Protein AF-A0A409WUS2-F1 (afdb_monomer_lite)

pLDDT: mean 73.48, std 23.96, range [21.41, 98.62]

Radius of gyration: 32.47 Å; chains: 1; bounding box: 87×81×92 Å

Foldseek 3Di:
DDDDDDDDDDDDDDDDDDDDDPDDPPDPDFFFKWWWPDPPDQKTFTDTVNHTFWIWHQPDPVSQWIFIAGPVPRHTQWIWGHDPVFFIWIFGCPPPVRDIDRRGPVLLCVQCVVPDDDDDDPVVLVSSLVSLVVVVCVVDVDPPPDPDDQWDWDAPDQQHPMIIITGDPPCVVCVSSVVSSVSVSVSVVVVVCVVVPDPDDSNPPPPDPDDDDDDDDDDDDDDDDDDDDDDDDDPPPPPPPPPPPFDFWWWFFWPDPALEQTFTDTPNHGQWGWYQDDPVSQWIWIAGPVVRHTAKIWGHDPPDFTWMAGVPFPVRDIDGDCPGAQPWDADPVRFIWTWGQGPVAIKIWGQDPQFRIFIDGPVDPPDTQWTFHDDDPVDGGTIIGGPPCPVCVSVVSVVCSVVRVVVVSVVVVVVVVVVSVVVVVVVVVVVVPPDD

Secondary structure (DSSP, 8-state):
---------------------------PPP-EEEEES-TTSSEEEEEETTEEEEEEE--STT--EEEEEETTT--EEEEEE--TTS-EEEEETTTSTTPEEEE-TTHHHHHHTTT----SSSHHHHHHHHHHHHHHHHTTT--S---S-S-EEEESSTT-S-EEEEE-TT-GGGHHHHHHHHHHHHHHHHHHHHHTT----TT---SSS-----PPPPPPP------------------------PPPPEEEEESSSSSSSEEEEETTEEEEEEEE-STT--EEEEEETTT--EEEEEE--SSS--EEEESSSGGG-EEEBTTTBSEEEE-TTS-EEEEEEETTEEEEEEEETTTEEEEEETT-TTS-SEEEEPPBTTB-SEEEE-TT-GGGHHHHHHHHHHHHHHHHHHHHHHHHHHHHHHHHHHHHHHHTSS--

InterPro domains:
  IPR046528 Domain of unknown function DUF6593 [PF20236] (261-408)

Structure (mmCIF, N/CA/C/O backbone):
data_AF-A0A409WUS2-F1
#
_entry.id   AF-A0A409WUS2-F1
#
loop_
_atom_site.group_PDB
_atom_site.id
_atom_site.type_symbol
_atom_site.label_atom_id
_atom_site.label_alt_id
_atom_site.label_comp_id
_atom_site.label_asym_id
_atom_site.label_entity_id
_atom_site.label_seq_id
_atom_site.pdbx_PDB_ins_code
_atom_site.Cartn_x
_atom_site.Cartn_y
_atom_site.Cartn_z
_atom_site.occupancy
_atom_site.B_iso_or_equiv
_atom_site.auth_seq_id
_atom_site.auth_comp_id
_atom_site.auth_asym_id
_atom_site.auth_atom_id
_atom_site.pdbx_PDB_model_num
ATOM 1 N N . MET A 1 1 ? -42.941 -35.652 -65.158 1.00 35.66 1 MET A N 1
ATOM 2 C CA . MET A 1 1 ? -42.530 -36.485 -66.304 1.00 35.66 1 MET A CA 1
ATOM 3 C C . MET A 1 1 ? -41.221 -35.933 -66.848 1.00 35.66 1 MET A C 1
ATOM 5 O O . MET A 1 1 ? -41.190 -34.771 -67.210 1.00 35.66 1 MET A O 1
ATOM 9 N N . TYR A 1 2 ? -40.191 -36.781 -66.813 1.00 35.56 2 TYR A N 1
ATOM 10 C CA . TYR A 1 2 ? -38.998 -36.864 -67.668 1.00 35.56 2 TYR A CA 1
ATOM 11 C C . TYR A 1 2 ? -38.041 -35.668 -67.898 1.00 35.56 2 TYR A C 1
ATOM 13 O O . TYR A 1 2 ? -38.339 -34.719 -68.609 1.00 35.56 2 TYR A O 1
ATOM 21 N N . ASN A 1 3 ? -36.816 -35.921 -67.413 1.00 33.25 3 ASN A N 1
ATOM 22 C CA . ASN A 1 3 ? -35.505 -35.816 -68.070 1.00 33.25 3 ASN A CA 1
ATOM 23 C C . ASN A 1 3 ? -34.773 -34.474 -68.240 1.00 33.25 3 ASN A C 1
ATOM 25 O O . ASN A 1 3 ? -35.082 -33.648 -69.091 1.00 33.25 3 ASN A O 1
ATOM 29 N N . SER A 1 4 ? -33.642 -34.410 -67.525 1.00 37.44 4 SER A N 1
ATOM 30 C CA . SER A 1 4 ? -32.371 -33.809 -67.947 1.00 37.44 4 SER A CA 1
ATOM 31 C C . SER A 1 4 ? -31.912 -34.322 -69.326 1.00 37.44 4 SER A C 1
ATOM 33 O O . SER A 1 4 ? -32.300 -35.419 -69.739 1.00 37.44 4 SER A O 1
ATOM 35 N N . PRO A 1 5 ? -30.986 -33.610 -69.990 1.00 50.53 5 PRO A N 1
ATOM 36 C CA . PRO A 1 5 ? -29.610 -34.102 -69.928 1.00 50.53 5 PRO A CA 1
ATOM 37 C C . PRO A 1 5 ? -28.516 -33.024 -69.838 1.00 50.53 5 PRO A C 1
ATOM 39 O O . PRO A 1 5 ? -28.649 -31.880 -70.257 1.00 50.53 5 PRO A O 1
ATOM 42 N N . SER A 1 6 ? -27.407 -33.501 -69.285 1.00 40.78 6 SER A N 1
ATOM 43 C CA . SER A 1 6 ? -26.050 -32.970 -69.200 1.00 40.78 6 SER A CA 1
ATOM 44 C C . SER A 1 6 ? -25.411 -32.574 -70.534 1.00 40.78 6 SER A C 1
ATOM 46 O O . SER A 1 6 ? -25.528 -33.330 -71.497 1.00 40.78 6 SER A O 1
ATOM 48 N N . GLN A 1 7 ? -24.557 -31.543 -70.520 1.00 36.06 7 GLN A N 1
ATOM 49 C CA . GLN A 1 7 ? -23.301 -31.554 -71.280 1.00 36.06 7 GLN A CA 1
ATOM 50 C C . GLN A 1 7 ? -22.156 -30.902 -70.496 1.00 36.06 7 GLN A C 1
ATOM 52 O O . GLN A 1 7 ? -22.255 -29.795 -69.977 1.00 36.06 7 GLN A O 1
ATOM 57 N N . SER A 1 8 ? -21.079 -31.674 -70.422 1.00 34.59 8 SER A N 1
ATOM 58 C CA . SER A 1 8 ? -19.753 -31.394 -69.896 1.00 34.59 8 SER A CA 1
ATOM 59 C C . SER A 1 8 ? -18.858 -30.778 -70.971 1.00 34.59 8 SER A C 1
ATOM 61 O O . SER A 1 8 ? -18.780 -31.327 -72.070 1.00 34.59 8 SER A O 1
ATOM 63 N N . THR A 1 9 ? -18.076 -29.758 -70.626 1.00 33.31 9 THR A N 1
ATOM 64 C CA . THR A 1 9 ? -16.879 -29.377 -71.389 1.00 33.31 9 THR A CA 1
ATOM 65 C C . THR A 1 9 ? -15.706 -29.137 -70.444 1.00 33.31 9 THR A C 1
ATOM 67 O O . THR A 1 9 ? -15.711 -28.247 -69.600 1.00 33.31 9 THR A O 1
ATOM 70 N N . LEU A 1 10 ? -14.706 -30.006 -70.599 1.00 33.69 10 LEU A N 1
ATOM 71 C CA . LEU A 1 10 ? -13.360 -29.925 -70.047 1.00 33.69 10 LEU A CA 1
ATOM 72 C C . LEU A 1 10 ? -12.590 -28.777 -70.715 1.00 33.69 10 LEU A C 1
ATOM 74 O O . LEU A 1 10 ? -12.530 -28.716 -71.942 1.00 33.69 10 LEU A O 1
ATOM 78 N N . SER A 1 11 ? -11.920 -27.936 -69.927 1.00 31.34 11 SER A N 1
ATOM 79 C CA . SER A 1 11 ? -10.872 -27.035 -70.417 1.00 31.34 11 SER A CA 1
ATOM 80 C C . SER A 1 11 ? -9.611 -27.189 -69.570 1.00 31.34 11 SER A C 1
ATOM 82 O O . SER A 1 11 ? -9.630 -27.018 -68.351 1.00 31.34 11 SER A O 1
ATOM 84 N N . ALA A 1 12 ? -8.533 -27.559 -70.255 1.00 31.34 12 ALA A N 1
ATOM 85 C CA . ALA A 1 12 ? -7.229 -27.932 -69.735 1.00 31.34 12 ALA A CA 1
ATOM 86 C C . ALA A 1 12 ? -6.549 -26.824 -68.910 1.00 31.34 12 ALA A C 1
ATOM 88 O O . ALA A 1 12 ? -6.452 -25.676 -69.343 1.00 31.34 12 ALA A O 1
ATOM 89 N N . HIS A 1 13 ? -6.007 -27.193 -67.747 1.00 30.38 13 HIS A N 1
ATOM 90 C CA . HIS A 1 13 ? -5.046 -26.380 -67.003 1.00 30.38 13 HIS A CA 1
ATOM 91 C C . HIS A 1 13 ? -3.645 -26.562 -67.593 1.00 30.38 13 HIS A C 1
ATOM 93 O O . HIS A 1 13 ? -3.056 -27.640 -67.541 1.00 30.38 13 HIS A O 1
ATOM 99 N N . ARG A 1 14 ? -3.118 -25.476 -68.159 1.00 27.64 14 ARG A N 1
ATOM 100 C CA . ARG A 1 14 ? -1.725 -25.328 -68.574 1.00 27.64 14 ARG A CA 1
ATOM 101 C C . ARG A 1 14 ? -0.929 -24.842 -67.365 1.00 27.64 14 ARG A C 1
ATOM 103 O O . ARG A 1 14 ? -1.102 -23.709 -66.932 1.00 27.64 14 ARG A O 1
ATOM 110 N N . ILE A 1 15 ? -0.073 -25.704 -66.825 1.00 30.67 15 ILE A N 1
ATOM 111 C CA . ILE A 1 15 ? 0.925 -25.342 -65.814 1.00 30.67 15 ILE A CA 1
ATOM 112 C C . ILE A 1 15 ? 2.004 -24.513 -66.520 1.00 30.67 15 ILE A C 1
ATOM 114 O O . ILE A 1 15 ? 2.732 -25.033 -67.366 1.00 30.67 15 ILE A O 1
ATOM 118 N N . GLN A 1 16 ? 2.081 -23.219 -66.207 1.00 29.45 16 GLN A N 1
ATOM 119 C CA . GLN A 1 16 ? 3.252 -22.394 -66.492 1.00 29.45 16 GLN A CA 1
ATOM 120 C C . GLN A 1 16 ? 4.128 -22.355 -65.242 1.00 29.45 16 GLN A C 1
ATOM 122 O O . GLN A 1 16 ? 3.762 -21.786 -64.218 1.00 29.45 16 GLN A O 1
ATOM 127 N N . VAL A 1 17 ? 5.282 -23.004 -65.359 1.00 34.53 17 VAL A N 1
ATOM 128 C CA . VAL A 1 17 ? 6.440 -22.845 -64.484 1.00 34.53 17 VAL A CA 1
ATOM 129 C C . VAL A 1 17 ? 7.019 -21.462 -64.771 1.00 34.53 17 VAL A C 1
ATOM 131 O O . VAL A 1 17 ? 7.426 -21.218 -65.903 1.00 34.53 17 VAL A O 1
ATOM 134 N N . ASN A 1 18 ? 7.042 -20.572 -63.779 1.00 28.88 18 ASN A N 1
ATOM 135 C CA . ASN A 1 18 ? 7.747 -19.296 -63.870 1.00 28.88 18 ASN A CA 1
ATOM 136 C C . ASN A 1 18 ? 8.639 -19.094 -62.639 1.00 28.88 18 ASN A C 1
ATOM 138 O O . ASN A 1 18 ? 8.157 -18.873 -61.535 1.00 28.88 18 ASN A O 1
ATOM 142 N N . ASN A 1 19 ? 9.935 -19.190 -62.931 1.00 30.70 19 ASN A N 1
ATOM 143 C CA . ASN A 1 19 ? 11.054 -18.357 -62.505 1.00 30.70 19 ASN A CA 1
ATOM 144 C C . ASN A 1 19 ? 11.283 -18.079 -61.015 1.00 30.70 19 ASN A C 1
ATOM 146 O O . ASN A 1 19 ? 10.632 -17.254 -60.383 1.00 30.70 19 ASN A O 1
ATOM 150 N N . GLU A 1 20 ? 12.363 -18.706 -60.551 1.00 31.70 20 GLU A N 1
ATOM 151 C CA . GLU A 1 20 ? 13.212 -18.321 -59.432 1.00 31.70 20 GLU A CA 1
ATOM 152 C C . GLU A 1 20 ? 13.577 -16.828 -59.494 1.00 31.70 20 GLU A C 1
ATOM 154 O O . GLU A 1 20 ? 14.249 -16.366 -60.418 1.00 31.70 20 GLU A O 1
ATOM 159 N N . SER A 1 21 ? 13.163 -16.075 -58.479 1.00 31.86 21 SER A N 1
ATOM 160 C CA . SER A 1 21 ? 13.730 -14.773 -58.145 1.00 31.86 21 SER A CA 1
ATOM 161 C C . SER A 1 21 ? 14.735 -14.965 -57.013 1.00 31.86 21 SER A C 1
ATOM 163 O O . SER A 1 21 ? 14.364 -15.160 -55.857 1.00 31.86 21 SER A O 1
ATOM 165 N N . THR A 1 22 ? 16.021 -14.931 -57.352 1.00 31.64 22 THR A N 1
ATOM 166 C CA . THR A 1 22 ? 17.126 -14.764 -56.402 1.00 31.64 22 THR A CA 1
ATOM 167 C C . THR A 1 22 ? 16.988 -13.417 -55.694 1.00 31.64 22 THR A C 1
ATOM 169 O O . THR A 1 22 ? 17.300 -12.376 -56.270 1.00 31.64 22 THR A O 1
ATOM 172 N N . GLU A 1 23 ? 16.526 -13.437 -54.445 1.00 29.84 23 GLU A N 1
ATOM 173 C CA . GLU A 1 23 ? 16.628 -12.302 -53.530 1.00 29.84 23 GLU A CA 1
ATOM 174 C C . GLU A 1 23 ? 18.099 -12.078 -53.160 1.00 29.84 23 GLU A C 1
ATOM 176 O O . GLU A 1 23 ? 18.733 -12.867 -52.456 1.00 29.84 23 GLU A O 1
ATOM 181 N N . THR A 1 24 ? 18.665 -10.978 -53.644 1.00 32.38 24 THR A N 1
ATOM 182 C CA . THR A 1 24 ? 19.906 -10.418 -53.110 1.00 32.38 24 THR A CA 1
ATOM 183 C C . THR A 1 24 ? 19.644 -9.909 -51.694 1.00 32.38 24 THR A C 1
ATOM 185 O O . THR A 1 24 ? 19.044 -8.853 -51.510 1.00 32.38 24 THR A O 1
ATOM 188 N N . LEU A 1 25 ? 20.116 -10.656 -50.693 1.00 26.34 25 LEU A N 1
ATOM 189 C CA . LEU A 1 25 ? 20.255 -10.206 -49.307 1.00 26.34 25 LEU A CA 1
ATOM 190 C C . LEU A 1 25 ? 21.069 -8.902 -49.271 1.00 26.34 25 LEU A C 1
ATOM 192 O O . LEU A 1 25 ? 22.298 -8.917 -49.381 1.00 26.34 25 LEU A O 1
ATOM 196 N N . VAL A 1 26 ? 20.386 -7.767 -49.112 1.00 34.38 26 VAL A N 1
ATOM 197 C CA . VAL A 1 26 ? 21.022 -6.497 -48.754 1.00 34.38 26 VAL A CA 1
ATOM 198 C C . VAL A 1 26 ? 21.533 -6.653 -47.328 1.00 34.38 26 VAL A C 1
ATOM 200 O O . VAL A 1 26 ? 20.766 -6.711 -46.371 1.00 34.38 26 VAL A O 1
ATOM 203 N N . ASN A 1 27 ? 22.847 -6.798 -47.201 1.00 32.22 27 ASN A N 1
ATOM 204 C CA . ASN A 1 27 ? 23.527 -6.920 -45.921 1.00 32.22 27 ASN A CA 1
ATOM 205 C C . ASN A 1 27 ? 23.381 -5.577 -45.174 1.00 32.22 27 ASN A C 1
ATOM 207 O O . ASN A 1 27 ? 23.900 -4.576 -45.680 1.00 32.22 27 ASN A O 1
ATOM 211 N N . PRO A 1 28 ? 22.661 -5.500 -44.037 1.00 43.75 28 PRO A N 1
ATOM 212 C CA . PRO A 1 28 ? 22.480 -4.238 -43.329 1.00 43.75 28 PRO A CA 1
ATOM 213 C C . PRO A 1 28 ? 23.846 -3.684 -42.914 1.00 43.75 28 PRO A C 1
ATOM 215 O O . PRO A 1 28 ? 24.722 -4.437 -42.477 1.00 43.75 28 PRO A O 1
ATOM 218 N N . GLU A 1 29 ? 24.050 -2.371 -43.072 1.00 45.75 29 GLU A N 1
ATOM 219 C CA . GLU A 1 29 ? 25.311 -1.746 -42.675 1.00 45.75 29 GLU A CA 1
ATOM 220 C C . GLU A 1 29 ? 25.619 -2.080 -41.205 1.00 45.75 29 GLU A C 1
ATOM 222 O O . GLU A 1 29 ? 24.786 -1.843 -40.325 1.00 45.75 29 GLU A O 1
ATOM 227 N N . PRO A 1 30 ? 26.804 -2.637 -40.901 1.00 60.22 30 PRO A N 1
ATOM 228 C CA . PRO A 1 30 ? 27.099 -3.080 -39.552 1.00 60.22 30 PRO A CA 1
ATOM 229 C C . PRO A 1 30 ? 27.184 -1.878 -38.609 1.00 60.22 30 PRO A C 1
ATOM 231 O O . PRO A 1 30 ? 27.895 -0.905 -38.887 1.00 60.22 30 PRO A O 1
ATOM 234 N N . HIS A 1 31 ? 26.507 -1.986 -37.461 1.00 66.06 31 HIS A N 1
ATOM 235 C CA . HIS A 1 31 ? 26.617 -1.040 -36.352 1.00 66.06 31 HIS A CA 1
ATOM 236 C C . HIS A 1 31 ? 28.073 -0.680 -36.065 1.00 66.06 31 HIS A C 1
ATOM 238 O O . HIS A 1 31 ? 28.988 -1.514 -36.114 1.00 66.06 31 HIS A O 1
ATOM 244 N N . VAL A 1 32 ? 28.298 0.582 -35.710 1.00 68.88 32 VAL A N 1
ATOM 245 C CA . VAL A 1 32 ? 29.634 1.022 -35.347 1.00 68.88 32 VAL A CA 1
ATOM 246 C C . VAL A 1 32 ? 29.951 0.515 -33.946 1.00 68.88 32 VAL A C 1
ATOM 248 O O . VAL A 1 32 ? 29.397 0.982 -32.954 1.00 68.88 32 VAL A O 1
ATOM 251 N N . ARG A 1 33 ? 30.866 -0.455 -33.878 1.00 73.69 33 ARG A N 1
ATOM 252 C CA . ARG A 1 33 ? 31.351 -1.032 -32.622 1.00 73.69 33 ARG A CA 1
ATOM 253 C C . ARG A 1 33 ? 32.492 -0.196 -32.053 1.00 73.69 33 ARG A C 1
ATOM 255 O O . ARG A 1 33 ? 33.564 -0.106 -32.659 1.00 73.69 33 ARG A O 1
ATOM 262 N N . LEU A 1 34 ? 32.264 0.388 -30.881 1.00 70.69 34 LEU A N 1
ATOM 263 C CA . LEU A 1 34 ? 33.265 1.125 -30.115 1.00 70.69 34 LEU A CA 1
ATOM 264 C C . LEU A 1 34 ? 33.924 0.181 -29.114 1.00 70.69 34 LEU A C 1
ATOM 266 O O . LEU A 1 34 ? 33.245 -0.338 -28.236 1.00 70.69 34 LEU A O 1
ATOM 270 N N . VAL A 1 35 ? 35.232 -0.045 -29.230 1.00 72.25 35 VAL A N 1
ATOM 271 C CA . VAL A 1 35 ? 35.963 -0.978 -28.353 1.00 72.25 35 VAL A CA 1
ATOM 272 C C . VAL A 1 35 ? 36.955 -0.221 -27.474 1.00 72.25 35 VAL A C 1
ATOM 274 O O . VAL A 1 35 ? 37.762 0.562 -27.984 1.00 72.25 35 VAL A O 1
ATOM 277 N N . MET A 1 36 ? 36.913 -0.470 -26.160 1.00 68.19 36 MET A N 1
ATOM 278 C CA . MET A 1 36 ? 37.926 0.004 -25.212 1.00 68.19 36 MET A CA 1
ATOM 279 C C . MET A 1 36 ? 39.137 -0.925 -25.181 1.00 68.19 36 MET A C 1
ATOM 281 O O . MET A 1 36 ? 39.001 -2.141 -25.080 1.00 68.19 36 MET A O 1
ATOM 285 N N . THR A 1 37 ? 40.336 -0.349 -25.204 1.00 59.47 37 THR A N 1
ATOM 286 C CA . THR A 1 37 ? 41.575 -1.126 -25.329 1.00 59.47 37 THR A CA 1
ATOM 287 C C . THR A 1 37 ? 42.151 -1.664 -24.015 1.00 59.47 37 THR A C 1
ATOM 289 O O . THR A 1 37 ? 43.002 -2.543 -24.102 1.00 59.47 37 THR A O 1
ATOM 292 N N . LYS A 1 38 ? 41.718 -1.182 -22.832 1.00 61.03 38 LYS A N 1
ATOM 293 C CA . LYS A 1 38 ? 42.024 -1.726 -21.479 1.00 61.03 38 LYS A CA 1
ATOM 294 C C . LYS A 1 38 ? 41.356 -0.876 -20.379 1.00 61.03 38 LYS A C 1
ATOM 296 O O . LYS A 1 38 ? 41.580 0.322 -20.394 1.00 61.03 38 LYS A O 1
ATOM 301 N N . PRO A 1 39 ? 40.610 -1.419 -19.399 1.00 54.88 39 PRO A N 1
ATOM 302 C CA . PRO A 1 39 ? 39.916 -0.603 -18.387 1.00 54.88 39 PRO A CA 1
ATOM 303 C C . PRO A 1 39 ? 40.815 0.045 -17.315 1.00 54.88 39 PRO A C 1
ATOM 305 O O . PRO A 1 39 ? 40.350 0.943 -16.610 1.00 54.88 39 PRO A O 1
ATOM 308 N N . SER A 1 40 ? 42.073 -0.383 -17.169 1.00 51.56 40 SER A N 1
ATOM 309 C CA . SER A 1 40 ? 42.907 -0.106 -15.988 1.00 51.56 40 SER A CA 1
ATOM 310 C C . SER A 1 40 ? 43.816 1.129 -16.077 1.00 51.56 40 SER A C 1
ATOM 312 O O . SER A 1 40 ? 44.704 1.289 -15.242 1.00 51.56 40 SER A O 1
ATOM 314 N N . ALA A 1 41 ? 43.641 2.005 -17.069 1.00 53.53 41 ALA A N 1
ATOM 315 C CA . ALA A 1 41 ? 44.529 3.147 -17.270 1.00 53.53 41 ALA A CA 1
ATOM 316 C C . ALA A 1 41 ? 43.853 4.497 -16.988 1.00 53.53 41 ALA A C 1
ATOM 318 O O . ALA A 1 41 ? 42.677 4.716 -17.279 1.00 53.53 41 ALA A O 1
ATOM 319 N N . ILE A 1 42 ? 44.679 5.433 -16.509 1.00 63.88 42 ILE A N 1
ATOM 320 C CA . ILE A 1 42 ? 44.461 6.892 -16.441 1.00 63.88 42 ILE A CA 1
ATOM 321 C C . ILE A 1 42 ? 43.996 7.455 -17.801 1.00 63.88 42 ILE A C 1
ATOM 323 O O . ILE A 1 42 ? 43.431 8.546 -17.879 1.00 63.88 42 ILE A O 1
ATOM 327 N N . SER A 1 43 ? 44.199 6.707 -18.892 1.00 75.06 43 SER A N 1
ATOM 328 C CA . SER A 1 43 ? 43.666 7.028 -20.205 1.00 75.06 43 SER A CA 1
ATOM 329 C C . SER A 1 43 ? 43.260 5.791 -21.004 1.00 75.06 43 SER A C 1
ATOM 331 O O . SER A 1 43 ? 44.016 4.830 -21.094 1.00 75.06 43 SER A O 1
ATOM 333 N N . ASN A 1 44 ? 42.094 5.864 -21.644 1.00 83.12 44 ASN A N 1
ATOM 334 C CA . ASN A 1 44 ? 41.543 4.844 -22.527 1.00 83.12 44 ASN A CA 1
ATOM 335 C C . ASN A 1 44 ? 41.407 5.390 -23.945 1.00 83.12 44 ASN A C 1
ATOM 337 O O . ASN A 1 44 ? 41.059 6.554 -24.134 1.00 83.12 44 ASN A O 1
ATOM 341 N N . VAL A 1 45 ? 41.636 4.544 -24.947 1.00 84.19 45 VAL A N 1
ATOM 342 C CA . VAL A 1 45 ? 41.437 4.902 -26.356 1.00 84.19 45 VAL A CA 1
ATOM 343 C C . VAL A 1 45 ? 40.274 4.090 -26.907 1.00 84.19 45 VAL A C 1
ATOM 345 O O . VAL A 1 45 ? 40.256 2.866 -26.791 1.00 84.19 45 VAL A O 1
ATOM 348 N N . LEU A 1 46 ? 39.306 4.784 -27.497 1.00 83.06 46 LEU A N 1
ATOM 349 C CA . LEU A 1 46 ? 38.163 4.196 -28.180 1.00 83.06 46 LEU A CA 1
ATOM 350 C C . LEU A 1 46 ? 38.484 4.043 -29.662 1.00 83.06 46 LEU A C 1
ATOM 352 O O . LEU A 1 46 ? 38.808 5.013 -30.367 1.00 83.06 46 LEU A O 1
ATOM 356 N N . LEU A 1 47 ? 38.390 2.796 -30.115 1.00 82.81 47 LEU A N 1
ATOM 357 C CA . LEU A 1 47 ? 38.586 2.421 -31.505 1.00 82.81 47 LEU A CA 1
ATOM 358 C C . LEU A 1 47 ? 37.246 2.384 -32.234 1.00 82.81 47 LEU A C 1
ATOM 360 O O . LEU A 1 47 ? 36.274 1.833 -31.728 1.00 82.81 47 LEU A O 1
ATOM 364 N N . ILE A 1 48 ? 37.233 2.919 -33.452 1.00 81.44 48 ILE A N 1
ATOM 365 C CA . ILE A 1 48 ? 36.094 2.894 -34.370 1.00 81.44 48 ILE A CA 1
ATOM 366 C C . ILE A 1 48 ? 36.563 2.278 -35.668 1.00 81.44 48 ILE A C 1
ATOM 368 O O . ILE A 1 48 ? 37.475 2.817 -36.305 1.00 81.44 48 ILE A O 1
ATOM 372 N N . LYS A 1 49 ? 35.972 1.139 -36.044 1.00 82.81 49 LYS A N 1
ATOM 373 C CA . LYS A 1 49 ? 36.434 0.339 -37.192 1.00 82.81 49 LYS A CA 1
ATOM 374 C C . LYS A 1 49 ? 37.960 0.104 -37.116 1.00 82.81 49 LYS A C 1
ATOM 376 O O . LYS A 1 49 ? 38.695 0.348 -38.069 1.00 82.81 49 LYS A O 1
ATOM 381 N N . GLY A 1 50 ? 38.451 -0.250 -35.920 1.00 82.75 50 GLY A N 1
ATOM 382 C CA . GLY A 1 50 ? 39.870 -0.519 -35.636 1.00 82.75 50 GLY A CA 1
ATOM 383 C C . GLY A 1 50 ? 40.793 0.706 -35.564 1.00 82.75 50 GLY A C 1
ATOM 384 O O . GLY A 1 50 ? 41.987 0.550 -35.330 1.00 82.75 50 GLY A O 1
ATOM 385 N N . ARG A 1 51 ? 40.282 1.931 -35.745 1.00 83.62 51 ARG A N 1
ATOM 386 C CA . ARG A 1 51 ? 41.097 3.157 -35.741 1.00 83.62 51 ARG A CA 1
ATOM 387 C C . ARG A 1 51 ? 40.847 3.985 -34.479 1.00 83.62 51 ARG A C 1
ATOM 389 O O . ARG A 1 51 ? 39.685 4.195 -34.138 1.00 83.62 51 ARG A O 1
ATOM 396 N N . PRO A 1 52 ? 41.888 4.529 -33.823 1.00 86.94 52 PRO A N 1
ATOM 397 C CA . PRO A 1 52 ? 41.705 5.407 -32.674 1.00 86.94 52 PRO A CA 1
ATOM 398 C C . PRO A 1 52 ? 40.988 6.686 -33.106 1.00 86.94 52 PRO A C 1
ATOM 400 O O . PRO A 1 52 ? 41.421 7.375 -34.040 1.00 86.94 52 PRO A O 1
ATOM 403 N N . ARG A 1 53 ? 39.863 6.974 -32.447 1.00 86.81 53 ARG A N 1
ATOM 404 C CA . ARG A 1 53 ? 39.064 8.184 -32.693 1.00 86.81 53 ARG A CA 1
ATOM 405 C C . ARG A 1 53 ? 38.929 9.050 -31.463 1.00 86.81 53 ARG A C 1
ATOM 407 O O . ARG A 1 53 ? 39.061 10.261 -31.590 1.00 86.81 53 ARG A O 1
ATOM 414 N N . TYR A 1 54 ? 38.747 8.445 -30.296 1.00 88.81 54 TYR A N 1
ATOM 415 C CA . TYR A 1 54 ? 38.587 9.188 -29.055 1.00 88.81 54 TYR A CA 1
ATOM 416 C C . TYR A 1 54 ? 39.545 8.686 -27.987 1.00 88.81 54 TYR A C 1
ATOM 418 O O . TYR A 1 54 ? 39.858 7.498 -27.925 1.00 88.81 54 TYR A O 1
ATOM 426 N N . LYS A 1 55 ? 40.024 9.603 -27.158 1.00 90.06 55 LYS A N 1
ATOM 427 C CA . LYS A 1 55 ? 40.847 9.334 -25.991 1.00 90.06 55 LYS A CA 1
ATOM 428 C C . LYS A 1 55 ? 40.106 9.878 -24.779 1.00 90.06 55 LYS A C 1
ATOM 430 O O . LYS A 1 55 ? 39.819 11.066 -24.709 1.00 90.06 55 LYS A O 1
ATOM 435 N N . ILE A 1 56 ? 39.777 9.002 -23.843 1.00 87.94 56 ILE A N 1
ATOM 436 C CA . ILE A 1 56 ? 39.285 9.376 -22.521 1.00 87.94 56 ILE A CA 1
ATOM 43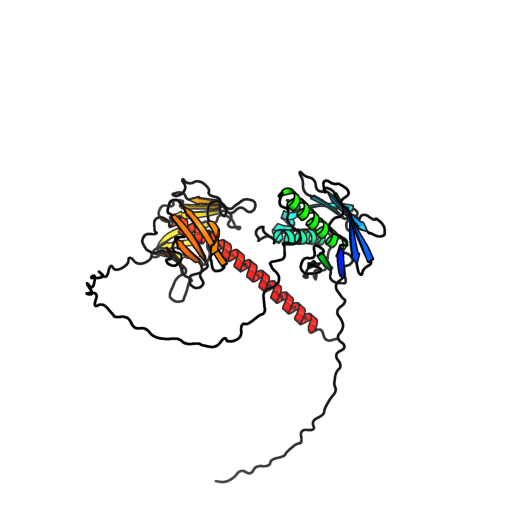7 C C . ILE A 1 56 ? 40.512 9.446 -21.618 1.00 87.94 56 ILE A C 1
ATOM 439 O O . ILE A 1 56 ? 41.325 8.524 -21.611 1.00 87.94 56 ILE A O 1
ATOM 443 N N . SER A 1 57 ? 40.686 10.525 -20.874 1.00 89.00 57 SER A N 1
ATOM 444 C CA . SER A 1 57 ? 41.751 10.647 -19.880 1.00 89.00 57 SER A CA 1
ATOM 445 C C . SER A 1 57 ? 41.222 11.275 -18.609 1.00 89.00 57 SER A C 1
ATOM 447 O O . SER A 1 57 ? 40.470 12.245 -18.676 1.00 89.00 57 SER A O 1
ATOM 449 N N . THR A 1 58 ? 41.657 10.751 -17.472 1.00 85.19 58 THR A N 1
ATOM 450 C CA . THR A 1 58 ? 41.308 11.244 -16.142 1.00 85.19 58 THR A CA 1
ATOM 451 C C . THR A 1 58 ? 42.593 11.762 -15.496 1.00 85.19 58 THR A C 1
ATOM 453 O O . THR A 1 58 ? 43.285 10.996 -14.832 1.00 85.19 58 THR A O 1
ATOM 456 N N . PRO A 1 59 ? 43.008 13.011 -15.788 1.00 79.38 59 PRO A N 1
ATOM 457 C CA . PRO A 1 59 ? 44.349 13.495 -15.462 1.00 79.38 59 PRO A CA 1
ATOM 458 C C . PRO A 1 59 ? 44.631 13.602 -13.959 1.00 79.38 59 PRO A C 1
ATOM 460 O O . PRO A 1 59 ? 45.797 13.664 -13.580 1.00 79.38 59 PRO A O 1
ATOM 463 N N . ASP A 1 60 ? 43.607 13.629 -13.102 1.00 81.56 60 ASP A N 1
ATOM 464 C CA . ASP A 1 60 ? 43.783 13.674 -11.656 1.00 81.56 60 ASP A CA 1
ATOM 465 C C . ASP A 1 60 ? 43.553 12.304 -11.001 1.00 81.56 60 ASP A C 1
ATOM 467 O O . ASP A 1 60 ? 42.578 11.607 -11.271 1.00 81.56 60 ASP A O 1
ATOM 471 N N . LEU A 1 61 ? 44.431 11.929 -10.065 1.00 74.19 61 LEU A N 1
ATOM 472 C CA . LEU A 1 61 ? 44.308 10.677 -9.297 1.00 74.19 61 LEU A CA 1
ATOM 473 C C . LEU A 1 61 ? 43.019 10.619 -8.466 1.00 74.19 61 LEU A C 1
ATOM 475 O O . LEU A 1 61 ? 42.529 9.542 -8.139 1.00 74.19 61 LEU A O 1
ATOM 479 N N . ALA A 1 62 ? 42.464 11.784 -8.129 1.00 77.94 62 ALA A N 1
ATOM 480 C CA . ALA A 1 62 ? 41.202 11.902 -7.414 1.00 77.94 62 ALA A CA 1
ATOM 481 C C . ALA A 1 62 ? 39.970 11.670 -8.311 1.00 77.94 62 ALA A C 1
ATOM 483 O O . ALA A 1 62 ? 38.865 11.531 -7.785 1.00 77.94 62 ALA A O 1
ATOM 484 N N . GLY A 1 63 ? 40.142 11.614 -9.637 1.00 78.31 63 GLY A N 1
ATOM 485 C CA . GLY A 1 63 ? 39.073 11.357 -10.593 1.00 78.31 63 GLY A CA 1
ATOM 486 C C . GLY A 1 63 ? 37.998 12.440 -10.638 1.00 78.31 63 GLY A C 1
ATOM 487 O O . GLY A 1 63 ? 36.834 12.119 -10.883 1.00 78.31 63 GLY A O 1
ATOM 488 N N . ASN A 1 64 ? 38.347 13.701 -10.380 1.00 82.56 64 ASN A N 1
ATOM 489 C CA . ASN A 1 64 ? 37.420 14.826 -10.490 1.00 82.56 64 ASN A CA 1
ATOM 490 C C . ASN A 1 64 ? 37.344 15.368 -11.918 1.00 82.56 64 ASN A C 1
ATOM 492 O O . ASN A 1 64 ? 36.374 16.045 -12.249 1.00 82.56 64 ASN A O 1
ATOM 496 N N . HIS A 1 65 ? 38.326 15.071 -12.768 1.00 85.00 65 HIS A N 1
ATOM 497 C CA . HIS A 1 65 ? 38.368 15.565 -14.136 1.00 85.00 65 HIS A CA 1
ATOM 498 C C . HIS A 1 65 ? 38.409 14.405 -15.118 1.00 85.00 65 HIS A C 1
ATOM 500 O O . HIS A 1 65 ? 39.312 13.583 -15.058 1.00 85.00 65 HIS A O 1
ATOM 506 N N . THR A 1 66 ? 37.471 14.366 -16.062 1.00 87.06 66 THR A N 1
ATOM 507 C CA . THR A 1 66 ? 37.561 13.481 -17.229 1.00 87.06 66 THR A CA 1
ATOM 508 C C . THR A 1 66 ? 37.486 14.293 -18.498 1.00 87.06 66 THR A C 1
ATOM 510 O O . THR A 1 66 ? 36.645 15.173 -18.658 1.00 87.06 66 THR A O 1
ATOM 513 N N . ILE A 1 67 ? 38.403 13.998 -19.404 1.00 89.06 67 ILE A N 1
ATOM 514 C CA . ILE A 1 67 ? 38.540 14.663 -20.687 1.00 89.06 67 ILE A CA 1
ATOM 515 C C . ILE A 1 67 ? 38.314 13.612 -21.762 1.00 89.06 67 ILE A C 1
ATOM 517 O O . ILE A 1 67 ? 39.049 12.628 -21.824 1.00 89.06 67 ILE A O 1
ATOM 521 N N . LEU A 1 68 ? 37.312 13.837 -22.606 1.00 89.50 68 LEU A N 1
ATOM 522 C CA . LEU A 1 68 ? 37.174 13.172 -23.892 1.00 89.50 68 LEU A CA 1
ATOM 523 C C . LEU A 1 68 ? 37.825 14.066 -24.943 1.00 89.50 68 LEU A C 1
ATOM 525 O O . LEU A 1 68 ? 37.382 15.195 -25.155 1.00 89.50 68 LEU A O 1
ATOM 529 N N . SER A 1 69 ? 38.860 13.574 -25.608 1.00 91.12 69 SER A N 1
ATOM 530 C CA . SER A 1 69 ? 39.508 14.263 -26.718 1.00 91.12 69 SER A CA 1
ATOM 531 C C . SER A 1 69 ? 39.509 13.418 -27.983 1.00 91.12 69 SER A C 1
ATOM 533 O O . SER A 1 69 ? 39.385 12.193 -27.947 1.00 91.12 69 SER A O 1
ATOM 535 N N . ASN A 1 70 ? 39.643 14.070 -29.130 1.00 91.44 70 ASN A N 1
ATOM 536 C CA . ASN A 1 70 ? 39.918 13.397 -30.385 1.00 91.44 70 ASN A CA 1
ATOM 537 C C . ASN A 1 70 ? 41.312 12.757 -30.302 1.00 91.44 70 ASN A C 1
ATOM 539 O O . ASN A 1 70 ? 42.313 13.439 -30.088 1.00 91.44 70 ASN A O 1
ATOM 543 N N . ALA A 1 71 ? 41.392 11.440 -30.483 1.00 89.06 71 ALA A N 1
ATOM 544 C CA . ALA A 1 71 ? 42.633 10.690 -30.312 1.00 89.06 71 ALA A CA 1
ATOM 545 C C . ALA A 1 71 ? 43.723 11.067 -31.330 1.00 89.06 71 ALA A C 1
ATOM 547 O O . ALA A 1 71 ? 44.893 10.792 -31.082 1.00 89.06 71 ALA A O 1
ATOM 548 N N . ARG A 1 72 ? 43.350 11.657 -32.475 1.00 88.69 72 ARG A N 1
ATOM 549 C CA . ARG A 1 72 ? 44.289 12.049 -33.536 1.00 88.69 72 ARG A CA 1
ATOM 550 C C . ARG A 1 72 ? 44.759 13.487 -33.393 1.00 88.69 72 ARG A C 1
ATOM 552 O O . ARG A 1 72 ? 45.940 13.749 -33.565 1.00 88.69 72 ARG A O 1
ATOM 559 N N . THR A 1 73 ? 43.837 14.408 -33.122 1.00 90.06 73 THR A N 1
ATOM 560 C CA . THR A 1 73 ? 44.142 15.848 -33.087 1.00 90.06 73 THR A CA 1
ATOM 561 C C . THR A 1 73 ? 44.458 16.353 -31.682 1.00 90.06 73 THR A C 1
ATOM 563 O O . THR A 1 73 ? 45.007 17.437 -31.538 1.00 90.06 73 THR A O 1
ATOM 566 N N . GLY A 1 74 ? 44.101 15.597 -30.638 1.00 90.94 74 GLY A N 1
ATOM 567 C CA . GLY A 1 74 ? 44.194 16.040 -29.245 1.00 90.94 74 GLY A CA 1
ATOM 568 C C . GLY A 1 74 ? 43.126 17.061 -28.842 1.00 90.94 74 GLY A C 1
ATOM 569 O O . GLY A 1 74 ? 43.074 17.449 -27.677 1.00 90.94 74 GLY A O 1
ATOM 570 N N . GLU A 1 75 ? 42.258 17.470 -29.772 1.00 90.06 75 GLU A N 1
ATOM 571 C CA . GLU A 1 75 ? 41.172 18.419 -29.532 1.00 90.06 75 GLU A CA 1
ATOM 572 C C . GLU A 1 75 ? 40.253 17.914 -28.416 1.00 90.06 75 GLU A C 1
ATOM 574 O O . GLU A 1 75 ? 39.749 16.792 -28.480 1.00 90.06 75 GLU A O 1
ATOM 579 N N . ILE A 1 76 ? 40.035 18.732 -27.386 1.00 87.62 76 ILE A N 1
ATOM 580 C CA . ILE A 1 76 ? 39.127 18.397 -26.287 1.00 87.62 76 ILE A CA 1
ATOM 581 C C . ILE A 1 76 ? 37.696 18.547 -26.787 1.00 87.62 76 ILE A C 1
ATOM 583 O O . ILE A 1 76 ? 37.295 19.632 -27.187 1.00 87.62 76 ILE A O 1
ATOM 587 N N . LEU A 1 77 ? 36.927 17.466 -26.715 1.00 86.25 77 LEU A N 1
ATOM 588 C CA . LEU A 1 77 ? 35.535 17.419 -27.151 1.00 86.25 77 LEU A CA 1
ATOM 589 C C . LEU A 1 77 ? 34.587 17.571 -25.968 1.00 86.25 77 LEU A C 1
ATOM 591 O O . LEU A 1 77 ? 33.633 18.340 -26.044 1.00 86.25 77 LEU A O 1
ATOM 595 N N . VAL A 1 78 ? 34.882 16.890 -24.857 1.00 86.38 78 VAL A N 1
ATOM 596 C CA . VAL A 1 78 ? 34.079 16.956 -23.630 1.00 86.38 78 VAL A CA 1
ATOM 597 C C . VAL A 1 78 ? 34.990 17.056 -22.416 1.00 86.38 78 VAL A C 1
ATOM 599 O O . VAL A 1 78 ? 35.977 16.326 -22.302 1.00 86.38 78 VAL A O 1
ATOM 602 N N . ARG A 1 79 ? 34.650 17.951 -21.489 1.00 87.38 79 ARG A N 1
ATOM 603 C CA . ARG A 1 79 ? 35.272 18.050 -20.169 1.00 87.38 79 ARG A CA 1
ATOM 604 C C . ARG A 1 79 ? 34.214 17.814 -19.103 1.00 87.38 79 ARG A C 1
ATOM 606 O O . ARG A 1 79 ? 33.224 18.529 -19.044 1.00 87.38 79 ARG A O 1
ATOM 613 N N . ILE A 1 80 ? 34.449 16.829 -18.253 1.00 85.75 80 ILE A N 1
ATOM 614 C CA . ILE A 1 80 ? 33.612 16.490 -17.109 1.00 85.75 80 ILE A CA 1
ATOM 615 C C . ILE A 1 80 ? 34.374 16.929 -15.861 1.00 85.75 80 ILE A C 1
ATOM 617 O O . ILE A 1 80 ? 35.452 16.404 -15.583 1.00 85.75 80 ILE A O 1
ATOM 621 N N . ASN A 1 81 ? 33.824 17.889 -15.124 1.00 85.19 81 ASN A N 1
ATOM 622 C CA . ASN A 1 81 ? 34.343 18.373 -13.851 1.00 85.19 81 ASN A CA 1
ATOM 623 C C . ASN A 1 81 ? 33.384 17.961 -12.732 1.00 85.19 81 ASN A C 1
ATOM 625 O O . ASN A 1 81 ? 32.281 18.497 -12.622 1.00 85.19 81 ASN A O 1
ATOM 629 N N . ARG A 1 82 ? 33.807 17.047 -11.861 1.00 74.31 82 ARG A N 1
ATOM 630 C CA . ARG A 1 82 ? 33.045 16.690 -10.663 1.00 74.31 82 ARG A CA 1
ATOM 631 C C . ARG A 1 82 ? 33.417 17.616 -9.521 1.00 74.31 82 ARG A C 1
ATOM 633 O O . ARG A 1 82 ? 34.583 17.731 -9.147 1.00 74.31 82 ARG A O 1
ATOM 640 N N . ARG A 1 83 ? 32.419 18.263 -8.924 1.00 75.44 83 ARG A N 1
ATOM 641 C CA . ARG A 1 83 ? 32.603 19.077 -7.718 1.00 75.44 83 ARG A CA 1
ATOM 642 C C . ARG A 1 83 ? 32.065 18.291 -6.527 1.00 75.44 83 ARG A C 1
ATOM 644 O O . ARG A 1 83 ? 30.882 17.992 -6.484 1.00 75.44 83 ARG A O 1
ATOM 651 N N . LYS A 1 84 ? 32.899 18.007 -5.516 1.00 55.75 84 LYS A N 1
ATOM 652 C CA . LYS A 1 84 ? 32.511 17.222 -4.316 1.00 55.75 84 LYS A CA 1
ATOM 653 C C . LYS A 1 84 ? 31.259 17.734 -3.579 1.00 55.75 84 LYS A C 1
ATOM 655 O O . LYS A 1 84 ? 30.656 16.969 -2.835 1.00 55.75 84 LYS A O 1
ATOM 660 N N . VAL A 1 85 ? 30.898 19.007 -3.755 1.00 45.06 85 VAL A N 1
ATOM 661 C CA . VAL A 1 85 ? 29.829 19.699 -3.010 1.00 45.06 85 VAL A CA 1
ATOM 662 C C . VAL A 1 85 ? 28.655 20.128 -3.914 1.00 45.06 85 VAL A C 1
ATOM 664 O O . VAL A 1 85 ? 27.590 20.460 -3.408 1.00 45.06 85 VAL A O 1
ATOM 667 N N . PHE A 1 86 ? 28.802 20.086 -5.244 1.00 48.59 86 PHE A N 1
ATOM 668 C CA . PHE A 1 86 ? 27.818 20.623 -6.197 1.00 48.59 86 PHE A CA 1
ATOM 669 C C . PHE A 1 86 ? 27.482 19.620 -7.312 1.00 48.59 86 PHE A C 1
ATOM 671 O O . PHE A 1 86 ? 28.017 18.519 -7.356 1.00 48.59 86 PHE A O 1
ATOM 678 N N . ALA A 1 87 ? 26.571 20.017 -8.203 1.00 68.69 87 ALA A N 1
ATOM 679 C CA . ALA A 1 87 ? 26.322 19.374 -9.492 1.00 68.69 87 ALA A CA 1
ATOM 680 C C . ALA A 1 87 ? 27.625 19.031 -10.241 1.00 68.69 87 ALA A C 1
ATOM 682 O O . ALA A 1 87 ? 28.567 19.828 -10.218 1.00 68.69 87 ALA A O 1
ATOM 683 N N . ASP A 1 88 ? 27.654 17.891 -10.936 1.00 77.44 88 ASP A N 1
ATOM 684 C CA . ASP A 1 88 ? 28.718 17.605 -11.900 1.00 77.44 88 ASP A CA 1
ATOM 685 C C . ASP A 1 88 ? 28.580 18.585 -13.077 1.00 77.44 88 ASP A C 1
ATOM 687 O O . ASP A 1 88 ? 27.474 18.939 -13.475 1.00 77.44 88 ASP A O 1
ATOM 691 N N . GLU A 1 89 ? 29.681 19.069 -13.639 1.00 80.69 89 GLU A N 1
ATOM 692 C CA . GLU A 1 89 ? 29.660 19.973 -14.792 1.00 80.69 89 GLU A CA 1
ATOM 693 C C . GLU A 1 89 ? 30.188 19.225 -16.016 1.00 80.69 89 GLU A C 1
ATOM 695 O O . GLU A 1 89 ? 31.301 18.703 -15.989 1.00 80.69 89 GLU A O 1
ATOM 700 N N . ILE A 1 90 ? 29.396 19.162 -17.085 1.00 79.69 90 ILE A N 1
ATOM 701 C CA . ILE A 1 90 ? 29.787 18.573 -18.366 1.00 79.69 90 ILE A CA 1
ATOM 702 C C . ILE A 1 90 ? 29.819 19.688 -19.409 1.00 79.69 90 ILE A C 1
ATOM 704 O O . ILE A 1 90 ? 28.801 20.285 -19.745 1.00 79.69 90 ILE A O 1
ATOM 708 N N . THR A 1 91 ? 31.002 19.986 -19.926 1.00 80.50 91 THR A N 1
ATOM 709 C CA . THR A 1 91 ? 31.221 20.985 -20.972 1.00 80.50 91 THR A CA 1
ATOM 710 C C . THR A 1 91 ? 31.481 20.271 -22.289 1.00 80.50 91 THR A C 1
ATOM 712 O O . THR A 1 91 ? 32.506 19.598 -22.411 1.00 80.50 91 THR A O 1
ATOM 715 N N . PHE A 1 92 ? 30.605 20.434 -23.285 1.00 79.62 92 PHE A N 1
ATOM 716 C CA . PHE A 1 92 ? 30.885 19.964 -24.646 1.00 79.62 92 PHE A CA 1
ATOM 717 C C . PHE A 1 92 ? 31.464 21.122 -25.458 1.00 79.62 92 PHE A C 1
ATOM 719 O O . PHE A 1 92 ? 30.811 22.135 -25.711 1.00 79.62 92 PHE A O 1
ATOM 726 N N . MET A 1 93 ? 32.721 20.979 -25.858 1.00 77.94 93 MET A N 1
ATOM 727 C CA . MET A 1 93 ? 33.481 22.038 -26.514 1.00 77.94 93 MET A CA 1
ATOM 728 C C . MET A 1 93 ? 33.050 22.231 -27.969 1.00 77.94 93 MET A C 1
ATOM 730 O O . MET A 1 93 ? 32.985 23.366 -28.434 1.00 77.94 93 MET A O 1
ATOM 734 N N . ARG A 1 94 ? 32.711 21.139 -28.667 1.00 71.69 94 ARG A N 1
ATOM 735 C CA . ARG A 1 94 ? 32.461 21.151 -30.114 1.00 71.69 94 ARG A CA 1
ATOM 736 C C . ARG A 1 94 ? 31.007 21.445 -30.491 1.00 71.69 94 ARG A C 1
ATOM 738 O O . ARG A 1 94 ? 30.776 22.275 -31.361 1.00 71.69 94 ARG A O 1
ATOM 745 N N . HIS A 1 95 ? 30.037 20.819 -29.823 1.00 61.50 95 HIS A N 1
ATOM 746 C CA . HIS A 1 95 ? 28.618 20.918 -30.208 1.00 61.50 95 HIS A CA 1
ATOM 747 C C . HIS A 1 95 ? 27.883 22.127 -29.617 1.00 61.50 95 HIS A C 1
ATOM 749 O O . HIS A 1 95 ? 26.890 22.569 -30.185 1.00 61.50 95 HIS A O 1
ATOM 755 N N . TYR A 1 96 ? 28.396 22.722 -28.533 1.00 60.22 96 TYR A N 1
ATOM 756 C CA . TYR A 1 96 ? 27.764 23.881 -27.888 1.00 60.22 96 TYR A CA 1
ATOM 757 C C . TYR A 1 96 ? 28.657 25.125 -27.816 1.00 60.22 96 TYR A C 1
ATOM 759 O O . TYR A 1 96 ? 28.434 25.981 -26.962 1.00 60.22 96 TYR A O 1
ATOM 767 N N . GLY A 1 97 ? 29.693 25.237 -28.655 1.00 71.81 97 GLY A N 1
ATOM 768 C CA . GLY A 1 97 ? 30.605 26.392 -28.637 1.00 71.81 97 GLY A CA 1
ATOM 769 C C . GLY A 1 97 ? 31.288 26.609 -27.279 1.00 71.81 97 GLY A C 1
ATOM 770 O O . GLY A 1 97 ? 31.475 27.745 -26.853 1.00 71.81 97 GLY A O 1
ATOM 771 N N . GLY A 1 98 ? 31.589 25.526 -26.553 1.00 68.75 98 GLY A N 1
ATOM 772 C CA . GLY A 1 98 ? 32.172 25.591 -25.209 1.00 68.75 98 GLY A CA 1
ATOM 773 C C . GLY A 1 98 ? 31.185 25.856 -24.068 1.00 68.75 98 GLY A C 1
ATOM 774 O O . GLY A 1 98 ? 31.627 26.082 -22.938 1.00 68.75 98 GLY A O 1
ATOM 775 N N . LYS A 1 99 ? 29.863 25.823 -24.300 1.00 70.06 99 LYS A N 1
ATOM 776 C CA . LYS A 1 99 ? 28.889 25.944 -23.203 1.00 70.06 99 LYS A CA 1
ATOM 777 C C . LYS A 1 99 ? 29.024 24.777 -22.223 1.00 70.06 99 LYS A C 1
ATOM 779 O O . LYS A 1 99 ? 29.208 23.615 -22.590 1.00 70.06 99 LYS A O 1
ATOM 784 N N . THR A 1 100 ? 28.924 25.118 -20.943 1.00 68.69 100 THR A N 1
ATOM 785 C CA . THR A 1 100 ? 28.995 24.169 -19.831 1.00 68.69 100 THR A CA 1
ATOM 786 C C . THR A 1 100 ? 27.591 23.841 -19.351 1.00 68.69 100 THR A C 1
ATOM 788 O O . THR A 1 100 ? 26.865 24.735 -18.921 1.00 68.69 100 THR A O 1
ATOM 791 N N . MET A 1 101 ? 27.225 22.563 -19.388 1.00 68.06 101 MET A N 1
ATOM 792 C CA . MET A 1 101 ? 25.995 22.054 -18.794 1.00 68.06 101 MET A CA 1
ATOM 793 C C . MET A 1 101 ? 26.263 21.657 -17.343 1.00 68.06 101 MET A C 1
ATOM 795 O O . MET A 1 101 ? 27.180 20.890 -17.048 1.00 68.06 101 MET A O 1
ATOM 799 N N . LYS A 1 102 ? 25.456 22.169 -16.411 1.00 68.50 102 LYS A N 1
ATOM 800 C CA . LYS A 1 102 ? 25.500 21.741 -15.008 1.00 68.50 102 LYS A CA 1
ATOM 801 C C . LYS A 1 102 ? 24.580 20.538 -14.834 1.00 68.50 102 LYS A C 1
ATOM 803 O O . LYS A 1 102 ? 23.368 20.683 -14.715 1.00 68.50 102 LYS A O 1
ATOM 808 N N . VAL A 1 103 ? 25.159 19.348 -14.792 1.00 64.12 103 VAL A N 1
ATOM 809 C CA . VAL A 1 103 ? 24.468 18.089 -14.505 1.00 64.12 103 VAL A CA 1
ATOM 810 C C . VAL A 1 103 ? 24.329 17.948 -12.989 1.00 64.12 103 VAL A C 1
ATOM 812 O O . VAL A 1 103 ? 25.100 17.291 -12.289 1.00 64.12 103 VAL A O 1
ATOM 815 N N . GLY A 1 104 ? 23.346 18.669 -12.456 1.00 56.12 104 GLY A N 1
ATOM 816 C CA . GLY A 1 104 ? 22.989 18.663 -11.042 1.00 56.12 104 GLY A CA 1
ATOM 817 C C . GLY A 1 104 ? 21.681 17.952 -10.762 1.00 56.12 104 GLY A C 1
ATOM 818 O O . GLY A 1 104 ? 20.836 17.819 -11.645 1.00 56.12 104 GLY A O 1
ATOM 819 N N . LYS A 1 105 ? 21.462 17.608 -9.485 1.00 48.72 105 LYS A N 1
ATOM 820 C CA . LYS A 1 105 ? 20.173 17.101 -8.981 1.00 48.72 105 LYS A CA 1
ATOM 821 C C . LYS A 1 105 ? 18.974 17.977 -9.377 1.00 48.72 105 LYS A C 1
ATOM 823 O O . LYS A 1 105 ? 17.861 17.474 -9.376 1.00 48.72 105 LYS A O 1
ATOM 828 N N . GLU A 1 106 ? 19.173 19.263 -9.678 1.00 39.16 106 GLU A N 1
ATOM 829 C CA . GLU A 1 106 ? 18.104 20.190 -10.079 1.00 39.16 106 GLU A CA 1
ATOM 830 C C . GLU A 1 106 ? 17.858 20.255 -11.591 1.00 39.16 106 GLU A C 1
ATOM 832 O O . GLU A 1 106 ? 16.703 20.283 -11.991 1.00 39.16 106 GLU A O 1
ATOM 837 N N . TYR A 1 107 ? 18.889 20.184 -12.438 1.00 38.91 107 TYR A N 1
ATOM 838 C CA . TYR A 1 107 ? 18.701 20.191 -13.900 1.00 38.91 107 TYR A CA 1
ATOM 839 C C . TYR A 1 107 ? 18.081 18.874 -14.389 1.00 38.91 107 TYR A C 1
ATOM 841 O O . TYR A 1 107 ? 17.231 18.847 -15.273 1.00 38.91 107 TYR A O 1
ATOM 849 N N . MET A 1 108 ? 18.424 17.777 -13.707 1.00 41.47 108 MET A N 1
ATOM 850 C CA . MET A 1 108 ? 17.816 16.468 -13.922 1.00 41.47 108 MET A CA 1
ATOM 851 C C . MET A 1 108 ? 16.341 16.443 -13.516 1.00 41.47 108 MET A C 1
ATOM 853 O O . MET A 1 108 ? 15.601 15.674 -14.112 1.00 41.47 108 MET A O 1
ATOM 857 N N . LYS A 1 109 ? 15.877 17.280 -12.566 1.00 41.81 109 LYS A N 1
ATOM 858 C CA . LYS A 1 109 ? 14.457 17.341 -12.144 1.00 41.81 109 LYS A CA 1
ATOM 859 C C . LYS A 1 109 ? 13.535 17.864 -13.240 1.00 41.81 109 LYS A C 1
ATOM 861 O O . LYS A 1 109 ? 12.379 17.466 -13.267 1.00 41.81 109 LYS A O 1
ATOM 866 N N . GLU A 1 110 ? 14.014 18.744 -14.114 1.00 32.09 110 GLU A N 1
ATOM 867 C CA . GLU A 1 110 ? 13.177 19.374 -15.143 1.00 32.09 110 GLU A CA 1
ATOM 868 C C . GLU A 1 110 ? 13.008 18.482 -16.384 1.00 32.09 110 GLU A C 1
ATOM 870 O O . GLU A 1 110 ? 11.979 18.522 -17.056 1.00 32.09 110 GLU A O 1
ATOM 875 N N . THR A 1 111 ? 13.985 17.613 -16.656 1.00 35.47 111 THR A N 1
ATOM 876 C CA . THR A 1 111 ? 13.897 16.573 -17.695 1.00 35.47 111 THR A CA 1
ATOM 877 C C . THR A 1 111 ? 13.252 15.289 -17.163 1.00 35.47 111 THR A C 1
ATOM 879 O O . THR A 1 111 ? 12.440 14.688 -17.862 1.00 35.47 111 THR A O 1
ATOM 882 N N . THR A 1 112 ? 13.507 14.904 -15.903 1.00 37.72 112 THR A N 1
ATOM 883 C CA . THR A 1 112 ? 12.829 13.756 -15.266 1.00 37.72 112 THR A CA 1
ATOM 884 C C . THR A 1 112 ? 11.404 14.058 -14.804 1.00 37.72 112 THR A C 1
ATOM 886 O O . THR A 1 112 ? 10.616 13.129 -14.745 1.00 37.72 112 THR A O 1
ATOM 889 N N . SER A 1 113 ? 10.968 15.301 -14.574 1.00 35.06 113 SER A N 1
ATOM 890 C CA . SER A 1 113 ? 9.538 15.580 -14.306 1.00 35.06 113 SER A CA 1
ATOM 891 C C . SER A 1 113 ? 8.628 15.243 -15.495 1.00 35.06 113 SER A C 1
ATOM 893 O O . SER A 1 113 ? 7.442 14.977 -15.307 1.00 35.06 113 SER A O 1
ATOM 895 N N . THR A 1 114 ? 9.196 15.186 -16.704 1.00 34.28 114 THR A N 1
ATOM 896 C CA . THR A 1 114 ? 8.497 14.758 -17.925 1.00 34.28 114 THR A CA 1
ATOM 897 C C . THR A 1 114 ? 8.580 13.234 -18.137 1.00 34.28 114 THR A C 1
ATOM 899 O O . THR A 1 114 ? 7.828 12.687 -18.938 1.00 34.28 114 THR A O 1
ATOM 902 N N . LEU A 1 115 ? 9.457 12.530 -17.403 1.00 38.75 115 LEU A N 1
ATOM 903 C CA . LEU A 1 115 ? 9.798 11.114 -17.622 1.00 38.75 115 LEU A CA 1
ATOM 904 C C . LEU A 1 115 ? 9.821 10.217 -16.361 1.00 38.75 115 LEU A C 1
ATOM 906 O O . LEU A 1 115 ? 10.055 9.023 -16.492 1.00 38.75 115 LEU A O 1
ATOM 910 N N . ALA A 1 116 ? 9.541 10.704 -15.149 1.00 34.88 116 ALA A N 1
ATOM 911 C CA . ALA A 1 116 ? 9.724 9.920 -13.924 1.00 34.88 116 ALA A CA 1
ATOM 912 C C . ALA A 1 116 ? 8.432 9.303 -13.374 1.00 34.88 116 ALA A C 1
ATOM 914 O O . ALA A 1 116 ? 7.534 9.983 -12.873 1.00 34.88 116 ALA A O 1
ATOM 915 N N . GLY A 1 117 ? 8.433 7.973 -13.361 1.00 30.34 117 GLY A N 1
ATOM 916 C CA . GLY A 1 117 ? 7.806 7.128 -12.354 1.00 30.34 117 GLY A CA 1
ATOM 917 C C . GLY A 1 117 ? 8.576 5.810 -12.336 1.00 30.34 117 GLY A C 1
ATOM 918 O O . GLY A 1 117 ? 8.366 4.998 -13.222 1.00 30.34 117 GLY A O 1
ATOM 919 N N . GLY A 1 118 ? 9.530 5.658 -11.414 1.00 29.56 118 GLY A N 1
ATOM 920 C CA . GLY A 1 118 ? 10.373 4.465 -11.296 1.00 29.56 118 GLY A CA 1
ATOM 921 C C . GLY A 1 118 ? 11.400 4.618 -10.172 1.00 29.56 118 GLY A C 1
ATOM 922 O O . GLY A 1 118 ? 12.088 5.632 -10.082 1.00 29.56 118 GLY A O 1
ATOM 923 N N . GLY A 1 119 ? 11.441 3.651 -9.253 1.00 32.22 119 GLY A N 1
ATOM 924 C CA . GLY A 1 119 ? 12.319 3.645 -8.080 1.00 32.22 119 GLY A CA 1
ATOM 925 C C . GLY A 1 119 ? 13.755 3.212 -8.396 1.00 32.22 119 GLY A C 1
ATOM 926 O O . GLY A 1 119 ? 14.001 2.380 -9.264 1.00 32.22 119 GLY A O 1
ATOM 927 N N . TYR A 1 120 ? 14.705 3.772 -7.645 1.00 35.59 120 TYR A N 1
ATOM 928 C CA . TYR A 1 120 ? 16.137 3.493 -7.728 1.00 35.59 120 TYR A CA 1
ATOM 929 C C . TYR A 1 120 ? 16.456 2.051 -7.322 1.00 35.59 120 TYR A C 1
ATOM 931 O O . TYR A 1 120 ? 16.504 1.750 -6.135 1.00 35.59 120 TYR A O 1
ATOM 939 N N . ASN A 1 121 ? 16.689 1.186 -8.305 1.00 40.38 121 ASN A N 1
ATOM 940 C CA . ASN A 1 121 ? 17.801 0.234 -8.360 1.00 40.38 121 ASN A CA 1
ATOM 941 C C . ASN A 1 121 ? 17.900 -0.230 -9.826 1.00 40.38 121 ASN A C 1
ATOM 943 O O . ASN A 1 121 ? 16.906 -0.619 -10.427 1.00 40.38 121 ASN A O 1
ATOM 947 N N . GLU A 1 122 ? 19.078 -0.063 -10.427 1.00 36.81 122 GLU A N 1
ATOM 948 C CA . GLU A 1 122 ? 19.422 -0.336 -11.839 1.00 36.81 122 GLU A CA 1
ATOM 949 C C . GLU A 1 122 ? 18.740 0.526 -12.931 1.00 36.81 122 GLU A C 1
ATOM 951 O O . GLU A 1 122 ? 19.441 0.954 -13.848 1.00 36.81 122 GLU A O 1
ATOM 956 N N . MET A 1 123 ? 17.458 0.909 -12.820 1.00 38.19 123 MET A N 1
ATOM 957 C CA . MET A 1 123 ? 16.800 1.806 -13.804 1.00 38.19 123 MET A CA 1
ATOM 958 C C . MET A 1 123 ? 17.356 3.239 -13.809 1.00 38.19 123 MET A C 1
ATOM 960 O O . MET A 1 123 ? 17.414 3.876 -14.860 1.00 38.19 123 MET A O 1
ATOM 964 N N . GLY A 1 124 ? 17.860 3.719 -12.667 1.00 45.41 124 GLY A N 1
ATOM 965 C CA . GLY A 1 124 ? 18.319 5.102 -12.522 1.00 45.41 124 GLY A CA 1
ATOM 966 C C . GLY A 1 124 ? 19.403 5.499 -13.528 1.00 45.41 124 GLY A C 1
ATOM 967 O O . GLY A 1 124 ? 19.318 6.564 -14.120 1.00 45.41 124 GLY A O 1
ATOM 968 N N . TYR A 1 125 ? 20.392 4.644 -13.804 1.00 42.34 125 TYR A N 1
ATOM 969 C CA . TYR A 1 125 ? 21.494 5.008 -14.709 1.00 42.34 125 TYR A CA 1
ATOM 970 C C . TYR A 1 125 ? 21.071 5.094 -16.186 1.00 42.34 125 TYR A C 1
ATOM 972 O O . TYR A 1 125 ? 21.663 5.859 -16.952 1.00 42.34 125 TYR A O 1
ATOM 980 N N . ARG A 1 126 ? 20.037 4.340 -16.586 1.00 43.31 126 ARG A N 1
ATOM 981 C CA . ARG A 1 126 ? 19.438 4.420 -17.927 1.00 43.31 126 ARG A CA 1
ATOM 982 C C . ARG A 1 126 ? 18.662 5.730 -18.093 1.00 43.31 126 ARG A C 1
ATOM 984 O O . ARG A 1 126 ? 18.786 6.378 -19.131 1.00 43.31 126 ARG A O 1
ATOM 991 N N . ASP A 1 127 ? 17.969 6.157 -17.040 1.00 51.56 127 ASP A N 1
ATOM 992 C CA . ASP A 1 127 ? 17.231 7.424 -16.994 1.00 51.56 127 ASP A CA 1
ATOM 993 C C . ASP A 1 127 ? 18.165 8.643 -16.947 1.00 51.56 127 ASP A C 1
ATOM 995 O O . ASP A 1 127 ? 17.866 9.674 -17.546 1.00 51.56 127 ASP A O 1
ATOM 999 N N . GLU A 1 128 ? 19.332 8.530 -16.303 1.00 52.38 128 GLU A N 1
ATOM 1000 C CA . GLU A 1 128 ? 20.350 9.590 -16.277 1.00 52.38 128 GLU A CA 1
ATOM 1001 C C . GLU A 1 128 ? 20.973 9.838 -17.663 1.00 52.38 128 GLU A C 1
ATOM 1003 O O . GLU A 1 128 ? 21.163 10.993 -18.051 1.00 52.38 128 GLU A O 1
ATOM 1008 N N . LEU A 1 129 ? 21.249 8.776 -18.435 1.00 52.53 129 LEU A N 1
ATOM 1009 C CA . LEU A 1 129 ? 21.668 8.906 -19.836 1.00 52.53 129 LEU A CA 1
ATOM 1010 C C . LEU A 1 129 ? 20.545 9.502 -20.679 1.00 52.53 129 LEU A C 1
ATOM 1012 O O . LEU A 1 129 ? 20.777 10.471 -21.396 1.00 52.53 129 LEU A O 1
ATOM 1016 N N . GLY A 1 130 ? 19.324 8.975 -20.543 1.00 54.72 130 GLY A N 1
ATOM 1017 C CA . GLY A 1 130 ? 18.143 9.496 -21.229 1.00 54.72 130 GLY A CA 1
ATOM 1018 C C . GLY A 1 130 ? 17.918 10.989 -20.972 1.00 54.72 130 GLY A C 1
ATOM 1019 O O . GLY A 1 130 ? 17.687 11.742 -21.911 1.00 54.72 130 GLY A O 1
ATOM 1020 N N . ALA A 1 131 ? 18.070 11.454 -19.730 1.00 53.47 131 ALA A N 1
ATOM 1021 C CA . ALA A 1 131 ? 17.944 12.865 -19.367 1.00 53.47 131 ALA A CA 1
ATOM 1022 C C . ALA A 1 131 ? 19.061 13.738 -19.967 1.00 53.47 131 ALA A C 1
ATOM 1024 O O . ALA A 1 131 ? 18.780 14.834 -20.455 1.00 53.47 131 ALA A O 1
ATOM 1025 N N . LEU A 1 132 ? 20.308 13.248 -19.996 1.00 54.44 132 LEU A N 1
ATOM 1026 C CA . LEU A 1 132 ? 21.427 13.931 -20.657 1.00 54.44 132 LEU A CA 1
ATOM 1027 C C . LEU A 1 132 ? 21.178 14.092 -22.172 1.00 54.44 132 LEU A C 1
ATOM 1029 O O . LEU A 1 132 ? 21.465 15.141 -22.754 1.00 54.44 132 LEU A O 1
ATOM 1033 N N . PHE A 1 133 ? 20.585 13.075 -22.804 1.00 57.16 133 PHE A N 1
ATOM 1034 C CA . PHE A 1 133 ? 20.192 13.104 -24.217 1.00 57.16 133 PHE A CA 1
ATOM 1035 C C . PHE A 1 133 ? 18.965 13.992 -24.485 1.00 57.16 133 PHE A C 1
ATOM 1037 O O . PHE A 1 133 ? 18.912 14.713 -25.476 1.00 57.16 133 PHE A O 1
ATOM 1044 N N . MET A 1 134 ? 17.982 14.019 -23.587 1.00 50.03 134 MET A N 1
ATOM 1045 C CA . MET A 1 134 ? 16.807 14.884 -23.747 1.00 50.03 134 MET A CA 1
ATOM 1046 C C . MET A 1 134 ? 17.138 16.365 -23.528 1.00 50.03 134 MET A C 1
ATOM 1048 O O . MET A 1 134 ? 16.563 17.228 -24.189 1.00 50.03 134 MET A O 1
ATOM 1052 N N . ALA A 1 135 ? 18.096 16.677 -22.650 1.00 50.16 135 ALA A N 1
ATOM 1053 C CA . ALA A 1 135 ? 18.595 18.040 -22.478 1.00 50.16 135 ALA A CA 1
ATOM 1054 C C . ALA A 1 135 ? 19.322 18.545 -23.736 1.00 50.16 135 ALA A C 1
ATOM 1056 O O . ALA A 1 135 ? 19.167 19.704 -24.104 1.00 50.16 135 ALA A O 1
ATOM 1057 N N . SER A 1 136 ? 20.040 17.666 -24.443 1.00 50.50 136 SER A N 1
ATOM 1058 C CA . SER A 1 136 ? 20.680 18.013 -25.718 1.00 50.50 136 SER A CA 1
ATOM 1059 C C . SER A 1 136 ? 19.684 18.200 -26.875 1.00 50.50 136 SER A C 1
ATOM 1061 O O . SER A 1 136 ? 19.973 18.976 -27.784 1.00 50.50 136 SER A O 1
ATOM 1063 N N . ARG A 1 137 ? 18.497 17.573 -26.802 1.00 51.50 137 ARG A N 1
ATOM 1064 C CA . ARG A 1 137 ? 17.390 17.677 -27.777 1.00 51.50 137 ARG A CA 1
ATOM 1065 C C . ARG A 1 137 ? 16.603 18.992 -27.721 1.00 51.50 137 ARG A C 1
ATOM 1067 O O . ARG A 1 137 ? 16.032 19.377 -28.731 1.00 51.50 137 ARG A O 1
ATOM 1074 N N . ARG A 1 138 ? 16.538 19.682 -26.573 1.00 48.94 138 ARG A N 1
ATOM 1075 C CA . ARG A 1 138 ? 15.813 20.971 -26.458 1.00 48.94 138 ARG A CA 1
ATOM 1076 C C . ARG A 1 138 ? 16.538 22.145 -27.120 1.00 48.94 138 ARG A C 1
ATOM 1078 O O . ARG A 1 138 ? 15.876 23.074 -27.562 1.00 48.94 138 ARG A O 1
ATOM 1085 N N . ASP A 1 139 ? 17.867 22.107 -27.172 1.00 46.22 139 ASP A N 1
ATOM 1086 C CA . ASP A 1 139 ? 18.686 23.247 -27.612 1.00 46.22 139 ASP A CA 1
ATOM 1087 C C . ASP A 1 139 ? 18.996 23.253 -29.123 1.00 46.22 139 ASP A C 1
ATOM 1089 O O . ASP A 1 139 ? 19.541 24.229 -29.635 1.00 46.22 139 ASP A O 1
ATOM 1093 N N . TYR A 1 140 ? 18.656 22.184 -29.842 1.00 39.47 140 TYR A N 1
ATOM 1094 C CA . TYR A 1 140 ? 18.734 22.080 -31.299 1.00 39.47 140 TYR A CA 1
ATOM 1095 C C . TYR A 1 140 ? 17.463 21.380 -31.760 1.00 39.47 140 TYR A C 1
ATOM 1097 O O . TYR A 1 140 ? 17.221 20.271 -31.301 1.00 39.47 140 TYR A O 1
ATOM 1105 N N . GLU A 1 141 ? 16.671 22.010 -32.629 1.00 39.56 141 GLU A N 1
ATOM 1106 C CA . GLU A 1 141 ? 15.448 21.477 -33.254 1.00 39.56 141 GLU A CA 1
ATOM 1107 C C . GLU A 1 141 ? 15.731 20.156 -34.002 1.00 39.56 141 GLU A C 1
ATOM 1109 O O . GLU A 1 141 ? 15.868 20.113 -35.223 1.00 39.56 141 GLU A O 1
ATOM 1114 N N . LEU A 1 142 ? 15.910 19.067 -33.253 1.00 47.00 142 LEU A N 1
ATOM 1115 C CA . LEU A 1 142 ? 16.153 17.742 -33.801 1.00 47.00 142 LEU A CA 1
ATOM 1116 C C . LEU A 1 142 ? 14.888 17.277 -34.537 1.00 47.00 142 LEU A C 1
ATOM 1118 O O . LEU A 1 142 ? 13.787 17.553 -34.055 1.00 47.00 142 LEU A O 1
ATOM 1122 N N . PRO A 1 143 ? 15.023 16.533 -35.651 1.00 40.78 143 PRO A N 1
ATOM 1123 C CA . PRO A 1 143 ? 13.878 15.927 -36.321 1.00 40.78 143 PRO A CA 1
ATOM 1124 C C . PRO A 1 143 ? 13.050 15.097 -35.331 1.00 40.78 143 PRO A C 1
ATOM 1126 O O . PRO A 1 143 ? 13.611 14.370 -34.506 1.00 40.78 143 PRO A O 1
ATOM 1129 N N . ASP A 1 144 ? 11.721 15.183 -35.414 1.00 44.91 144 ASP A N 1
ATOM 1130 C CA . ASP A 1 144 ? 10.809 14.502 -34.482 1.00 44.91 144 ASP A CA 1
ATOM 1131 C C . ASP A 1 144 ? 10.929 12.959 -34.510 1.00 44.91 144 ASP A C 1
ATOM 1133 O O . ASP A 1 144 ? 10.552 12.287 -33.547 1.00 44.91 144 ASP A O 1
ATOM 1137 N N . ASP A 1 145 ? 11.545 12.408 -35.560 1.00 40.06 145 ASP A N 1
ATOM 1138 C CA . ASP A 1 145 ? 11.621 10.983 -35.917 1.00 40.06 145 ASP A CA 1
ATOM 1139 C C . ASP A 1 145 ? 12.837 10.209 -35.343 1.00 40.06 145 ASP A C 1
ATOM 1141 O O . ASP A 1 145 ? 13.465 9.383 -36.000 1.00 40.06 145 ASP A O 1
ATOM 1145 N N . LEU A 1 146 ? 13.226 10.456 -34.091 1.00 43.16 146 LEU A N 1
ATOM 1146 C CA . LEU A 1 146 ? 14.241 9.633 -33.407 1.00 43.16 146 LEU A CA 1
ATOM 1147 C C . LEU A 1 146 ? 13.660 9.033 -32.122 1.00 43.16 146 LEU A C 1
ATOM 1149 O O . LEU A 1 146 ? 13.827 9.572 -31.026 1.00 43.16 146 LEU A O 1
ATOM 1153 N N . SER A 1 147 ? 12.946 7.912 -32.277 1.00 47.81 147 SER A N 1
ATOM 1154 C CA . SER A 1 147 ? 12.338 7.115 -31.194 1.00 47.81 147 SER A CA 1
ATOM 1155 C C . SER A 1 147 ? 13.152 5.865 -30.798 1.00 47.81 147 SER A C 1
ATOM 1157 O O . SER A 1 147 ? 12.800 5.174 -29.841 1.00 47.81 147 SER A O 1
ATOM 1159 N N . ASN A 1 148 ? 14.273 5.593 -31.479 1.00 45.97 148 ASN A N 1
ATOM 1160 C CA . ASN A 1 148 ? 15.161 4.455 -31.208 1.00 45.97 148 ASN A CA 1
ATOM 1161 C C . ASN A 1 148 ? 16.277 4.788 -30.193 1.00 45.97 148 ASN A C 1
ATOM 1163 O O . ASN A 1 148 ? 16.742 5.929 -30.137 1.00 45.97 148 ASN A O 1
ATOM 1167 N N . PRO A 1 149 ? 16.766 3.806 -29.405 1.00 50.84 149 PRO A N 1
ATOM 1168 C CA . PRO A 1 149 ? 17.923 4.005 -28.535 1.00 50.84 149 PRO A CA 1
ATOM 1169 C C . PRO A 1 149 ? 19.169 4.356 -29.364 1.00 50.84 149 PRO A C 1
ATOM 1171 O O . PRO A 1 149 ? 19.592 3.594 -30.229 1.00 50.84 149 PRO A O 1
ATOM 1174 N N . ILE A 1 150 ? 19.773 5.511 -29.072 1.00 59.56 150 ILE A N 1
ATOM 1175 C CA . ILE A 1 150 ? 20.916 6.063 -29.824 1.00 59.56 150 ILE A CA 1
ATOM 1176 C C . ILE A 1 150 ? 22.192 5.221 -29.619 1.00 59.56 150 ILE A C 1
ATOM 1178 O O . ILE A 1 150 ? 23.079 5.230 -30.467 1.00 59.56 150 ILE A O 1
ATOM 1182 N N . ALA A 1 151 ? 22.292 4.466 -28.519 1.00 69.00 151 ALA A N 1
ATOM 1183 C CA . ALA A 1 151 ? 23.353 3.485 -28.301 1.00 69.00 151 ALA A CA 1
ATOM 1184 C C . ALA A 1 151 ? 22.989 2.464 -27.212 1.00 69.00 151 ALA A C 1
ATOM 1186 O O . ALA A 1 151 ? 22.175 2.753 -26.331 1.00 69.00 151 ALA A O 1
ATOM 1187 N N . TRP A 1 152 ? 23.643 1.301 -27.218 1.00 71.19 152 TRP A N 1
ATOM 1188 C CA . TRP A 1 152 ? 23.599 0.330 -26.116 1.00 71.19 152 TRP A CA 1
ATOM 1189 C C . TRP A 1 152 ? 24.958 -0.348 -25.911 1.00 71.19 152 TRP A C 1
ATOM 1191 O O . TRP A 1 152 ? 25.800 -0.366 -26.810 1.00 71.19 152 TRP A O 1
ATOM 1201 N N . ALA A 1 153 ? 25.202 -0.848 -24.697 1.00 70.81 153 ALA A N 1
ATOM 1202 C CA . ALA A 1 153 ? 26.470 -1.465 -24.315 1.00 70.81 153 ALA A CA 1
ATOM 1203 C C . ALA A 1 153 ? 26.336 -2.990 -24.216 1.00 70.81 153 ALA A C 1
ATOM 1205 O O . ALA A 1 153 ? 25.402 -3.485 -23.590 1.00 70.81 153 ALA A O 1
ATOM 1206 N N . GLU A 1 154 ? 27.296 -3.723 -24.776 1.00 72.50 154 GLU A N 1
ATOM 1207 C CA . GLU A 1 154 ? 27.353 -5.188 -24.734 1.00 72.50 154 GLU A CA 1
ATOM 1208 C C . GLU A 1 154 ? 28.757 -5.676 -24.340 1.00 72.50 154 GLU A C 1
ATOM 1210 O O . GLU A 1 154 ? 29.753 -5.074 -24.749 1.00 72.50 154 GLU A O 1
ATOM 1215 N N . PRO A 1 155 ? 28.895 -6.766 -23.569 1.00 64.31 155 PRO A N 1
ATOM 1216 C CA . PRO A 1 155 ? 30.198 -7.375 -23.309 1.00 64.31 155 PRO A CA 1
ATOM 1217 C C . PRO A 1 155 ? 30.789 -7.998 -24.589 1.00 64.31 155 PRO A C 1
ATOM 1219 O O . PRO A 1 155 ? 30.065 -8.567 -25.404 1.00 64.31 155 PRO A O 1
ATOM 1222 N N . LEU A 1 156 ? 32.114 -7.922 -24.780 1.00 53.94 156 LEU A N 1
ATOM 1223 C CA . LEU A 1 156 ? 32.777 -8.561 -25.931 1.00 53.94 156 LEU A CA 1
ATOM 1224 C C . LEU A 1 156 ? 32.729 -10.095 -25.872 1.00 53.94 156 LEU A C 1
ATOM 1226 O O . LEU A 1 156 ? 32.675 -10.741 -26.918 1.00 53.94 156 LEU A O 1
ATOM 1230 N N . SER A 1 157 ? 32.766 -10.665 -24.668 1.00 63.94 157 SER A N 1
ATOM 1231 C CA . SER A 1 157 ? 32.591 -12.093 -24.400 1.00 63.94 157 SER A CA 1
ATOM 1232 C C . SER A 1 157 ? 32.066 -12.308 -22.979 1.00 63.94 157 SER A C 1
ATOM 1234 O O . SER A 1 157 ? 32.165 -11.424 -22.124 1.00 63.94 157 SER A O 1
ATOM 1236 N N . ALA A 1 158 ? 31.535 -13.497 -22.685 1.00 47.72 158 ALA A N 1
ATOM 1237 C CA . ALA A 1 158 ? 31.174 -13.855 -21.316 1.00 47.72 158 ALA A CA 1
ATOM 1238 C C . ALA A 1 158 ? 32.404 -13.703 -20.396 1.00 47.72 158 ALA A C 1
ATOM 1240 O O . ALA A 1 158 ? 33.441 -14.319 -20.627 1.00 47.72 158 ALA A O 1
ATOM 1241 N N . GLY A 1 159 ? 32.300 -12.830 -19.392 1.00 47.12 159 GLY A N 1
ATOM 1242 C CA . GLY A 1 159 ? 33.354 -12.539 -18.416 1.00 47.12 159 GLY A CA 1
ATOM 1243 C C . GLY A 1 159 ? 34.313 -11.408 -18.807 1.00 47.12 159 GLY A C 1
ATOM 1244 O O . GLY A 1 159 ? 35.222 -11.112 -18.038 1.00 47.12 159 GLY A O 1
ATOM 1245 N N . SER A 1 160 ? 34.141 -10.754 -19.965 1.00 53.59 160 SER A N 1
ATOM 1246 C CA . SER A 1 160 ? 35.018 -9.644 -20.358 1.00 53.59 160 SER A CA 1
ATOM 1247 C C . SER A 1 160 ? 34.668 -8.348 -19.622 1.00 53.59 160 SER A C 1
ATOM 1249 O O . SER A 1 160 ? 33.540 -7.872 -19.722 1.00 53.59 160 SER A O 1
ATOM 1251 N N . GLU A 1 161 ? 35.662 -7.697 -19.011 1.00 55.22 161 GLU A N 1
ATOM 1252 C CA . GLU A 1 161 ? 35.545 -6.306 -18.529 1.00 55.22 161 GLU A CA 1
ATOM 1253 C C . GLU A 1 161 ? 35.423 -5.283 -19.674 1.00 55.22 161 GLU A C 1
ATOM 1255 O O . GLU A 1 161 ? 35.137 -4.105 -19.454 1.00 55.22 161 GLU A O 1
ATOM 1260 N N . ILE A 1 162 ? 35.676 -5.717 -20.912 1.00 51.56 162 ILE A N 1
ATOM 1261 C CA . ILE A 1 162 ? 35.623 -4.870 -22.097 1.00 51.56 162 ILE A CA 1
ATOM 1262 C C . ILE A 1 162 ? 34.183 -4.824 -22.611 1.00 51.56 162 ILE A C 1
ATOM 1264 O O . ILE A 1 162 ? 33.646 -5.821 -23.096 1.00 51.56 162 ILE A O 1
ATOM 1268 N N . GLN A 1 163 ? 33.582 -3.639 -22.528 1.00 70.50 163 GLN A N 1
ATOM 1269 C CA . GLN A 1 163 ? 32.278 -3.338 -23.109 1.00 70.50 163 GLN A CA 1
ATOM 1270 C C . GLN A 1 163 ? 32.455 -2.740 -24.509 1.00 70.50 163 GLN A C 1
ATOM 1272 O O . GLN A 1 163 ? 33.344 -1.914 -24.740 1.00 70.50 163 GLN A O 1
ATOM 1277 N N . ALA A 1 164 ? 31.602 -3.159 -25.439 1.00 70.75 164 ALA A N 1
ATOM 1278 C CA . ALA A 1 164 ? 31.394 -2.503 -26.713 1.00 70.75 164 ALA A CA 1
ATOM 1279 C C . ALA A 1 164 ? 30.180 -1.581 -26.619 1.00 70.75 164 ALA A C 1
ATOM 1281 O O . ALA A 1 164 ? 29.117 -2.020 -26.194 1.00 70.75 164 ALA A O 1
ATOM 1282 N N . LEU A 1 165 ? 30.328 -0.325 -27.036 1.00 77.44 165 LEU A N 1
ATOM 1283 C CA . LEU A 1 165 ? 29.191 0.572 -27.246 1.00 77.44 165 LEU A CA 1
ATOM 1284 C C . LEU A 1 165 ? 28.808 0.491 -28.727 1.00 77.44 165 LEU A C 1
ATOM 1286 O O . LEU A 1 165 ? 29.648 0.737 -29.598 1.00 77.44 165 LEU A O 1
ATOM 1290 N N . LEU A 1 166 ? 27.577 0.077 -29.005 1.00 75.56 166 LEU A N 1
ATOM 1291 C CA . LEU A 1 166 ? 27.025 -0.032 -30.350 1.00 75.56 166 LEU A CA 1
ATOM 1292 C C . LEU A 1 166 ? 26.231 1.231 -30.655 1.00 75.56 166 LEU A C 1
ATOM 1294 O O . LEU A 1 166 ? 25.344 1.602 -29.889 1.00 75.56 166 LEU A O 1
ATOM 1298 N N . VAL A 1 167 ? 26.578 1.891 -31.758 1.00 75.31 167 VAL A N 1
ATOM 1299 C CA . VAL A 1 167 ? 25.891 3.094 -32.242 1.00 75.31 167 VAL A CA 1
ATOM 1300 C C . VAL A 1 167 ? 25.336 2.805 -33.642 1.00 75.31 167 VAL A C 1
ATOM 1302 O O . VAL A 1 167 ? 26.080 2.278 -34.483 1.00 75.31 167 VAL A O 1
ATOM 1305 N N . PRO A 1 168 ? 24.053 3.111 -33.919 1.00 73.56 168 PRO A N 1
ATOM 1306 C CA . PRO A 1 168 ? 23.487 3.006 -35.259 1.00 73.56 168 PRO A CA 1
ATOM 1307 C C . PRO A 1 168 ? 24.282 3.824 -36.296 1.00 73.56 168 PRO A C 1
ATOM 1309 O O . PRO A 1 168 ? 24.831 4.878 -35.953 1.00 73.56 168 PRO A O 1
ATOM 1312 N N . PRO A 1 169 ? 24.369 3.352 -37.553 1.00 69.94 169 PRO A N 1
ATOM 1313 C CA . PRO A 1 169 ? 24.949 4.139 -38.642 1.00 69.94 169 PRO A CA 1
ATOM 1314 C C . PRO A 1 169 ? 24.173 5.456 -38.843 1.00 69.94 169 PRO A C 1
ATOM 1316 O O . PRO A 1 169 ? 22.982 5.526 -38.541 1.00 69.94 169 PRO A O 1
ATOM 1319 N N . GLY A 1 170 ? 24.847 6.515 -39.306 1.00 74.31 170 GLY A N 1
ATOM 1320 C CA . GLY A 1 170 ? 24.222 7.825 -39.558 1.00 74.31 170 GLY A CA 1
ATOM 1321 C C . GLY A 1 170 ? 24.123 8.755 -38.340 1.00 74.31 170 GLY A C 1
ATOM 1322 O O . GLY A 1 170 ? 23.638 9.879 -38.456 1.00 74.31 170 GLY A O 1
ATOM 1323 N N . GLN A 1 171 ? 24.582 8.314 -37.163 1.00 78.25 171 GLN A N 1
ATOM 1324 C CA . GLN A 1 171 ? 24.581 9.104 -35.921 1.00 78.25 171 GLN A CA 1
ATOM 1325 C C . GLN A 1 171 ? 25.948 9.740 -35.606 1.00 78.25 171 GLN A C 1
ATOM 1327 O O . GLN A 1 171 ? 26.192 10.176 -34.480 1.00 78.25 171 GLN A O 1
ATOM 1332 N N . GLU A 1 172 ? 26.865 9.799 -36.579 1.00 78.12 172 GLU A N 1
ATOM 1333 C CA . GLU A 1 172 ? 28.225 10.342 -36.427 1.00 78.12 172 GLU A CA 1
ATOM 1334 C C . GLU A 1 172 ? 28.288 11.750 -35.809 1.00 78.12 172 GLU A C 1
ATOM 1336 O O . GLU A 1 172 ? 29.207 11.989 -35.016 1.00 78.12 172 GLU A O 1
ATOM 1341 N N . PRO A 1 173 ? 27.350 12.677 -36.101 1.00 78.19 173 PRO A N 1
ATOM 1342 C CA . PRO A 1 173 ? 27.350 14.001 -35.487 1.00 78.19 173 PRO A CA 1
ATOM 1343 C C . PRO A 1 173 ? 27.117 13.993 -33.973 1.00 78.19 173 PRO A C 1
ATOM 1345 O O . PRO A 1 173 ? 27.373 15.005 -33.343 1.00 78.19 173 PRO A O 1
ATOM 1348 N N . PHE A 1 174 ? 26.644 12.896 -33.376 1.00 77.12 174 PHE A N 1
ATOM 1349 C CA . PHE A 1 174 ? 26.292 12.837 -31.949 1.00 77.12 174 PHE A CA 1
ATOM 1350 C C . PHE A 1 174 ? 27.218 11.936 -31.129 1.00 77.12 174 PHE A C 1
ATOM 1352 O O . PHE A 1 174 ? 27.007 11.728 -29.930 1.00 77.12 174 PHE A O 1
ATOM 1359 N N . TRP A 1 175 ? 28.249 11.370 -31.758 1.00 81.00 175 TRP A N 1
ATOM 1360 C CA . TRP A 1 175 ? 29.118 10.383 -31.120 1.00 81.00 175 TRP A CA 1
ATOM 1361 C C . TRP A 1 175 ? 29.821 10.906 -29.878 1.00 81.00 175 TRP A C 1
ATOM 1363 O O . TRP A 1 175 ? 29.992 10.167 -28.918 1.00 81.00 175 TRP A O 1
ATOM 1373 N N . ASP A 1 176 ? 30.235 12.163 -29.860 1.00 75.94 176 ASP A N 1
ATOM 1374 C CA . ASP A 1 176 ? 30.906 12.751 -28.708 1.00 75.94 176 ASP A CA 1
ATOM 1375 C C . ASP A 1 176 ? 29.961 12.992 -27.521 1.00 75.94 176 ASP A C 1
ATOM 1377 O O . ASP A 1 176 ? 30.394 12.831 -26.379 1.00 75.94 176 ASP A O 1
ATOM 1381 N N . ILE A 1 177 ? 28.674 13.264 -27.765 1.00 77.88 177 ILE A N 1
ATOM 1382 C CA . ILE A 1 177 ? 27.642 13.306 -26.717 1.00 77.88 177 ILE A CA 1
ATOM 1383 C C . ILE A 1 177 ? 27.435 11.910 -26.128 1.00 77.88 177 ILE A C 1
ATOM 1385 O O . ILE A 1 177 ? 27.507 11.725 -24.911 1.00 77.88 177 ILE A O 1
ATOM 1389 N N . VAL A 1 178 ? 27.247 10.915 -26.996 1.00 80.06 178 VAL A N 1
ATOM 1390 C CA . VAL A 1 178 ? 27.012 9.521 -26.599 1.00 80.06 178 VAL A CA 1
ATOM 1391 C C . VAL A 1 178 ? 28.196 8.957 -25.814 1.00 80.06 178 VAL A C 1
ATOM 1393 O O . VAL A 1 178 ? 28.039 8.410 -24.721 1.00 80.06 178 VAL A O 1
ATOM 1396 N N . ILE A 1 179 ? 29.402 9.142 -26.344 1.00 81.69 179 ILE A N 1
ATOM 1397 C CA . ILE A 1 179 ? 30.641 8.685 -25.720 1.00 81.69 179 ILE A CA 1
ATOM 1398 C C . ILE A 1 179 ? 30.922 9.475 -24.436 1.00 81.69 179 ILE A C 1
ATOM 1400 O O . ILE A 1 179 ? 31.385 8.891 -23.456 1.00 81.69 179 ILE A O 1
ATOM 1404 N N . GLY A 1 180 ? 30.620 10.776 -24.408 1.00 79.38 180 GLY A N 1
ATOM 1405 C CA . GLY A 1 180 ? 30.754 11.623 -23.224 1.00 79.38 180 GLY A CA 1
ATOM 1406 C C . GLY A 1 180 ? 29.848 11.175 -22.074 1.00 79.38 180 GLY A C 1
ATOM 1407 O O . GLY A 1 180 ? 30.328 11.003 -20.952 1.00 79.38 180 GLY A O 1
ATOM 1408 N N . GLY A 1 181 ? 28.567 10.911 -22.353 1.00 79.94 181 GLY A N 1
ATOM 1409 C CA . GLY A 1 181 ? 27.611 10.396 -21.367 1.00 79.94 181 GLY A CA 1
ATOM 1410 C C . GLY A 1 181 ? 27.988 9.005 -20.853 1.00 79.94 181 GLY A C 1
ATOM 1411 O O . GLY A 1 181 ? 27.946 8.743 -19.650 1.00 79.94 181 GLY A O 1
ATOM 1412 N N . TRP A 1 182 ? 28.450 8.125 -21.740 1.00 80.12 182 TRP A N 1
ATOM 1413 C CA . TRP A 1 182 ? 28.926 6.803 -21.341 1.00 80.12 182 TRP A CA 1
ATOM 1414 C C . TRP A 1 182 ? 30.199 6.864 -20.480 1.00 80.12 182 TRP A C 1
ATOM 1416 O O . TRP A 1 182 ? 30.281 6.199 -19.444 1.00 80.12 182 TRP A O 1
ATOM 1426 N N . ALA A 1 183 ? 31.170 7.710 -20.844 1.00 77.69 183 ALA A N 1
ATOM 1427 C CA . ALA A 1 183 ? 32.386 7.929 -20.059 1.00 77.69 183 ALA A CA 1
ATOM 1428 C C . ALA A 1 183 ? 32.077 8.471 -18.651 1.00 77.69 183 ALA A C 1
ATOM 1430 O O . ALA A 1 183 ? 32.683 8.028 -17.672 1.00 77.69 183 ALA A O 1
ATOM 1431 N N . TYR A 1 184 ? 31.102 9.381 -18.542 1.00 79.19 184 TYR A N 1
ATOM 1432 C CA . TYR A 1 184 ? 30.596 9.887 -17.266 1.00 79.19 184 TYR A CA 1
ATOM 1433 C C . TYR A 1 184 ? 30.050 8.759 -16.375 1.00 79.19 184 TYR A C 1
ATOM 1435 O O . TYR A 1 184 ? 30.424 8.656 -15.202 1.00 79.19 184 TYR A O 1
ATOM 1443 N N . LEU A 1 185 ? 29.215 7.876 -16.934 1.00 77.19 185 LEU A N 1
ATOM 1444 C CA . LEU A 1 185 ? 28.612 6.760 -16.201 1.00 77.19 185 LEU A CA 1
ATOM 1445 C C . LEU A 1 185 ? 29.667 5.795 -15.654 1.00 77.19 185 LEU A C 1
ATOM 1447 O O . LEU A 1 185 ? 29.660 5.457 -14.472 1.00 77.19 185 LEU A O 1
ATOM 1451 N N . GLN A 1 186 ? 30.608 5.392 -16.512 1.00 78.06 186 GLN A N 1
ATOM 1452 C CA . GLN A 1 186 ? 31.691 4.477 -16.150 1.00 78.06 186 GLN A CA 1
ATOM 1453 C C . GLN A 1 186 ? 32.539 5.039 -15.008 1.00 78.06 186 GLN A C 1
ATOM 1455 O O . GLN A 1 186 ? 32.899 4.329 -14.068 1.00 78.06 186 GLN A O 1
ATOM 1460 N N . GLN A 1 187 ? 32.826 6.339 -15.046 1.00 76.12 187 GLN A N 1
ATOM 1461 C CA . GLN A 1 187 ? 33.553 7.003 -13.973 1.00 76.12 187 GLN A CA 1
ATOM 1462 C C . GLN A 1 187 ? 32.747 7.068 -12.670 1.00 76.12 187 GLN A C 1
ATOM 1464 O O . GLN A 1 187 ? 33.309 6.861 -11.591 1.00 76.12 187 GLN A O 1
ATOM 1469 N N . LYS A 1 188 ? 31.439 7.344 -12.747 1.00 76.19 188 LYS A N 1
ATOM 1470 C CA . LYS A 1 188 ? 30.555 7.369 -11.575 1.00 76.19 188 LYS A CA 1
ATOM 1471 C C . LYS A 1 188 ? 30.515 6.009 -10.881 1.00 76.19 188 LYS A C 1
ATOM 1473 O O . LYS A 1 188 ? 30.744 5.962 -9.673 1.00 76.19 188 LYS A O 1
ATOM 1478 N N . LEU A 1 189 ? 30.350 4.935 -11.651 1.00 73.25 189 LEU A N 1
ATOM 1479 C CA . LEU A 1 189 ? 30.335 3.561 -11.148 1.00 73.25 189 LEU A CA 1
ATOM 1480 C C . LEU A 1 189 ? 31.657 3.176 -10.464 1.00 73.25 189 LEU A C 1
ATOM 1482 O O . LEU A 1 189 ? 31.642 2.640 -9.358 1.00 73.25 189 LEU A O 1
ATOM 1486 N N . ARG A 1 190 ? 32.811 3.518 -11.056 1.00 72.44 190 ARG A N 1
ATOM 1487 C CA . ARG A 1 190 ? 34.133 3.265 -10.443 1.00 72.44 190 ARG A CA 1
ATOM 1488 C C . ARG A 1 190 ? 34.298 3.947 -9.086 1.00 72.44 190 ARG A C 1
ATOM 1490 O O . ARG A 1 190 ? 34.835 3.363 -8.150 1.00 72.44 190 ARG A O 1
ATOM 1497 N N . LEU A 1 191 ? 33.842 5.191 -8.970 1.00 71.19 191 LEU A N 1
ATOM 1498 C CA . LEU A 1 191 ? 33.948 5.949 -7.723 1.00 71.19 191 LEU A CA 1
ATOM 1499 C C . LEU A 1 191 ? 32.999 5.421 -6.641 1.00 71.19 191 LEU A C 1
ATOM 1501 O O . LEU A 1 191 ? 33.352 5.442 -5.463 1.00 71.19 191 LEU A O 1
ATOM 1505 N N . GLU A 1 192 ? 31.811 4.952 -7.018 1.00 72.31 192 GLU A N 1
ATOM 1506 C CA . GLU A 1 192 ? 30.872 4.303 -6.096 1.00 72.31 192 GLU A CA 1
ATOM 1507 C C . GLU A 1 192 ? 31.412 2.957 -5.599 1.00 72.31 192 GLU A C 1
ATOM 1509 O O . GLU A 1 192 ? 31.355 2.695 -4.396 1.00 72.31 192 GLU A O 1
ATOM 1514 N N . ALA A 1 193 ? 32.046 2.170 -6.476 1.00 67.50 193 ALA A N 1
ATOM 1515 C CA . ALA A 1 193 ? 32.753 0.950 -6.092 1.00 67.50 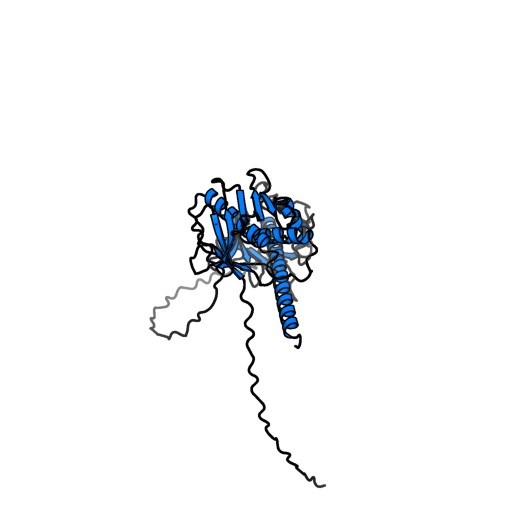193 ALA A CA 1
ATOM 1516 C C . ALA A 1 193 ? 33.870 1.241 -5.071 1.00 67.50 193 ALA A C 1
ATOM 1518 O O . ALA A 1 193 ? 33.875 0.648 -3.990 1.00 67.50 193 ALA A O 1
ATOM 1519 N N . ASN A 1 194 ? 34.725 2.240 -5.334 1.00 67.94 194 ASN A N 1
ATOM 1520 C CA . ASN A 1 194 ? 35.816 2.638 -4.430 1.00 67.94 194 ASN A CA 1
ATOM 1521 C C . ASN A 1 194 ? 35.333 3.127 -3.051 1.00 67.94 194 ASN A C 1
ATOM 1523 O O . ASN A 1 194 ? 36.016 2.917 -2.053 1.00 67.94 194 ASN A O 1
ATOM 1527 N N . LYS A 1 195 ? 34.157 3.769 -2.963 1.00 70.31 195 LYS A N 1
ATOM 1528 C CA . LYS A 1 195 ? 33.571 4.212 -1.681 1.00 70.31 195 LYS A CA 1
ATOM 1529 C C . LYS A 1 195 ? 33.056 3.059 -0.820 1.00 70.31 195 LYS A C 1
ATOM 1531 O O . LYS A 1 195 ? 32.901 3.233 0.385 1.00 70.31 195 LYS A O 1
ATOM 1536 N N . SER A 1 196 ? 32.749 1.912 -1.422 1.00 63.25 196 SER A N 1
ATOM 1537 C CA . SER A 1 196 ? 32.085 0.805 -0.731 1.00 63.25 196 SER A CA 1
ATOM 1538 C C . SER A 1 196 ? 33.033 -0.125 0.038 1.00 63.25 196 SER A C 1
ATOM 1540 O O . SER A 1 196 ? 32.544 -1.008 0.739 1.00 63.25 196 SER A O 1
ATOM 1542 N N . HIS A 1 197 ? 34.362 0.047 -0.083 1.00 49.97 197 HIS A N 1
ATOM 1543 C CA . HIS A 1 197 ? 35.392 -0.880 0.432 1.00 49.97 197 HIS A CA 1
ATOM 1544 C C . HIS A 1 197 ? 35.142 -2.364 0.088 1.00 49.97 197 HIS A C 1
ATOM 1546 O O . HIS A 1 197 ? 35.706 -3.256 0.715 1.00 49.97 197 HIS A O 1
ATOM 1552 N N . ARG A 1 198 ? 34.296 -2.648 -0.907 1.00 45.34 198 ARG A N 1
ATOM 1553 C CA . ARG A 1 198 ? 34.127 -3.983 -1.466 1.00 45.34 198 ARG A CA 1
ATOM 1554 C C . ARG A 1 198 ? 35.026 -4.083 -2.685 1.00 45.34 198 ARG A C 1
ATOM 1556 O O . ARG A 1 198 ? 34.926 -3.247 -3.582 1.00 45.34 198 ARG A O 1
ATOM 1563 N N . ASP A 1 199 ? 35.843 -5.129 -2.735 1.00 43.81 199 ASP A N 1
ATOM 1564 C CA . ASP A 1 199 ? 36.387 -5.625 -3.994 1.00 43.81 199 ASP A CA 1
ATOM 1565 C C . ASP A 1 199 ? 35.199 -6.115 -4.822 1.00 43.81 199 ASP A C 1
ATOM 1567 O O . ASP A 1 199 ? 34.747 -7.250 -4.694 1.00 43.81 199 ASP A O 1
ATOM 1571 N N . VAL A 1 200 ? 34.602 -5.212 -5.597 1.00 41.78 200 VAL A N 1
ATOM 1572 C CA . VAL A 1 200 ? 33.591 -5.564 -6.588 1.00 41.78 200 VAL A CA 1
ATOM 1573 C C . VAL A 1 200 ? 34.359 -5.886 -7.865 1.00 41.78 200 VAL A C 1
ATOM 1575 O O . VAL A 1 200 ? 34.906 -4.964 -8.476 1.00 41.78 200 VAL A O 1
ATOM 1578 N N . PRO A 1 201 ? 34.419 -7.154 -8.311 1.00 39.22 201 PRO A N 1
ATOM 1579 C CA . PRO A 1 201 ? 34.834 -7.428 -9.672 1.00 39.22 201 PRO A CA 1
ATOM 1580 C C . PRO A 1 201 ? 33.837 -6.708 -10.579 1.00 39.22 201 PRO A C 1
ATOM 1582 O O . PRO A 1 201 ? 32.631 -6.947 -10.493 1.00 39.22 201 PRO A O 1
ATOM 1585 N N . VAL A 1 202 ? 34.331 -5.850 -11.471 1.00 46.78 202 VAL A N 1
ATOM 1586 C CA . VAL A 1 202 ? 33.513 -5.127 -12.465 1.00 46.78 202 VAL A CA 1
ATOM 1587 C C . VAL A 1 202 ? 32.708 -6.104 -13.359 1.00 46.78 202 VAL A C 1
ATOM 1589 O O . VAL A 1 202 ? 31.779 -5.701 -14.049 1.00 46.78 202 VAL A O 1
ATOM 1592 N N . GLY A 1 203 ? 33.002 -7.410 -13.293 1.00 41.53 203 GLY A N 1
ATOM 1593 C CA . GLY A 1 203 ? 32.300 -8.500 -13.975 1.00 41.53 203 GLY A CA 1
ATOM 1594 C C . GLY A 1 203 ? 31.031 -9.076 -13.317 1.00 41.53 203 GLY A C 1
ATOM 1595 O O . GLY A 1 203 ? 30.429 -9.960 -13.918 1.00 41.53 203 GLY A O 1
ATOM 1596 N N . LEU A 1 204 ? 30.566 -8.620 -12.145 1.00 33.41 204 LEU A N 1
ATOM 1597 C CA . LEU A 1 204 ? 29.354 -9.170 -11.492 1.00 33.41 204 LEU A CA 1
ATOM 1598 C C . LEU A 1 204 ? 28.043 -8.439 -11.868 1.00 33.41 204 LEU A C 1
ATOM 1600 O O . LEU A 1 204 ? 27.183 -8.199 -11.029 1.00 33.41 204 LEU A O 1
ATOM 1604 N N . MET A 1 205 ? 27.873 -8.124 -13.156 1.00 41.97 205 MET A N 1
ATOM 1605 C CA . MET A 1 205 ? 26.599 -7.687 -13.763 1.00 41.97 205 MET A CA 1
ATOM 1606 C C . MET A 1 205 ? 26.142 -8.680 -14.853 1.00 41.97 205 MET A C 1
ATOM 1608 O O . MET A 1 205 ? 25.792 -8.294 -15.964 1.00 41.97 205 MET A O 1
ATOM 1612 N N . GLN A 1 206 ? 26.203 -9.986 -14.566 1.00 40.47 206 GLN A N 1
ATOM 1613 C CA . GLN A 1 206 ? 25.898 -11.056 -15.537 1.00 40.47 206 GLN A CA 1
ATOM 1614 C C . GLN A 1 206 ? 24.516 -11.715 -15.400 1.00 40.47 206 GLN A C 1
ATOM 1616 O O . GLN A 1 206 ? 24.160 -12.543 -16.235 1.00 40.47 206 GLN A O 1
ATOM 1621 N N . ALA A 1 207 ? 23.698 -11.365 -14.408 1.00 30.42 207 ALA A N 1
ATOM 1622 C CA . ALA A 1 207 ? 22.426 -12.050 -14.174 1.00 30.42 207 ALA A CA 1
ATOM 1623 C C . ALA A 1 207 ? 21.231 -11.209 -14.650 1.00 30.42 207 ALA A C 1
ATOM 1625 O O . ALA A 1 207 ? 20.591 -10.534 -13.854 1.00 30.42 207 ALA A O 1
ATOM 1626 N N . GLY A 1 208 ? 20.919 -11.251 -15.948 1.00 26.72 208 GLY A N 1
ATOM 1627 C CA . GLY A 1 208 ? 19.685 -10.619 -16.434 1.00 26.72 208 GLY A CA 1
ATOM 1628 C C . GLY A 1 208 ? 19.304 -10.813 -17.901 1.00 26.72 208 GLY A C 1
ATOM 1629 O O . GLY A 1 208 ? 18.192 -10.451 -18.261 1.00 26.72 208 GLY A O 1
ATOM 1630 N N . MET A 1 209 ? 20.165 -11.381 -18.756 1.00 25.61 209 MET A N 1
ATOM 1631 C CA . MET A 1 209 ? 19.901 -11.411 -20.209 1.00 25.61 209 MET A CA 1
ATOM 1632 C C . MET A 1 209 ? 19.896 -12.798 -20.869 1.00 25.61 209 MET A C 1
ATOM 1634 O O . MET A 1 209 ? 19.896 -12.883 -22.091 1.00 25.61 209 MET A O 1
ATOM 1638 N N . ALA A 1 210 ? 19.827 -13.897 -20.113 1.00 24.78 210 ALA A N 1
ATOM 1639 C CA . ALA A 1 210 ? 19.681 -15.229 -20.709 1.00 24.78 210 ALA A CA 1
ATOM 1640 C C . ALA A 1 210 ? 18.663 -16.086 -19.945 1.00 24.78 210 ALA A C 1
ATOM 1642 O O . ALA A 1 210 ? 19.000 -16.725 -18.952 1.00 24.78 210 ALA A O 1
ATOM 1643 N N . VAL A 1 211 ? 17.418 -16.120 -20.428 1.00 21.41 211 VAL A N 1
ATOM 1644 C CA . VAL A 1 211 ? 16.422 -17.136 -20.054 1.00 21.41 211 VAL A CA 1
ATOM 1645 C C . VAL A 1 211 ? 15.695 -17.598 -21.316 1.00 21.41 211 VAL A C 1
ATOM 1647 O O . VAL A 1 211 ? 14.743 -16.961 -21.751 1.00 21.41 211 VAL A O 1
ATOM 1650 N N . ASN A 1 212 ? 16.182 -18.682 -21.928 1.00 23.08 212 ASN A N 1
ATOM 1651 C CA . ASN A 1 212 ? 15.422 -19.901 -22.251 1.00 23.08 212 ASN A CA 1
ATOM 1652 C C . ASN A 1 212 ? 16.149 -20.748 -23.302 1.00 23.08 212 ASN A C 1
ATOM 1654 O O . ASN A 1 212 ? 16.503 -20.247 -24.363 1.00 23.08 212 ASN A O 1
ATOM 1658 N N . LEU A 1 213 ? 16.315 -22.040 -22.992 1.00 23.77 213 LEU A N 1
ATOM 1659 C CA . LEU A 1 213 ? 15.911 -23.205 -23.798 1.00 23.77 213 LEU A CA 1
ATOM 1660 C C . LEU A 1 213 ? 16.656 -24.454 -23.295 1.00 23.77 213 LEU A C 1
ATOM 1662 O O . LEU A 1 213 ? 17.813 -24.686 -23.629 1.00 23.77 213 LEU A O 1
ATOM 1666 N N . SER A 1 214 ? 15.979 -25.294 -22.513 1.00 26.39 214 SER A N 1
ATOM 1667 C CA . SER A 1 214 ? 16.127 -26.753 -22.622 1.00 26.39 214 SER A CA 1
ATOM 1668 C C . SER A 1 214 ? 14.931 -27.448 -21.966 1.00 26.39 214 SER A C 1
ATOM 1670 O O . SER A 1 214 ? 14.636 -27.262 -20.789 1.00 26.39 214 SER A O 1
ATOM 1672 N N . ALA A 1 215 ? 14.204 -28.217 -22.774 1.00 27.02 215 ALA A N 1
ATOM 1673 C CA . ALA A 1 215 ? 13.141 -29.115 -22.340 1.00 27.02 215 ALA A CA 1
ATOM 1674 C C . ALA A 1 215 ? 13.747 -30.442 -21.841 1.00 27.02 215 ALA A C 1
ATOM 1676 O O . ALA A 1 215 ? 14.702 -30.921 -22.460 1.00 27.02 215 ALA A O 1
ATOM 1677 N N . PRO A 1 216 ? 13.195 -31.099 -20.804 1.00 31.75 216 PRO A N 1
ATOM 1678 C CA . PRO A 1 216 ? 13.550 -32.474 -20.484 1.00 31.75 216 PRO A CA 1
ATOM 1679 C C . PRO A 1 216 ? 12.589 -33.462 -21.159 1.00 31.75 216 PRO A C 1
ATOM 1681 O O . PRO A 1 216 ? 11.368 -33.360 -21.037 1.00 31.75 216 PRO A O 1
ATOM 1684 N N . GLY A 1 217 ? 13.165 -34.439 -21.864 1.00 28.08 217 GLY A N 1
ATOM 1685 C CA . GLY A 1 217 ? 12.457 -35.591 -22.423 1.00 28.08 217 GLY A CA 1
ATOM 1686 C C . GLY A 1 217 ? 11.998 -36.614 -21.365 1.00 28.08 217 GLY A C 1
ATOM 1687 O O . GLY A 1 217 ? 12.337 -36.498 -20.186 1.00 28.08 217 GLY A O 1
ATOM 1688 N N . PRO A 1 218 ? 11.222 -37.636 -21.776 1.00 35.34 218 PRO A N 1
ATOM 1689 C CA . PRO A 1 218 ? 10.474 -38.496 -20.865 1.00 35.34 218 PRO A CA 1
ATOM 1690 C C . PRO A 1 218 ? 11.332 -39.646 -20.316 1.00 35.34 218 PRO A C 1
ATOM 1692 O O . PRO A 1 218 ? 11.831 -40.493 -21.059 1.00 35.34 218 PRO A O 1
ATOM 1695 N N . GLY A 1 219 ? 11.471 -39.696 -18.989 1.00 32.84 219 GLY A N 1
ATOM 1696 C CA . GLY A 1 219 ? 12.146 -40.765 -18.250 1.00 32.84 219 GLY A CA 1
ATOM 1697 C C . GLY A 1 219 ? 11.166 -41.815 -17.716 1.00 32.84 219 GLY A C 1
ATOM 1698 O O . GLY A 1 219 ? 10.199 -41.493 -17.035 1.00 32.84 219 GLY A O 1
ATOM 1699 N N . ARG A 1 220 ? 11.443 -43.077 -18.051 1.00 31.45 220 ARG A N 1
ATOM 1700 C CA . ARG A 1 220 ? 10.666 -44.303 -17.801 1.00 31.45 220 ARG A CA 1
ATOM 1701 C C . ARG A 1 220 ? 10.415 -44.662 -16.328 1.00 31.45 220 ARG A C 1
ATOM 1703 O O . ARG A 1 220 ? 11.265 -44.487 -15.464 1.00 31.45 220 ARG A O 1
ATOM 1710 N N . MET A 1 221 ? 9.286 -45.352 -16.142 1.00 37.06 221 MET A N 1
ATOM 1711 C CA . MET A 1 221 ? 8.869 -46.130 -14.971 1.00 37.06 221 MET A CA 1
ATOM 1712 C C . MET A 1 221 ? 9.845 -47.244 -14.538 1.00 37.06 221 MET A C 1
ATOM 1714 O O . MET A 1 221 ? 10.316 -48.017 -15.372 1.00 37.06 221 MET A O 1
ATOM 1718 N N . ARG A 1 222 ? 9.971 -47.409 -13.213 1.00 33.69 222 ARG A N 1
ATOM 1719 C CA . ARG A 1 222 ? 10.065 -48.651 -12.401 1.00 33.69 222 ARG A CA 1
ATOM 1720 C C . ARG A 1 222 ? 9.568 -48.237 -10.997 1.00 33.69 222 ARG A C 1
ATOM 1722 O O . ARG A 1 222 ? 10.021 -47.212 -10.517 1.00 33.69 222 ARG A O 1
ATOM 1729 N N . GLY A 1 223 ? 8.605 -48.833 -10.292 1.00 32.75 223 GLY A N 1
ATOM 1730 C CA . GLY A 1 223 ? 8.162 -50.219 -10.181 1.00 32.75 223 GLY A CA 1
ATOM 1731 C C . GLY A 1 223 ? 8.788 -50.850 -8.930 1.00 32.75 223 GLY A C 1
ATOM 1732 O O . GLY A 1 223 ? 9.915 -51.307 -9.052 1.00 32.75 223 GLY A O 1
ATOM 1733 N N . SER A 1 224 ? 8.104 -50.867 -7.766 1.00 32.75 224 SER A N 1
ATOM 1734 C CA . SER A 1 224 ? 8.344 -51.848 -6.676 1.00 32.75 224 SER A CA 1
ATOM 1735 C C . SER A 1 224 ? 7.384 -51.730 -5.464 1.00 32.75 224 SER A C 1
ATOM 1737 O O . SER A 1 224 ? 7.479 -50.799 -4.673 1.00 32.75 224 SER A O 1
ATOM 1739 N N . LEU A 1 225 ? 6.528 -52.753 -5.333 1.00 37.41 225 LEU A N 1
ATOM 1740 C CA . LEU A 1 225 ? 6.130 -53.536 -4.139 1.00 37.41 225 LEU A CA 1
ATOM 1741 C C . LEU A 1 225 ? 5.654 -52.886 -2.814 1.00 37.41 225 LEU A C 1
ATOM 1743 O O . LEU A 1 225 ? 6.436 -52.526 -1.943 1.00 37.41 225 LEU A O 1
ATOM 1747 N N . VAL A 1 226 ? 4.330 -52.951 -2.620 1.00 40.56 226 VAL A N 1
ATOM 1748 C CA . VAL A 1 226 ? 3.571 -53.715 -1.593 1.00 40.56 226 VAL A CA 1
ATOM 1749 C C . VAL A 1 226 ? 4.292 -54.165 -0.301 1.00 40.56 226 VAL A C 1
ATOM 1751 O O . VAL A 1 226 ? 5.099 -55.091 -0.319 1.00 40.56 226 VAL A O 1
ATOM 1754 N N . ARG A 1 227 ? 3.820 -53.635 0.840 1.00 36.91 227 ARG A N 1
ATOM 1755 C CA . ARG A 1 227 ? 3.560 -54.287 2.155 1.00 36.91 227 ARG A CA 1
ATOM 1756 C C . ARG A 1 227 ? 2.850 -53.222 3.014 1.00 36.91 227 ARG A C 1
ATOM 1758 O O . ARG A 1 227 ? 3.391 -52.142 3.172 1.00 36.91 227 ARG A O 1
ATOM 1765 N N . GLY A 1 228 ? 1.634 -53.366 3.535 1.00 43.94 228 GLY A N 1
ATOM 1766 C CA . GLY A 1 228 ? 0.964 -54.558 4.039 1.00 43.94 228 GLY A CA 1
ATOM 1767 C C . GLY A 1 228 ? 1.107 -54.639 5.561 1.00 43.94 228 GLY A C 1
ATOM 1768 O O . GLY A 1 228 ? 1.705 -55.598 6.032 1.00 43.94 228 GLY A O 1
ATOM 1769 N N . LEU A 1 229 ? 0.608 -53.650 6.320 1.00 37.88 229 LEU A N 1
ATOM 1770 C CA . LEU A 1 229 ? 0.520 -53.716 7.786 1.00 37.88 229 LEU A CA 1
ATOM 1771 C C . LEU A 1 229 ? -0.765 -53.052 8.323 1.00 37.88 229 LEU A C 1
ATOM 1773 O O . LEU A 1 229 ? -0.882 -51.837 8.380 1.00 37.88 229 LEU A O 1
ATOM 1777 N N . ARG A 1 230 ? -1.705 -53.935 8.685 1.00 37.56 230 ARG A N 1
ATOM 1778 C CA . ARG A 1 230 ? -2.600 -53.941 9.859 1.00 37.56 230 ARG A CA 1
ATOM 1779 C C . ARG A 1 230 ? -3.200 -52.602 10.310 1.00 37.56 230 ARG A C 1
ATOM 1781 O O . ARG A 1 230 ? -2.588 -51.854 11.063 1.00 37.56 230 ARG A O 1
ATOM 1788 N N . TYR A 1 231 ? -4.469 -52.422 9.949 1.00 36.59 231 TYR A N 1
ATOM 1789 C CA . TYR A 1 231 ? -5.426 -51.604 10.690 1.00 36.59 231 TYR A CA 1
ATOM 1790 C C . TYR A 1 231 ? -5.594 -52.182 12.102 1.00 36.59 231 TYR A C 1
ATOM 1792 O O . TYR A 1 231 ? -6.054 -53.311 12.262 1.00 36.59 231 TYR A O 1
ATOM 1800 N N . SER A 1 232 ? -5.175 -51.426 13.112 1.00 48.22 232 SER A N 1
ATOM 1801 C CA . SER A 1 232 ? -5.639 -51.587 14.485 1.00 48.22 232 SER A CA 1
ATOM 1802 C C . SER A 1 232 ? -6.924 -50.782 14.641 1.00 48.22 232 SER A C 1
ATOM 1804 O O . SER A 1 232 ? -6.908 -49.570 14.412 1.00 48.22 232 SER A O 1
ATOM 1806 N N . ASP A 1 233 ? -8.004 -51.462 15.016 1.00 44.28 233 ASP A N 1
ATOM 1807 C CA . ASP A 1 233 ? -9.272 -50.875 15.437 1.00 44.28 233 ASP A CA 1
ATOM 1808 C C . ASP A 1 233 ? -9.027 -49.911 16.605 1.00 44.28 233 ASP A C 1
ATOM 1810 O O . ASP A 1 233 ? -8.859 -50.317 17.754 1.00 44.28 233 ASP A O 1
ATOM 1814 N N . TYR A 1 234 ? -8.947 -48.618 16.294 1.00 52.34 234 TYR A N 1
ATOM 1815 C CA . TYR A 1 234 ? -9.108 -47.562 17.279 1.00 52.34 234 TYR A CA 1
ATOM 1816 C C . TYR A 1 234 ? -10.595 -47.250 17.358 1.00 52.34 234 TYR A C 1
ATOM 1818 O O . TYR A 1 234 ? -11.180 -46.744 16.398 1.00 52.34 234 TYR A O 1
ATOM 1826 N N . ASP A 1 235 ? -11.175 -47.569 18.513 1.00 49.72 235 ASP A N 1
ATOM 1827 C CA . ASP A 1 235 ? -12.489 -47.119 18.945 1.00 49.72 235 ASP A CA 1
ATOM 1828 C C . ASP A 1 235 ? -12.671 -45.640 18.600 1.00 49.72 235 ASP A C 1
ATOM 1830 O O . ASP A 1 235 ? -12.023 -44.743 19.147 1.00 49.72 235 ASP A O 1
ATOM 1834 N N . SER A 1 236 ? -13.558 -45.405 17.638 1.00 52.81 236 SER A N 1
ATOM 1835 C CA . SER A 1 236 ? -13.980 -44.087 17.208 1.00 52.81 236 SER A CA 1
ATOM 1836 C C . SER A 1 236 ? -14.864 -43.502 18.305 1.00 52.81 236 SER A C 1
ATOM 1838 O O . SER A 1 236 ? -16.091 -43.581 18.259 1.00 52.81 236 SER A O 1
ATOM 1840 N N . THR A 1 237 ? -14.244 -42.892 19.317 1.00 57.50 237 THR A N 1
ATOM 1841 C CA . THR A 1 237 ? -14.910 -41.863 20.115 1.00 57.50 237 THR A CA 1
ATOM 1842 C C . THR A 1 237 ? -15.141 -40.682 19.182 1.00 57.50 237 THR A C 1
ATOM 1844 O O . THR A 1 237 ? -14.329 -39.759 19.104 1.00 57.50 237 THR A O 1
ATOM 1847 N N . ALA A 1 238 ? -16.211 -40.772 18.394 1.00 57.78 238 ALA A N 1
ATOM 1848 C CA . ALA A 1 238 ? -16.705 -39.714 17.542 1.00 57.78 238 ALA A CA 1
ATOM 1849 C C . ALA A 1 238 ? -17.008 -38.510 18.437 1.00 57.78 238 ALA A C 1
ATOM 1851 O O . ALA A 1 238 ? -18.081 -38.406 19.032 1.00 57.78 238 ALA A O 1
ATOM 1852 N N . SER A 1 239 ? -16.017 -37.627 18.581 1.00 58.44 239 SER A N 1
ATOM 1853 C CA . SER A 1 239 ? -16.199 -36.304 19.153 1.00 58.44 239 SER A CA 1
ATOM 1854 C C . SER A 1 239 ? -17.375 -35.682 18.429 1.00 58.44 239 SER A C 1
ATOM 1856 O O . SER A 1 239 ? -17.326 -35.484 17.214 1.00 58.44 239 SER A O 1
ATOM 1858 N N . ALA A 1 240 ? -18.442 -35.422 19.177 1.00 65.44 240 ALA A N 1
ATOM 1859 C CA . ALA A 1 240 ? -19.555 -34.618 18.728 1.00 65.44 240 ALA A CA 1
ATOM 1860 C C . ALA A 1 240 ? -18.986 -33.253 18.320 1.00 65.44 240 ALA A C 1
ATOM 1862 O O . ALA A 1 240 ? -18.769 -32.381 19.160 1.00 65.44 240 ALA A O 1
ATOM 1863 N N . VAL A 1 241 ? -18.677 -33.106 17.029 1.00 63.22 241 VAL A N 1
ATOM 1864 C CA . VAL A 1 241 ? -18.366 -31.830 16.395 1.00 63.22 241 VAL A CA 1
ATOM 1865 C C . VAL A 1 241 ? -19.647 -31.029 16.515 1.00 63.22 241 VAL A C 1
ATOM 1867 O O . VAL A 1 241 ? -20.583 -31.185 15.731 1.00 63.22 241 VAL A O 1
ATOM 1870 N N . THR A 1 242 ? -19.739 -30.237 17.577 1.00 67.62 242 THR A N 1
ATOM 1871 C CA . THR A 1 242 ? -20.798 -29.255 17.709 1.00 67.62 242 THR A CA 1
ATOM 1872 C C . THR A 1 242 ? -20.675 -28.348 16.498 1.00 67.62 242 THR A C 1
ATOM 1874 O O . THR A 1 242 ? -19.610 -27.803 16.210 1.00 67.62 242 THR A O 1
ATOM 1877 N N . LEU A 1 243 ? -21.756 -28.274 15.725 1.00 75.50 243 LEU A N 1
ATOM 1878 C CA . LEU A 1 243 ? -21.859 -27.471 14.517 1.00 75.50 243 LEU A CA 1
ATOM 1879 C C . LEU A 1 243 ? -21.858 -25.993 14.939 1.00 75.50 243 LEU A C 1
ATOM 1881 O O . LEU A 1 243 ? -22.899 -25.342 15.003 1.00 75.50 243 LEU A O 1
ATOM 1885 N N . VAL A 1 244 ? -20.697 -25.479 15.349 1.00 77.88 244 VAL A N 1
ATOM 1886 C CA . VAL A 1 244 ? -20.533 -24.075 15.707 1.00 77.88 244 VAL A CA 1
ATOM 1887 C C . VAL A 1 244 ? -20.637 -23.314 14.400 1.00 77.88 244 VAL A C 1
ATOM 1889 O O . VAL A 1 244 ? -19.732 -23.358 13.569 1.00 77.88 244 VAL A O 1
ATOM 1892 N N . ASN A 1 245 ? -21.784 -22.675 14.193 1.00 78.06 245 ASN A N 1
ATOM 1893 C CA . ASN A 1 245 ? -22.025 -21.846 13.027 1.00 78.06 245 ASN A CA 1
ATOM 1894 C C . ASN A 1 245 ? -20.967 -20.735 13.034 1.00 78.06 245 ASN A C 1
ATOM 1896 O O . ASN A 1 245 ? -20.981 -19.866 13.912 1.00 78.06 245 ASN A O 1
ATOM 1900 N N . SER A 1 246 ? -19.983 -20.826 12.139 1.00 84.69 246 SER A N 1
ATOM 1901 C CA . SER A 1 246 ? -18.878 -19.880 12.113 1.00 84.69 246 SER A CA 1
ATOM 1902 C C . SER A 1 246 ? -19.439 -18.492 11.826 1.00 84.69 246 SER A C 1
ATOM 1904 O O . SER A 1 246 ? -20.292 -18.300 10.957 1.00 84.69 246 SER A O 1
ATOM 1906 N N . ARG A 1 247 ? -19.004 -17.502 12.612 1.00 91.94 247 ARG A N 1
ATOM 1907 C CA . ARG A 1 247 ? -19.425 -16.117 12.403 1.00 91.94 247 ARG A CA 1
ATOM 1908 C C . ARG A 1 247 ? -19.071 -15.723 10.960 1.00 91.94 247 ARG A C 1
ATOM 1910 O O . ARG A 1 247 ? -17.937 -15.979 10.547 1.00 91.94 247 ARG A O 1
ATOM 1917 N N . PRO A 1 248 ? -19.999 -15.120 10.194 1.00 94.44 248 PRO A N 1
ATOM 1918 C CA . PRO A 1 248 ? -19.727 -14.762 8.809 1.00 94.44 248 PRO A CA 1
ATOM 1919 C C . PRO A 1 248 ? -18.544 -13.797 8.724 1.00 94.44 248 PRO A C 1
ATOM 1921 O O . PRO A 1 248 ? -18.313 -12.990 9.632 1.00 94.44 248 PRO A O 1
ATOM 1924 N N . HIS A 1 249 ? -17.798 -13.883 7.624 1.00 96.88 249 HIS A N 1
ATOM 1925 C CA . HIS A 1 249 ? -16.712 -12.953 7.341 1.00 96.88 249 HIS A CA 1
ATOM 1926 C C . HIS A 1 249 ? -17.236 -11.518 7.249 1.00 96.88 249 HIS A C 1
ATOM 1928 O O . HIS A 1 249 ? -18.353 -11.269 6.794 1.00 96.88 249 HIS A O 1
ATOM 1934 N N . SER A 1 250 ? -16.406 -10.567 7.667 1.00 97.88 250 SER A N 1
ATOM 1935 C CA . SER A 1 250 ? -16.681 -9.154 7.439 1.00 97.88 250 SER A CA 1
ATOM 1936 C C . SER A 1 250 ? -16.280 -8.785 6.017 1.00 97.88 250 SER A C 1
ATOM 1938 O O . SER A 1 250 ? -15.146 -9.029 5.607 1.00 97.88 250 SER A O 1
ATOM 1940 N N . GLU A 1 251 ? -17.204 -8.176 5.281 1.00 97.88 251 GLU A N 1
ATOM 1941 C CA . GLU A 1 251 ? -16.973 -7.682 3.925 1.00 97.88 251 GLU A CA 1
ATOM 1942 C C . GLU A 1 251 ? -16.904 -6.151 3.935 1.00 97.88 251 GLU A C 1
ATOM 1944 O O . GLU A 1 251 ? -17.891 -5.467 4.222 1.00 97.88 251 GLU A O 1
ATOM 1949 N N . LEU A 1 252 ? -15.722 -5.610 3.635 1.00 98.25 252 LEU A N 1
ATOM 1950 C CA . LEU A 1 252 ? -15.499 -4.182 3.423 1.00 98.25 252 LEU A CA 1
ATOM 1951 C C . LEU A 1 252 ? -15.602 -3.867 1.934 1.00 98.25 252 LEU A C 1
ATOM 1953 O O . LEU A 1 252 ? -14.606 -3.902 1.211 1.00 98.25 252 LEU A O 1
ATOM 1957 N N . VAL A 1 253 ? -16.815 -3.557 1.482 1.00 98.44 253 VAL A N 1
ATOM 1958 C CA . VAL A 1 253 ? -17.104 -3.236 0.081 1.00 98.44 253 VAL A CA 1
ATOM 1959 C C . VAL A 1 253 ? -16.434 -1.923 -0.305 1.00 98.44 253 VAL A C 1
ATOM 1961 O O . VAL A 1 253 ? -16.629 -0.885 0.328 1.00 98.44 253 VAL A O 1
ATOM 1964 N N . ILE A 1 254 ? -15.657 -1.969 -1.376 1.00 98.31 254 ILE A N 1
ATOM 1965 C CA . ILE A 1 254 ? -14.885 -0.858 -1.907 1.00 98.31 254 ILE A CA 1
ATOM 1966 C C . ILE A 1 254 ? -15.761 -0.119 -2.934 1.00 98.31 254 ILE A C 1
ATOM 1968 O O . ILE A 1 254 ? -16.071 -0.656 -3.994 1.00 98.31 254 ILE A O 1
ATOM 1972 N N . THR A 1 255 ? -16.151 1.132 -2.656 1.00 98.00 255 THR A N 1
ATOM 1973 C CA . THR A 1 255 ? -17.117 1.858 -3.520 1.00 98.00 255 THR A CA 1
ATOM 1974 C C . THR A 1 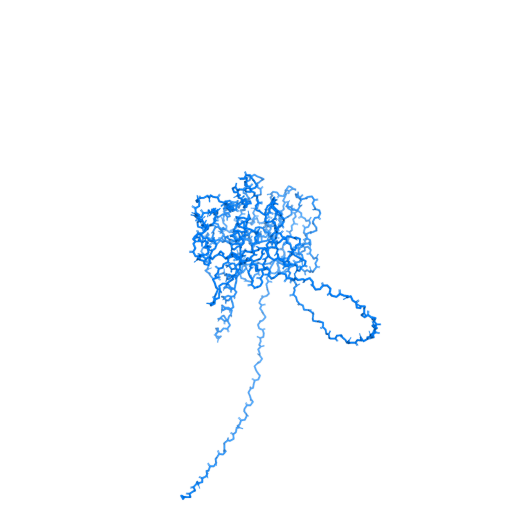255 ? -16.580 2.265 -4.894 1.00 98.00 255 THR A C 1
ATOM 1976 O O . THR A 1 255 ? -17.357 2.511 -5.813 1.00 98.00 255 THR A O 1
ATOM 1979 N N . LYS A 1 256 ? -15.257 2.360 -5.047 1.00 96.38 256 LYS A N 1
ATOM 1980 C CA . LYS A 1 256 ? -14.582 2.693 -6.312 1.00 96.38 256 LYS A CA 1
ATOM 1981 C C . LYS A 1 256 ? -13.454 1.700 -6.591 1.00 96.38 256 LYS A C 1
ATOM 1983 O O . LYS A 1 256 ? -12.773 1.318 -5.647 1.00 96.38 256 LYS A O 1
ATOM 1988 N N . PRO A 1 257 ? -13.144 1.352 -7.849 1.00 93.44 257 PRO A N 1
ATOM 1989 C CA . PRO A 1 257 ? -12.023 0.466 -8.187 1.00 93.44 257 PRO A CA 1
ATOM 1990 C C . PRO A 1 257 ? -10.647 1.165 -8.057 1.00 93.44 257 PRO A C 1
ATOM 1992 O O . PRO A 1 257 ? -9.813 1.102 -8.954 1.00 93.44 257 PRO A O 1
ATOM 1995 N N . SER A 1 258 ? -10.409 1.877 -6.953 1.00 93.75 258 SER A N 1
ATOM 1996 C CA . SER A 1 258 ? -9.208 2.672 -6.679 1.00 93.75 258 SER A CA 1
ATOM 1997 C C . SER A 1 258 ? -8.910 2.687 -5.182 1.00 93.75 258 SER A C 1
ATOM 1999 O O . SER A 1 258 ? -9.827 2.768 -4.378 1.00 93.75 258 SER A O 1
ATOM 2001 N N . ALA A 1 259 ? -7.644 2.688 -4.774 1.00 94.75 259 ALA A N 1
ATOM 2002 C CA . ALA A 1 259 ? -7.288 2.898 -3.367 1.00 94.75 259 ALA A CA 1
ATOM 2003 C C . ALA A 1 259 ? -7.407 4.366 -2.912 1.00 94.75 259 ALA A C 1
ATOM 2005 O O . ALA A 1 259 ? -7.317 4.648 -1.721 1.00 94.75 259 ALA A O 1
ATOM 2006 N N . LEU A 1 260 ? -7.587 5.310 -3.840 1.00 95.44 260 LEU A N 1
ATOM 2007 C CA . LEU A 1 260 ? -7.585 6.747 -3.562 1.00 95.44 260 LEU A CA 1
ATOM 2008 C C . LEU A 1 260 ? -9.009 7.294 -3.451 1.00 95.44 260 LEU A C 1
ATOM 2010 O O . LEU A 1 260 ? -9.871 6.937 -4.256 1.00 95.44 260 LEU A O 1
ATOM 2014 N N . ASN A 1 261 ? -9.233 8.229 -2.520 1.00 97.00 261 ASN A N 1
ATOM 2015 C CA . ASN A 1 261 ? -10.501 8.965 -2.379 1.00 97.00 261 ASN A CA 1
ATOM 2016 C C . ASN A 1 261 ? -11.739 8.047 -2.400 1.00 97.00 261 ASN A C 1
ATOM 2018 O O . ASN A 1 261 ? -12.669 8.223 -3.204 1.00 97.00 261 ASN A O 1
ATOM 2022 N N . ASN A 1 262 ? -11.712 7.043 -1.523 1.00 97.94 262 ASN A N 1
ATOM 2023 C CA . ASN A 1 262 ? -12.647 5.929 -1.499 1.00 97.94 262 ASN A CA 1
ATOM 2024 C C . ASN A 1 262 ? -13.342 5.795 -0.140 1.00 97.94 262 ASN A C 1
ATOM 2026 O O . ASN A 1 262 ? -12.837 6.242 0.888 1.00 97.94 262 ASN A O 1
ATOM 2030 N N . VAL A 1 263 ? -14.507 5.162 -0.144 1.00 98.44 263 VAL A N 1
ATOM 2031 C CA . VAL A 1 263 ? -15.263 4.799 1.051 1.00 98.44 263 VAL A CA 1
ATOM 2032 C C . VAL A 1 263 ? -15.374 3.281 1.089 1.00 98.44 263 VAL A C 1
ATOM 2034 O O . VAL A 1 263 ? -15.713 2.656 0.084 1.00 98.44 263 VAL A O 1
ATOM 2037 N N . LEU A 1 264 ? -15.072 2.696 2.245 1.00 98.50 264 LEU A N 1
ATOM 2038 C CA . LEU A 1 264 ? -15.255 1.272 2.504 1.00 98.50 264 LEU A CA 1
ATOM 2039 C C . LEU A 1 264 ? -16.551 1.082 3.289 1.00 98.50 264 LEU A C 1
ATOM 2041 O O . LEU A 1 264 ? -16.718 1.679 4.360 1.00 98.50 264 LEU A O 1
ATOM 2045 N N . LEU A 1 265 ? -17.470 0.278 2.758 1.00 98.56 265 LEU A N 1
ATOM 2046 C CA . LEU A 1 265 ? -18.763 -0.007 3.372 1.00 98.56 265 LEU A CA 1
ATOM 2047 C C . LEU A 1 265 ? -18.708 -1.337 4.119 1.00 98.56 265 LEU A C 1
ATOM 2049 O O . LEU A 1 265 ? -18.297 -2.341 3.554 1.00 98.56 265 LEU A O 1
ATOM 2053 N N . LEU A 1 266 ? -19.189 -1.358 5.357 1.00 98.06 266 LEU A N 1
ATOM 2054 C CA . LEU A 1 266 ? -19.459 -2.584 6.102 1.00 98.06 266 LEU A CA 1
ATOM 2055 C C . LEU A 1 266 ? -20.973 -2.727 6.230 1.00 98.06 266 LEU A C 1
ATOM 2057 O O . LEU A 1 266 ? -21.627 -1.834 6.775 1.00 98.06 266 LEU A O 1
ATOM 2061 N N . ASN A 1 267 ? -21.539 -3.826 5.727 1.00 97.12 267 ASN A N 1
ATOM 2062 C CA . ASN A 1 267 ? -22.990 -4.063 5.720 1.00 97.12 267 ASN A CA 1
ATOM 2063 C C . ASN A 1 267 ? -23.775 -2.888 5.096 1.00 97.12 267 ASN A C 1
ATOM 2065 O O . ASN A 1 267 ? -24.746 -2.389 5.668 1.00 97.12 267 ASN A O 1
ATOM 2069 N N . GLY A 1 268 ? -23.285 -2.375 3.961 1.00 97.75 268 GLY A N 1
ATOM 2070 C CA . GLY A 1 268 ? -23.886 -1.251 3.230 1.00 97.75 268 GLY A CA 1
ATOM 2071 C C . GLY A 1 268 ? -23.714 0.130 3.878 1.00 97.75 268 GLY A C 1
ATOM 2072 O O . GLY A 1 268 ? -24.161 1.123 3.310 1.00 97.75 268 GLY A O 1
ATOM 2073 N N . LYS A 1 269 ? -23.059 0.234 5.042 1.00 98.38 269 LYS A N 1
ATOM 2074 C CA . LYS A 1 269 ? -22.843 1.508 5.746 1.00 98.38 269 LYS A CA 1
ATOM 2075 C C . LYS A 1 269 ? -21.380 1.943 5.666 1.00 98.38 269 LYS A C 1
ATOM 2077 O O . LYS A 1 269 ? -20.505 1.102 5.867 1.00 98.38 269 LYS A O 1
ATOM 2082 N N . PRO A 1 270 ? -21.083 3.238 5.447 1.00 98.44 270 PRO A N 1
ATOM 2083 C CA . PRO A 1 270 ? -19.717 3.747 5.500 1.00 98.44 270 PRO A CA 1
ATOM 2084 C C . PRO A 1 270 ? -19.035 3.383 6.816 1.00 98.44 270 PRO A C 1
ATOM 2086 O O . PRO A 1 270 ? -19.521 3.725 7.894 1.00 98.44 270 PRO A O 1
ATOM 2089 N N . ARG A 1 271 ? -17.901 2.691 6.715 1.00 98.12 271 ARG A N 1
ATOM 2090 C CA . ARG A 1 271 ? -17.098 2.260 7.858 1.00 98.12 271 ARG A CA 1
ATOM 2091 C C . ARG A 1 271 ? -15.741 2.948 7.881 1.00 98.12 271 ARG A C 1
ATOM 2093 O O . ARG A 1 271 ? -15.362 3.453 8.933 1.00 98.12 271 ARG A O 1
ATOM 2100 N N . TYR A 1 272 ? -15.076 3.054 6.731 1.00 98.56 272 TYR A N 1
ATOM 2101 C CA . TYR A 1 272 ? -13.819 3.796 6.594 1.00 98.56 272 TYR A CA 1
ATOM 2102 C C . TYR A 1 272 ? -13.861 4.756 5.421 1.00 98.56 272 TYR A C 1
ATOM 2104 O O . TYR A 1 272 ? -14.486 4.477 4.398 1.00 98.56 272 TYR A O 1
ATOM 2112 N N . ILE A 1 273 ? -13.169 5.879 5.570 1.00 98.56 273 ILE A N 1
ATOM 2113 C CA . ILE A 1 273 ? -12.973 6.868 4.517 1.00 98.56 273 ILE A CA 1
ATOM 2114 C C . ILE A 1 273 ? -11.476 6.978 4.259 1.00 98.56 273 ILE A C 1
ATOM 2116 O O . ILE A 1 273 ? -10.689 7.250 5.164 1.00 98.56 273 ILE A O 1
ATOM 2120 N N . ILE A 1 274 ? -11.093 6.781 3.004 1.00 98.50 274 ILE A N 1
ATOM 2121 C CA . ILE A 1 274 ? -9.732 6.945 2.516 1.00 98.50 274 ILE A CA 1
ATOM 2122 C C . ILE A 1 274 ? -9.704 8.245 1.730 1.00 98.50 274 ILE A C 1
ATOM 2124 O O . ILE A 1 274 ? -10.352 8.367 0.694 1.00 98.50 274 ILE A O 1
ATOM 2128 N N . SER A 1 275 ? -8.969 9.227 2.236 1.00 98.00 275 SER A N 1
ATOM 2129 C CA . SER A 1 275 ? -8.870 10.560 1.643 1.00 98.00 275 SER A CA 1
ATOM 2130 C C . SER A 1 275 ? -7.433 10.856 1.250 1.00 98.00 275 SER A C 1
ATOM 2132 O O . SER A 1 275 ? -6.515 10.736 2.060 1.00 98.00 275 SER A O 1
ATOM 2134 N N . THR A 1 276 ? -7.241 11.254 0.002 1.00 96.38 276 THR A N 1
ATOM 2135 C CA . THR A 1 276 ? -5.940 11.565 -0.578 1.00 96.38 276 THR A CA 1
ATOM 2136 C C . THR A 1 276 ? -5.951 13.026 -0.997 1.00 96.38 276 THR A C 1
ATOM 2138 O O . THR A 1 276 ? -6.767 13.431 -1.822 1.00 96.38 276 THR A O 1
ATOM 2141 N N . THR A 1 277 ? -5.087 13.838 -0.389 1.00 90.75 277 THR A N 1
ATOM 2142 C CA . THR A 1 277 ? -5.168 15.302 -0.530 1.00 90.75 277 THR A CA 1
ATOM 2143 C C . THR A 1 277 ? -4.455 15.854 -1.758 1.00 90.75 277 THR A C 1
ATOM 2145 O O . THR A 1 277 ? -4.671 17.010 -2.100 1.00 90.75 277 THR A O 1
ATOM 2148 N N . ASP A 1 278 ? -3.588 15.074 -2.398 1.00 88.19 278 ASP A N 1
ATOM 2149 C CA . ASP A 1 278 ? -2.734 15.552 -3.481 1.00 88.19 278 ASP A CA 1
ATOM 2150 C C . ASP A 1 278 ? -2.803 14.649 -4.730 1.00 88.19 278 ASP A C 1
ATOM 2152 O O . ASP A 1 278 ? -3.021 13.440 -4.601 1.00 88.19 278 ASP A O 1
ATOM 2156 N N . PRO A 1 279 ? -2.588 15.205 -5.941 1.00 78.50 279 PRO A N 1
ATOM 2157 C CA . PRO A 1 279 ? -2.670 14.448 -7.194 1.00 78.50 279 PRO A CA 1
ATOM 2158 C C . PRO A 1 279 ? -1.656 13.304 -7.308 1.00 78.50 279 PRO A C 1
ATOM 2160 O O . PRO A 1 279 ? -1.906 12.333 -8.018 1.00 78.50 279 PRO A O 1
ATOM 2163 N N . ALA A 1 280 ? -0.518 13.411 -6.617 1.00 83.69 280 ALA A N 1
ATOM 2164 C CA . ALA A 1 280 ? 0.531 12.394 -6.616 1.00 83.69 280 ALA A CA 1
ATOM 2165 C C . ALA A 1 280 ? 0.289 11.284 -5.575 1.00 83.69 280 ALA A C 1
ATOM 2167 O O . ALA A 1 280 ? 1.095 10.362 -5.462 1.00 83.69 280 ALA A O 1
ATOM 2168 N N . ALA A 1 281 ? -0.806 11.366 -4.813 1.00 88.75 281 ALA A N 1
ATOM 2169 C CA . ALA A 1 281 ? -1.105 10.493 -3.685 1.00 88.75 281 ALA A CA 1
ATOM 2170 C C . ALA A 1 281 ? -0.015 10.442 -2.592 1.00 88.75 281 ALA A C 1
ATOM 2172 O O . ALA A 1 281 ? 0.107 9.460 -1.857 1.00 88.75 281 ALA A O 1
ATOM 2173 N N . ALA A 1 282 ? 0.748 11.524 -2.439 1.00 92.56 282 ALA A N 1
ATOM 2174 C CA . ALA A 1 282 ? 1.775 11.730 -1.426 1.00 92.56 282 ALA A CA 1
ATOM 2175 C C . ALA A 1 282 ? 1.236 11.727 0.012 1.00 92.56 282 ALA A C 1
ATOM 2177 O O . ALA A 1 282 ? 1.986 11.470 0.954 1.00 92.56 282 ALA A O 1
ATOM 2178 N N . LYS A 1 283 ? -0.041 12.045 0.233 1.00 96.56 283 LYS A N 1
ATOM 2179 C CA . LYS A 1 283 ? -0.668 12.081 1.559 1.00 96.56 283 LYS A CA 1
ATOM 2180 C C . LYS A 1 283 ? -2.043 11.437 1.511 1.00 96.56 283 LYS A C 1
ATOM 2182 O O . LYS A 1 283 ? -2.995 12.011 0.984 1.00 96.56 283 LYS A O 1
ATOM 2187 N N . THR A 1 284 ? -2.151 10.276 2.145 1.00 97.62 284 THR A N 1
ATOM 2188 C CA . THR A 1 284 ? -3.412 9.557 2.329 1.00 97.62 284 THR A CA 1
ATOM 2189 C C . THR A 1 284 ? -3.744 9.476 3.818 1.00 97.62 284 THR A C 1
ATOM 2191 O O . THR A 1 284 ? -2.884 9.169 4.640 1.00 97.62 284 THR A O 1
ATOM 2194 N N . LYS A 1 285 ? -4.994 9.763 4.182 1.00 98.31 285 LYS A N 1
ATOM 2195 C CA . LYS A 1 285 ? -5.541 9.583 5.530 1.00 98.31 285 LYS A CA 1
ATOM 2196 C C . LYS A 1 285 ? -6.647 8.537 5.491 1.00 98.31 285 LYS A C 1
ATOM 2198 O O . LYS A 1 285 ? -7.514 8.600 4.619 1.00 98.31 285 LYS A O 1
ATOM 2203 N N . ILE A 1 286 ? -6.634 7.637 6.465 1.00 98.50 286 ILE A N 1
ATOM 2204 C CA . ILE A 1 286 ? -7.667 6.627 6.690 1.00 98.50 286 ILE A CA 1
ATOM 2205 C C . ILE A 1 286 ? -8.391 7.015 7.978 1.00 98.50 286 ILE A C 1
ATOM 2207 O O . ILE A 1 286 ? -7.756 7.129 9.029 1.00 98.50 286 ILE A O 1
ATOM 2211 N N . THR A 1 287 ? -9.696 7.258 7.898 1.00 98.62 287 THR A N 1
ATOM 2212 C CA . THR A 1 287 ? -10.524 7.658 9.043 1.00 98.62 287 THR A CA 1
ATOM 2213 C C . THR A 1 287 ? -11.695 6.700 9.242 1.00 98.62 287 THR A C 1
ATOM 2215 O O . THR A 1 287 ? -12.251 6.179 8.273 1.00 98.62 287 THR A O 1
ATOM 2218 N N . ASP A 1 288 ? -12.090 6.462 10.493 1.00 98.50 288 ASP A N 1
ATOM 2219 C CA . ASP A 1 288 ? -13.344 5.772 10.806 1.00 98.50 288 ASP A CA 1
ATOM 2220 C C . ASP A 1 288 ? -14.510 6.714 10.461 1.00 98.50 288 ASP A C 1
ATOM 2222 O O . ASP A 1 288 ? -14.601 7.852 10.932 1.00 98.50 288 ASP A O 1
ATOM 2226 N N . ALA A 1 289 ? -15.417 6.253 9.601 1.00 98.19 289 ALA A N 1
ATOM 2227 C CA . ALA A 1 289 ? -16.513 7.068 9.093 1.00 98.19 289 ALA A CA 1
ATOM 2228 C C . ALA A 1 289 ? -17.530 7.452 10.184 1.00 98.19 289 ALA A C 1
ATOM 2230 O O . ALA A 1 289 ? -18.171 8.504 10.066 1.00 98.19 289 ALA A O 1
ATOM 2231 N N . ARG A 1 290 ? -17.671 6.617 11.223 1.00 97.88 290 ARG A N 1
ATOM 2232 C CA . ARG A 1 290 ? -18.621 6.771 12.332 1.00 97.88 290 ARG A CA 1
ATOM 2233 C C . ARG A 1 290 ? -18.070 7.710 13.395 1.00 97.88 290 ARG A C 1
ATOM 2235 O O . ARG A 1 290 ? -18.773 8.628 13.798 1.00 97.88 290 ARG A O 1
ATOM 2242 N N . THR A 1 291 ? -16.838 7.484 13.844 1.00 98.12 291 THR A N 1
ATOM 2243 C CA . THR A 1 291 ? -16.242 8.267 14.944 1.00 98.12 291 THR A CA 1
ATOM 2244 C C . THR A 1 291 ? -15.495 9.505 14.456 1.00 98.12 291 THR A C 1
ATOM 2246 O O . THR A 1 291 ? -15.162 10.367 15.262 1.00 98.12 291 THR A O 1
ATOM 2249 N N . LYS A 1 292 ? -15.233 9.608 13.143 1.00 98.19 292 LYS A N 1
ATOM 2250 C CA . LYS A 1 292 ? -14.344 10.614 12.527 1.00 98.19 292 LYS A CA 1
ATOM 2251 C C . LYS A 1 292 ? -12.907 10.552 13.037 1.00 98.19 292 LYS A C 1
ATOM 2253 O O . LYS A 1 292 ? -12.113 11.452 12.770 1.00 98.19 292 LYS A O 1
ATOM 2258 N N . GLU A 1 293 ? -12.566 9.476 13.728 1.00 97.94 293 GLU A N 1
ATOM 2259 C CA . GLU A 1 293 ? -11.231 9.240 14.229 1.00 97.94 293 GLU A CA 1
ATOM 2260 C C . GLU A 1 293 ? -10.267 8.966 13.078 1.00 97.94 293 GLU A C 1
ATOM 2262 O O . GLU A 1 293 ? -10.576 8.240 12.131 1.00 97.94 293 GLU A O 1
ATOM 2267 N N . LEU A 1 294 ? -9.078 9.552 13.162 1.00 98.12 294 LEU A N 1
ATOM 2268 C CA . LEU A 1 294 ? -7.970 9.210 12.287 1.00 98.12 294 LEU A CA 1
ATOM 2269 C C . LEU A 1 294 ? -7.373 7.881 12.740 1.00 98.12 294 LEU A C 1
ATOM 2271 O O . LEU A 1 294 ? -6.924 7.787 13.874 1.00 98.12 294 LEU A O 1
ATOM 2275 N N . LEU A 1 295 ? -7.296 6.904 11.842 1.00 97.94 295 LEU A N 1
ATOM 2276 C CA . LEU A 1 295 ? -6.732 5.585 12.133 1.00 97.94 295 LEU A CA 1
ATOM 2277 C C . LEU A 1 295 ? -5.296 5.479 11.637 1.00 97.94 295 LEU A C 1
ATOM 2279 O O . LEU A 1 295 ? -4.412 5.052 12.372 1.00 97.94 295 LEU A O 1
ATOM 2283 N N . ALA A 1 296 ? -5.053 5.927 10.404 1.00 98.25 296 ALA A N 1
ATOM 2284 C CA . ALA A 1 296 ? -3.723 5.900 9.820 1.00 98.25 296 ALA A CA 1
ATOM 2285 C C . ALA A 1 296 ? -3.465 7.082 8.879 1.00 98.25 296 ALA A C 1
ATOM 2287 O O . ALA A 1 296 ? -4.371 7.618 8.230 1.00 98.25 296 ALA A O 1
ATOM 2288 N N . LYS A 1 297 ? -2.194 7.476 8.782 1.00 98.06 297 LYS A N 1
ATOM 2289 C CA . LYS A 1 297 ? -1.666 8.384 7.758 1.00 98.06 297 LYS A CA 1
ATOM 2290 C C . LYS A 1 297 ? -0.585 7.663 6.973 1.00 98.06 297 LYS A C 1
ATOM 2292 O O . LYS A 1 297 ? 0.346 7.136 7.564 1.00 98.06 297 LYS A O 1
ATOM 2297 N N . VAL A 1 298 ? -0.681 7.713 5.653 1.00 97.62 298 VAL A N 1
ATOM 2298 C CA . VAL A 1 298 ? 0.371 7.270 4.740 1.00 97.62 298 VAL A CA 1
ATOM 2299 C C . VAL A 1 298 ? 0.938 8.507 4.068 1.00 97.62 298 VAL A C 1
ATOM 2301 O O . VAL A 1 298 ? 0.203 9.287 3.455 1.00 97.62 298 VAL A O 1
ATOM 2304 N N . HIS A 1 299 ? 2.242 8.698 4.203 1.00 96.56 299 HIS A N 1
ATOM 2305 C CA . HIS A 1 299 ? 2.968 9.788 3.591 1.00 96.56 299 HIS A CA 1
ATOM 2306 C C . HIS A 1 299 ? 4.012 9.240 2.623 1.00 96.56 299 HIS A C 1
ATOM 2308 O O . HIS A 1 299 ? 5.071 8.773 3.035 1.00 96.56 299 HIS A O 1
ATOM 2314 N N . ARG A 1 300 ? 3.707 9.318 1.329 1.00 94.12 300 ARG A N 1
ATOM 2315 C CA . ARG A 1 300 ? 4.643 8.951 0.274 1.00 94.12 300 ARG A CA 1
ATOM 2316 C C . ARG A 1 300 ? 5.537 10.134 -0.062 1.00 94.12 300 ARG A C 1
ATOM 2318 O O . ARG A 1 300 ? 5.065 11.268 -0.185 1.00 94.12 300 ARG A O 1
ATOM 2325 N N . ARG A 1 301 ? 6.834 9.884 -0.182 1.00 90.56 301 ARG A N 1
ATOM 2326 C CA . ARG A 1 301 ? 7.855 10.901 -0.422 1.00 90.56 301 ARG A CA 1
ATOM 2327 C C . ARG A 1 301 ? 8.651 10.521 -1.661 1.00 90.56 301 ARG A C 1
ATOM 2329 O O . ARG A 1 301 ? 9.045 9.385 -1.852 1.00 90.56 301 ARG A O 1
ATOM 2336 N N . THR A 1 302 ? 8.929 11.507 -2.503 1.00 83.00 302 THR A N 1
ATOM 2337 C CA . THR A 1 302 ? 9.725 11.303 -3.721 1.00 83.00 302 THR A CA 1
ATOM 2338 C C . THR A 1 302 ? 11.220 11.149 -3.442 1.00 83.00 302 THR A C 1
ATOM 2340 O O . THR A 1 302 ? 11.914 10.501 -4.214 1.00 83.00 302 THR A O 1
ATOM 2343 N N . ILE A 1 303 ? 11.728 11.761 -2.364 1.00 76.44 303 ILE A N 1
ATOM 2344 C CA . ILE A 1 303 ? 13.174 11.827 -2.056 1.00 76.44 303 ILE A CA 1
ATOM 2345 C C . ILE A 1 303 ? 13.554 10.972 -0.839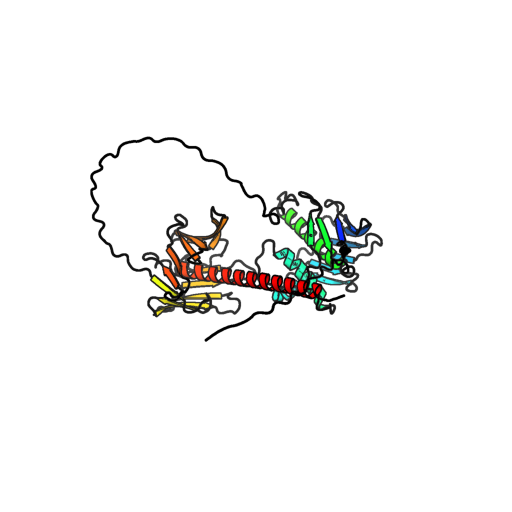 1.00 76.44 303 ILE A C 1
ATOM 2347 O O . ILE A 1 303 ? 14.686 10.509 -0.730 1.00 76.44 303 ILE A O 1
ATOM 2351 N N . PHE A 1 304 ? 12.624 10.779 0.093 1.00 85.88 304 PHE A N 1
ATOM 2352 C CA . PHE A 1 304 ? 12.855 10.032 1.327 1.00 85.88 304 PHE A CA 1
ATOM 2353 C C . PHE A 1 304 ? 12.009 8.765 1.328 1.00 85.88 304 PHE A C 1
ATOM 2355 O O . PHE A 1 304 ? 11.078 8.655 0.540 1.00 85.88 304 PHE A O 1
ATOM 2362 N N . SER A 1 305 ? 12.304 7.839 2.238 1.00 90.44 305 SER A N 1
ATOM 2363 C CA . SER A 1 305 ? 11.438 6.684 2.466 1.00 90.44 305 SER A CA 1
ATOM 2364 C C . SER A 1 305 ? 10.012 7.134 2.784 1.00 90.44 305 SER A C 1
ATOM 2366 O O . SER A 1 305 ? 9.815 8.100 3.532 1.00 90.44 305 SER A O 1
ATOM 2368 N N . ASP A 1 306 ? 9.045 6.415 2.222 1.00 95.38 306 ASP A N 1
ATOM 2369 C CA . ASP A 1 306 ? 7.638 6.558 2.570 1.00 95.38 306 ASP A CA 1
ATOM 2370 C C . ASP A 1 306 ? 7.450 6.270 4.069 1.00 95.38 306 ASP A C 1
ATOM 2372 O O . ASP A 1 306 ? 8.194 5.497 4.678 1.00 95.38 306 ASP A O 1
ATOM 2376 N N . GLU A 1 307 ? 6.465 6.910 4.685 1.00 97.19 307 GLU A N 1
ATOM 2377 C CA . GLU A 1 307 ? 6.166 6.761 6.107 1.00 97.19 307 GLU A CA 1
ATOM 2378 C C . GLU A 1 307 ? 4.698 6.395 6.308 1.00 97.19 307 GLU A C 1
ATOM 2380 O O . GLU A 1 307 ? 3.812 6.898 5.614 1.00 97.19 307 GLU A O 1
ATOM 2385 N N . VAL A 1 308 ? 4.432 5.547 7.296 1.00 97.50 308 VAL A N 1
ATOM 2386 C CA . VAL A 1 308 ? 3.089 5.287 7.816 1.00 97.50 308 VAL A CA 1
ATOM 2387 C C . VAL A 1 308 ? 3.023 5.714 9.275 1.00 97.50 308 VAL A C 1
ATOM 2389 O O . VAL A 1 308 ? 4.015 5.657 9.989 1.00 97.50 308 VAL A O 1
ATOM 2392 N N . MET A 1 309 ? 1.863 6.144 9.743 1.00 97.69 309 MET A N 1
ATOM 2393 C CA . MET A 1 309 ? 1.627 6.450 11.149 1.00 97.69 309 MET A CA 1
ATOM 2394 C C . MET A 1 309 ? 0.259 5.901 11.530 1.00 97.69 309 MET A C 1
ATOM 2396 O O . MET A 1 309 ? -0.732 6.297 10.915 1.00 97.69 309 MET A O 1
ATOM 2400 N N . PHE A 1 310 ? 0.209 5.025 12.529 1.00 97.25 310 PHE A N 1
ATOM 2401 C CA . PHE A 1 310 ? -1.028 4.476 13.086 1.00 97.25 310 PHE A CA 1
ATOM 2402 C C . PHE A 1 310 ? -1.379 5.220 14.366 1.00 97.25 310 PHE A C 1
ATOM 2404 O O . PHE A 1 310 ? -0.509 5.439 15.196 1.00 97.25 310 PHE A O 1
ATOM 2411 N N . THR A 1 311 ? -2.630 5.638 14.537 1.00 97.00 311 THR A N 1
ATOM 2412 C CA . THR A 1 311 ? -3.030 6.403 15.731 1.00 97.00 311 THR A CA 1
ATOM 2413 C C . THR A 1 311 ? -3.038 5.521 16.980 1.00 97.00 311 THR A C 1
ATOM 2415 O O . THR A 1 311 ? -2.585 5.959 18.034 1.00 97.00 311 THR A O 1
ATOM 2418 N N . HIS A 1 312 ? -3.509 4.277 16.843 1.00 94.94 312 HIS A N 1
ATOM 2419 C CA . HIS A 1 312 ? -3.698 3.332 17.955 1.00 94.94 312 HIS A CA 1
ATOM 2420 C C . HIS A 1 312 ? -2.562 2.327 18.123 1.00 94.94 312 HIS A C 1
ATOM 2422 O O . HIS A 1 312 ? -2.424 1.723 19.184 1.00 94.94 312 HIS A O 1
ATOM 2428 N N . HIS A 1 313 ? -1.729 2.168 17.097 1.00 91.56 313 HIS A N 1
ATOM 2429 C CA . HIS A 1 313 ? -0.586 1.261 17.103 1.00 91.56 313 HIS A CA 1
ATOM 2430 C C . HIS A 1 313 ? 0.715 2.063 17.086 1.00 91.56 313 HIS A C 1
ATOM 2432 O O . HIS A 1 313 ? 0.767 3.186 16.588 1.00 91.56 313 HIS A O 1
ATOM 2438 N N . GLU A 1 314 ? 1.779 1.495 17.655 1.00 90.19 314 GLU A N 1
ATOM 2439 C CA . GLU A 1 314 ? 3.126 2.086 17.615 1.00 90.19 314 GLU A CA 1
ATOM 2440 C C . GLU A 1 314 ? 3.208 3.511 18.209 1.00 90.19 314 GLU A C 1
ATOM 2442 O O . GLU A 1 314 ? 4.058 4.330 17.848 1.00 90.19 314 GLU A O 1
ATOM 2447 N N . ASN A 1 315 ? 2.330 3.805 19.177 1.00 92.50 315 ASN A N 1
ATOM 2448 C CA . ASN A 1 315 ? 2.264 5.067 19.923 1.00 92.50 315 ASN A CA 1
ATOM 2449 C C . ASN A 1 315 ? 2.098 6.320 19.043 1.00 92.50 315 ASN A C 1
ATOM 2451 O O . ASN A 1 315 ? 2.610 7.386 19.398 1.00 92.50 315 ASN A O 1
ATOM 2455 N N . GLY A 1 316 ? 1.454 6.215 17.876 1.00 94.12 316 GLY A N 1
ATOM 2456 C CA . GLY A 1 316 ? 1.287 7.373 16.993 1.00 94.12 316 GLY A CA 1
ATOM 2457 C C . GLY A 1 316 ? 2.576 7.829 16.310 1.00 94.12 316 GLY A C 1
ATOM 2458 O O . GLY A 1 316 ? 2.603 8.921 15.740 1.00 94.12 316 GLY A O 1
ATOM 2459 N N . LYS A 1 317 ? 3.662 7.049 16.380 1.00 96.06 317 LYS A N 1
ATOM 2460 C CA . LYS A 1 317 ? 4.947 7.434 15.789 1.00 96.06 317 LYS A CA 1
ATOM 2461 C C . LYS A 1 317 ? 4.970 7.119 14.289 1.00 96.06 317 LYS A C 1
ATOM 2463 O O . LYS A 1 317 ? 4.458 6.080 13.878 1.00 96.06 317 LYS A O 1
ATOM 2468 N N . PRO A 1 318 ? 5.567 7.990 13.454 1.00 96.81 318 PRO A N 1
ATOM 2469 C CA . PRO A 1 318 ? 5.837 7.657 12.061 1.00 96.81 318 PRO A CA 1
ATOM 2470 C C . PRO A 1 318 ? 6.833 6.495 11.960 1.00 96.81 318 PRO A C 1
ATOM 2472 O O . PRO A 1 318 ? 7.870 6.511 12.623 1.00 96.81 318 PRO A O 1
ATOM 2475 N N . ILE A 1 319 ? 6.531 5.530 11.098 1.00 96.62 319 ILE A N 1
ATOM 2476 C CA . ILE A 1 319 ? 7.318 4.327 10.828 1.00 96.62 319 ILE A CA 1
ATOM 2477 C C . ILE A 1 319 ? 7.715 4.332 9.356 1.00 96.62 319 ILE A C 1
ATOM 2479 O O . ILE A 1 319 ? 6.883 4.600 8.484 1.00 96.62 319 ILE A O 1
ATOM 2483 N N . LYS A 1 320 ? 8.977 4.026 9.055 1.00 96.62 320 LYS A N 1
ATOM 2484 C CA . LYS A 1 320 ? 9.480 4.050 7.674 1.00 96.62 320 LYS A CA 1
ATOM 2485 C C . LYS A 1 320 ? 9.101 2.781 6.913 1.00 96.62 320 LYS A C 1
ATOM 2487 O O . LYS A 1 320 ? 9.547 1.683 7.258 1.00 96.62 320 LYS A O 1
ATOM 2492 N N . ILE A 1 321 ? 8.347 2.949 5.829 1.00 96.19 321 ILE A N 1
ATOM 2493 C CA . ILE A 1 321 ? 8.003 1.892 4.875 1.00 96.19 321 ILE A CA 1
ATOM 2494 C C . ILE A 1 321 ? 9.280 1.398 4.174 1.00 96.19 321 ILE A C 1
ATOM 2496 O O . ILE A 1 321 ? 10.150 2.186 3.798 1.00 96.19 321 ILE A O 1
ATOM 2500 N N . GLY A 1 322 ? 9.409 0.081 4.024 1.00 93.81 322 GLY A N 1
ATOM 2501 C CA . GLY A 1 322 ? 10.537 -0.605 3.389 1.00 93.81 322 GLY A CA 1
ATOM 2502 C C . GLY A 1 322 ? 11.747 -0.835 4.298 1.00 93.81 322 GLY A C 1
ATOM 2503 O O . GLY A 1 322 ? 12.553 -1.716 4.009 1.00 93.81 322 GLY A O 1
ATOM 2504 N N . LYS A 1 323 ? 11.875 -0.092 5.408 1.00 93.81 323 LYS A N 1
ATOM 2505 C CA . LYS A 1 323 ? 12.961 -0.279 6.387 1.00 93.81 323 LYS A CA 1
ATOM 2506 C C . LYS A 1 323 ? 12.476 -0.905 7.689 1.00 93.81 323 LYS A C 1
ATOM 2508 O O . LYS A 1 323 ? 13.074 -1.863 8.165 1.00 93.81 323 LYS A O 1
ATOM 2513 N N . GLU A 1 324 ? 11.438 -0.328 8.281 1.00 93.62 324 GLU A N 1
ATOM 2514 C CA . GLU A 1 324 ? 10.934 -0.707 9.606 1.00 93.62 324 GLU A CA 1
ATOM 2515 C C . GLU A 1 324 ? 9.604 -1.440 9.482 1.00 93.62 324 GLU A C 1
ATOM 2517 O O . GLU A 1 324 ? 9.399 -2.462 10.126 1.00 93.62 324 GLU A O 1
ATOM 2522 N N . TRP A 1 325 ? 8.744 -0.972 8.583 1.00 94.94 325 TRP A N 1
ATOM 2523 C CA . TRP A 1 325 ? 7.449 -1.572 8.309 1.00 94.94 325 TRP A CA 1
ATOM 2524 C C . TRP A 1 325 ? 7.333 -1.909 6.828 1.00 94.94 325 TRP A C 1
ATOM 2526 O O . TRP A 1 325 ? 7.918 -1.221 5.991 1.00 94.94 325 TRP A O 1
ATOM 2536 N N . PHE A 1 326 ? 6.565 -2.943 6.489 1.00 95.06 326 PHE A N 1
ATOM 2537 C CA . PHE A 1 326 ? 6.281 -3.288 5.097 1.00 95.06 326 PHE A CA 1
ATOM 2538 C C . PHE A 1 326 ? 7.550 -3.623 4.281 1.00 95.06 326 PHE A C 1
ATOM 2540 O O . PHE A 1 326 ? 7.819 -3.041 3.226 1.00 95.06 326 PHE A O 1
ATOM 2547 N N . LYS A 1 327 ? 8.381 -4.522 4.818 1.00 96.94 327 LYS A N 1
ATOM 2548 C CA . LYS A 1 327 ? 9.673 -4.915 4.239 1.00 96.94 327 LYS A CA 1
ATOM 2549 C C . LYS A 1 327 ? 9.445 -5.874 3.076 1.00 96.94 327 LYS A C 1
ATOM 2551 O O . LYS A 1 327 ? 8.783 -6.893 3.227 1.00 96.94 327 LYS A O 1
ATOM 2556 N N . GLU A 1 328 ? 9.997 -5.560 1.912 1.00 96.62 328 GLU A N 1
ATOM 2557 C CA . GLU A 1 328 ? 9.907 -6.451 0.757 1.00 96.62 328 GLU A CA 1
ATOM 2558 C C . GLU A 1 328 ? 10.837 -7.659 0.932 1.00 96.62 328 GLU A C 1
ATOM 2560 O O . GLU A 1 328 ? 12.019 -7.503 1.242 1.00 96.62 328 GLU A O 1
ATOM 2565 N N . SER A 1 329 ? 10.309 -8.863 0.729 1.00 96.81 329 SER A N 1
ATOM 2566 C CA . SER A 1 329 ? 11.068 -10.112 0.775 1.00 96.81 329 SER A CA 1
ATOM 2567 C C . SER A 1 329 ? 10.573 -11.092 -0.293 1.00 96.81 329 SER A C 1
ATOM 2569 O O . SER A 1 329 ? 9.614 -10.823 -1.020 1.00 96.81 329 SER A O 1
ATOM 2571 N N . LYS A 1 330 ? 11.268 -12.224 -0.448 1.00 97.00 330 LYS A N 1
ATOM 2572 C CA . LYS A 1 330 ? 10.904 -13.273 -1.409 1.00 97.00 330 LYS A CA 1
ATOM 2573 C C . LYS A 1 330 ? 10.421 -14.515 -0.673 1.00 97.00 330 LYS A C 1
ATOM 2575 O O . LYS A 1 330 ? 11.036 -14.941 0.302 1.00 97.00 330 LYS A O 1
ATOM 2580 N N . MET A 1 331 ? 9.330 -15.095 -1.158 1.00 96.00 331 MET A N 1
ATOM 2581 C CA . MET A 1 331 ? 8.863 -16.420 -0.758 1.00 96.00 331 MET A CA 1
ATOM 2582 C C . MET A 1 331 ? 9.793 -17.519 -1.312 1.00 96.00 331 MET A C 1
ATOM 2584 O O . MET A 1 331 ? 10.578 -17.246 -2.227 1.00 96.00 331 MET A O 1
ATOM 2588 N N . PRO A 1 332 ? 9.716 -18.767 -0.802 1.00 95.62 332 PRO A N 1
ATOM 2589 C CA . PRO A 1 332 ? 10.516 -19.888 -1.312 1.00 95.62 332 PRO A CA 1
ATOM 2590 C C . PRO A 1 332 ? 10.333 -20.167 -2.812 1.00 95.62 332 PRO A C 1
ATOM 2592 O O . PRO A 1 332 ? 11.244 -20.670 -3.460 1.00 95.62 332 PRO A O 1
ATOM 2595 N N . ASP A 1 333 ? 9.176 -19.808 -3.373 1.00 94.69 333 ASP A N 1
ATOM 2596 C CA . ASP A 1 333 ? 8.857 -19.910 -4.802 1.00 94.69 333 ASP A CA 1
ATOM 2597 C C . ASP A 1 333 ? 9.395 -18.732 -5.644 1.00 94.69 333 ASP A C 1
ATOM 2599 O O . ASP A 1 333 ? 9.137 -18.648 -6.844 1.00 94.69 333 ASP A O 1
ATOM 2603 N N . GLY A 1 334 ? 10.125 -17.800 -5.024 1.00 96.00 334 GLY A N 1
ATOM 2604 C CA . GLY A 1 334 ? 10.696 -16.614 -5.657 1.00 96.00 334 GLY A CA 1
ATOM 2605 C C . GLY A 1 334 ? 9.731 -15.437 -5.818 1.00 96.00 334 GLY A C 1
ATOM 2606 O O . GLY A 1 334 ? 10.174 -14.359 -6.226 1.00 96.00 334 GLY A O 1
ATOM 2607 N N . ARG A 1 335 ? 8.442 -15.590 -5.484 1.00 94.88 335 ARG A N 1
ATOM 2608 C CA . ARG A 1 335 ? 7.463 -14.496 -5.571 1.00 94.88 335 ARG A CA 1
ATOM 2609 C C . ARG A 1 335 ? 7.703 -13.458 -4.478 1.00 94.88 335 ARG A C 1
ATOM 2611 O O . ARG A 1 335 ? 8.173 -13.769 -3.385 1.00 94.88 335 ARG A O 1
ATOM 2618 N N . VAL A 1 336 ? 7.351 -12.210 -4.776 1.00 95.44 336 VAL A N 1
ATOM 2619 C CA . VAL A 1 336 ? 7.488 -11.092 -3.837 1.00 95.44 336 VAL A CA 1
ATOM 2620 C C . VAL A 1 336 ? 6.401 -11.167 -2.763 1.00 95.44 336 VAL A C 1
ATOM 2622 O O . VAL A 1 336 ? 5.230 -11.414 -3.065 1.00 95.44 336 VAL A O 1
ATOM 2625 N N . ARG A 1 337 ? 6.793 -10.919 -1.513 1.00 97.00 337 ARG A N 1
ATOM 2626 C CA . ARG A 1 337 ? 5.898 -10.668 -0.382 1.00 97.00 337 ARG A CA 1
ATOM 2627 C C . ARG A 1 337 ? 6.346 -9.420 0.380 1.00 97.00 337 ARG A C 1
ATOM 2629 O O . ARG A 1 337 ? 7.479 -8.963 0.228 1.00 97.00 337 ARG A O 1
ATOM 2636 N N . TRP A 1 338 ? 5.462 -8.882 1.208 1.00 98.25 338 TRP A N 1
ATOM 2637 C CA . TRP A 1 338 ? 5.738 -7.719 2.046 1.00 98.25 338 TRP A CA 1
ATOM 2638 C C . TRP A 1 338 ? 5.459 -8.050 3.503 1.00 98.25 338 TRP A C 1
ATOM 2640 O O . TRP A 1 338 ? 4.304 -8.202 3.903 1.00 98.25 338 TRP A O 1
ATOM 2650 N N . ASP A 1 339 ? 6.534 -8.160 4.274 1.00 98.06 339 ASP A N 1
ATOM 2651 C CA . ASP A 1 339 ? 6.516 -8.528 5.681 1.00 98.06 339 ASP A CA 1
ATOM 2652 C C . ASP A 1 339 ? 6.183 -7.302 6.549 1.00 98.06 339 ASP A C 1
ATOM 2654 O O . ASP A 1 339 ? 6.738 -6.207 6.396 1.00 98.06 339 ASP A O 1
ATOM 2658 N N . ILE A 1 340 ? 5.254 -7.493 7.476 1.00 97.31 340 ILE A N 1
ATOM 2659 C CA . ILE A 1 340 ? 4.780 -6.520 8.451 1.00 97.31 340 ILE A CA 1
ATOM 2660 C C . ILE A 1 340 ? 5.087 -7.070 9.842 1.00 97.31 340 ILE A C 1
ATOM 2662 O O . ILE A 1 340 ? 4.574 -8.116 10.225 1.00 97.31 340 ILE A O 1
ATOM 2666 N N . GLU A 1 341 ? 5.875 -6.331 10.610 1.00 95.56 341 GLU A N 1
ATOM 2667 C CA . GLU A 1 341 ? 6.123 -6.597 12.027 1.00 95.56 341 GLU A CA 1
ATOM 2668 C C . GLU A 1 341 ? 5.336 -5.561 12.839 1.00 95.56 341 GLU A C 1
ATOM 2670 O O . GLU A 1 341 ? 5.518 -4.357 12.641 1.00 95.56 341 GLU A O 1
ATOM 2675 N N . THR A 1 342 ? 4.427 -6.005 13.710 1.00 93.19 342 THR A N 1
ATOM 2676 C CA . THR A 1 342 ? 3.692 -5.128 14.636 1.00 93.19 342 THR A CA 1
ATOM 2677 C C . THR A 1 342 ? 3.621 -5.747 16.024 1.00 93.19 342 THR A C 1
ATOM 2679 O O . THR A 1 342 ? 3.836 -6.943 16.215 1.00 93.19 342 THR A O 1
ATOM 2682 N N . SER A 1 343 ? 3.244 -4.935 17.010 1.00 91.69 343 SER A N 1
ATOM 2683 C CA . SER A 1 343 ? 2.909 -5.417 18.359 1.00 91.69 343 SER A CA 1
ATOM 2684 C C . SER A 1 343 ? 1.798 -6.483 18.390 1.00 91.69 343 SER A C 1
ATOM 2686 O O . SER A 1 343 ? 1.722 -7.250 19.347 1.00 91.69 343 SER A O 1
ATOM 2688 N N . SER A 1 344 ? 0.953 -6.566 17.355 1.00 91.81 344 SER A N 1
ATOM 2689 C CA . SER A 1 344 ? -0.110 -7.576 17.232 1.00 91.81 344 SER A CA 1
ATOM 2690 C C . SER A 1 344 ? 0.347 -8.884 16.577 1.00 91.81 344 SER A C 1
ATOM 2692 O O . SER A 1 344 ? -0.422 -9.842 16.550 1.00 91.81 344 SER A O 1
ATOM 2694 N N . GLY A 1 345 ? 1.567 -8.935 16.040 1.00 95.38 345 GLY A N 1
ATOM 2695 C CA . GLY A 1 345 ? 2.128 -10.117 15.397 1.00 95.38 345 GLY A CA 1
ATOM 2696 C C . GLY A 1 345 ? 2.882 -9.801 14.110 1.00 95.38 345 GLY A C 1
ATOM 2697 O O . GLY A 1 345 ? 3.015 -8.651 13.690 1.00 95.38 345 GLY A O 1
ATOM 2698 N N . ASN A 1 346 ? 3.370 -10.864 13.475 1.00 97.56 346 ASN A N 1
ATOM 2699 C CA . ASN A 1 346 ? 4.065 -10.786 12.198 1.00 97.56 346 ASN A CA 1
ATOM 2700 C C . ASN A 1 346 ? 3.141 -11.274 11.086 1.00 97.56 346 ASN A C 1
ATOM 2702 O O . ASN A 1 346 ? 2.607 -12.384 11.151 1.00 97.56 346 ASN A O 1
ATOM 2706 N N . PHE A 1 347 ? 2.992 -10.464 10.049 1.00 98.12 347 PHE A N 1
ATOM 2707 C CA . PHE A 1 347 ? 2.113 -10.724 8.918 1.00 98.12 347 PHE A CA 1
ATOM 2708 C C . PHE A 1 347 ? 2.875 -10.561 7.609 1.00 98.12 347 PHE A C 1
ATOM 2710 O O . PHE A 1 347 ? 3.901 -9.891 7.562 1.00 98.12 347 PHE A O 1
ATOM 2717 N N . ALA A 1 348 ? 2.364 -11.143 6.534 1.00 98.25 348 ALA A N 1
ATOM 2718 C CA . ALA A 1 348 ? 2.919 -10.977 5.204 1.00 98.25 348 ALA A CA 1
ATOM 2719 C C . ALA A 1 348 ? 1.800 -10.794 4.182 1.00 98.25 348 ALA A C 1
ATOM 2721 O O . ALA A 1 348 ? 0.899 -11.629 4.066 1.00 98.25 348 ALA A O 1
ATOM 2722 N N . TRP A 1 349 ? 1.876 -9.708 3.416 1.00 98.50 349 TRP A N 1
ATOM 2723 C CA . TRP A 1 349 ? 1.092 -9.580 2.196 1.00 98.50 349 TRP A CA 1
ATOM 2724 C C . TRP A 1 349 ? 1.782 -10.312 1.055 1.00 98.50 349 TRP A C 1
ATOM 2726 O O . TRP A 1 349 ? 2.994 -10.199 0.883 1.00 98.50 349 TRP A O 1
ATOM 2736 N N . ARG A 1 350 ? 1.007 -10.985 0.213 1.00 97.38 350 ARG A N 1
ATOM 2737 C CA . ARG A 1 350 ? 1.471 -11.548 -1.056 1.00 97.38 350 ARG A CA 1
ATOM 2738 C C . ARG A 1 350 ? 0.471 -11.271 -2.166 1.00 97.38 350 ARG A C 1
ATOM 2740 O O . ARG A 1 350 ? -0.715 -11.063 -1.906 1.00 97.38 350 ARG A O 1
ATOM 2747 N N . MET A 1 351 ? 0.960 -11.301 -3.400 1.00 96.38 351 MET A N 1
ATOM 2748 C CA . MET A 1 351 ? 0.077 -11.362 -4.559 1.00 96.38 351 MET A CA 1
ATOM 2749 C C . MET A 1 351 ? -0.507 -12.767 -4.684 1.00 96.38 351 MET A C 1
ATOM 2751 O O . MET A 1 351 ? 0.201 -13.760 -4.495 1.00 96.38 351 MET A O 1
ATOM 2755 N N . ASP A 1 352 ? -1.788 -12.837 -5.020 1.00 95.94 352 ASP A N 1
ATOM 2756 C CA . ASP A 1 352 ? -2.502 -14.088 -5.246 1.00 95.94 352 ASP A CA 1
ATOM 2757 C C . ASP A 1 352 ? -3.250 -14.042 -6.575 1.00 95.94 352 ASP A C 1
ATOM 2759 O O . ASP A 1 352 ? -3.790 -13.007 -6.964 1.00 95.94 352 ASP A O 1
ATOM 2763 N N . VAL A 1 353 ? -3.282 -15.176 -7.273 1.00 91.81 353 VAL A N 1
ATOM 2764 C CA . VAL A 1 353 ? -3.897 -15.263 -8.605 1.00 91.81 353 VAL A CA 1
ATOM 2765 C C . VAL A 1 353 ? -5.419 -15.137 -8.515 1.00 91.81 353 VAL A C 1
ATOM 2767 O O . VAL A 1 353 ? -6.036 -14.567 -9.409 1.00 91.81 353 VAL A O 1
ATOM 2770 N N . VAL A 1 354 ? -6.026 -15.637 -7.433 1.00 94.25 354 VAL A N 1
ATOM 2771 C CA . VAL A 1 354 ? -7.483 -15.635 -7.250 1.00 94.25 354 VAL A CA 1
ATOM 2772 C C . VAL A 1 354 ? -7.945 -14.348 -6.570 1.00 94.25 354 VAL A C 1
ATOM 2774 O O . VAL A 1 354 ? -8.916 -13.728 -6.999 1.00 94.25 354 VAL A O 1
ATOM 2777 N N . HIS A 1 355 ? -7.237 -13.923 -5.525 1.00 94.81 355 HIS A N 1
ATOM 2778 C CA . HIS A 1 355 ? -7.666 -12.836 -4.647 1.00 94.81 355 HIS A CA 1
ATOM 2779 C C . HIS A 1 355 ? -6.860 -11.543 -4.810 1.00 94.81 355 HIS A C 1
ATOM 2781 O O . HIS A 1 355 ? -6.978 -10.661 -3.971 1.00 94.81 355 HIS A O 1
ATOM 2787 N N . ARG A 1 356 ? -6.021 -11.394 -5.846 1.00 94.31 356 ARG A N 1
ATOM 2788 C CA . ARG A 1 356 ? -5.145 -10.225 -6.106 1.00 94.31 356 ARG A CA 1
ATOM 2789 C C . ARG A 1 356 ? -4.105 -9.958 -5.004 1.00 94.31 356 ARG A C 1
ATOM 2791 O O . ARG A 1 356 ? -2.911 -10.009 -5.278 1.00 94.31 356 ARG A O 1
ATOM 2798 N N . LEU A 1 357 ? -4.539 -9.699 -3.773 1.00 97.75 357 LEU A N 1
ATOM 2799 C CA . LEU A 1 357 ? -3.751 -9.538 -2.560 1.00 97.75 357 LEU A CA 1
ATOM 2800 C C . LEU A 1 357 ? -4.310 -10.393 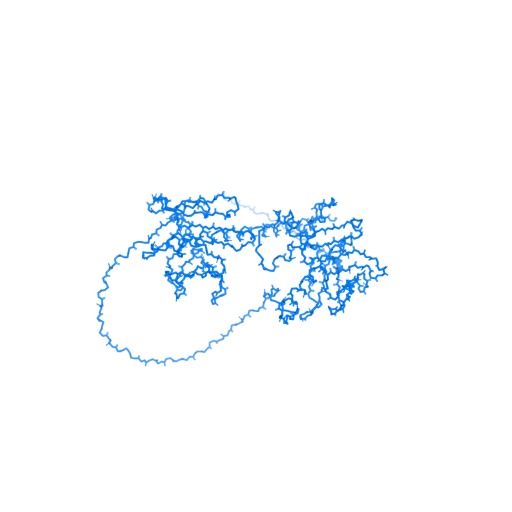-1.424 1.00 97.75 357 LEU A C 1
ATOM 2802 O O . LEU A 1 357 ? -5.514 -10.397 -1.162 1.00 97.75 357 LEU A O 1
ATOM 2806 N N . VAL A 1 358 ? -3.407 -11.041 -0.696 1.00 98.25 358 VAL A N 1
ATOM 2807 C CA . VAL A 1 358 ? -3.728 -11.860 0.472 1.00 98.25 358 VAL A CA 1
ATOM 2808 C C . VAL A 1 358 ? -2.778 -11.511 1.610 1.00 98.25 358 VAL A C 1
ATOM 2810 O O . VAL A 1 358 ? -1.565 -11.461 1.408 1.00 98.25 358 VAL A O 1
ATOM 2813 N N . LEU A 1 359 ? -3.328 -11.294 2.802 1.00 98.50 359 LEU A N 1
ATOM 2814 C CA . LEU A 1 359 ? -2.595 -11.114 4.048 1.00 98.50 359 LEU A CA 1
ATOM 2815 C C . LEU A 1 359 ? -2.656 -12.405 4.858 1.00 98.50 359 LEU A C 1
ATOM 2817 O O . LEU A 1 359 ? -3.744 -12.892 5.162 1.00 98.50 359 LEU A O 1
ATOM 2821 N N . CYS A 1 360 ? -1.496 -12.926 5.236 1.00 98.38 360 CYS A N 1
ATOM 2822 C CA . CYS A 1 360 ? -1.374 -14.122 6.067 1.00 98.38 360 CYS A CA 1
ATOM 2823 C C . CYS A 1 360 ? -0.523 -13.822 7.310 1.00 98.38 360 CYS A C 1
ATOM 2825 O O . CYS A 1 360 ? 0.308 -12.909 7.271 1.00 98.38 360 CYS A O 1
ATOM 2827 N N . PRO A 1 361 ? -0.664 -14.587 8.402 1.00 98.12 361 PRO A N 1
ATOM 2828 C CA . PRO A 1 361 ? 0.363 -14.672 9.429 1.00 98.12 361 PRO A CA 1
ATOM 2829 C C . PRO A 1 361 ? 1.692 -15.109 8.802 1.00 98.12 361 PRO A C 1
ATOM 2831 O O . PRO A 1 361 ? 1.731 -16.016 7.976 1.00 98.12 361 PRO A O 1
ATOM 2834 N N . ALA A 1 362 ? 2.807 -14.500 9.204 1.00 97.19 362 ALA A N 1
ATOM 2835 C CA . ALA A 1 362 ? 4.113 -14.828 8.625 1.00 97.19 362 ALA A CA 1
ATOM 2836 C C . ALA A 1 362 ? 4.547 -16.285 8.901 1.00 97.19 362 ALA A C 1
ATOM 2838 O O . ALA A 1 362 ? 5.356 -16.839 8.158 1.00 97.19 362 ALA A O 1
ATOM 2839 N N . SER A 1 363 ? 4.011 -16.894 9.965 1.00 97.12 363 SER A N 1
ATOM 2840 C CA . SER A 1 363 ? 4.223 -18.297 10.337 1.00 97.12 363 SER A CA 1
ATOM 2841 C C . SER A 1 363 ? 3.342 -19.287 9.572 1.00 97.12 363 SER A C 1
ATOM 2843 O O . SER A 1 363 ? 3.617 -20.481 9.619 1.00 97.12 363 SER A O 1
ATOM 2845 N N . ASP A 1 364 ? 2.277 -18.817 8.919 1.00 97.56 364 ASP A N 1
ATOM 2846 C CA . ASP A 1 364 ? 1.253 -19.657 8.301 1.00 97.56 364 ASP A CA 1
ATOM 2847 C C . ASP A 1 364 ? 0.672 -18.962 7.062 1.00 97.56 364 ASP A C 1
ATOM 2849 O O . ASP A 1 364 ? -0.292 -18.202 7.128 1.00 97.56 364 ASP A O 1
ATOM 2853 N N . MET A 1 365 ? 1.306 -19.203 5.914 1.00 96.81 365 MET A N 1
ATOM 2854 C CA . MET A 1 365 ? 0.946 -18.561 4.646 1.00 96.81 365 MET A CA 1
ATOM 2855 C C . MET A 1 365 ? -0.283 -19.184 3.967 1.00 96.81 365 MET A C 1
ATOM 2857 O O . MET A 1 365 ? -0.767 -18.628 2.975 1.00 96.81 365 MET A O 1
ATOM 2861 N N . ASP A 1 366 ? -0.775 -20.315 4.474 1.00 96.62 366 ASP A N 1
ATOM 2862 C CA . ASP A 1 366 ? -1.899 -21.053 3.892 1.00 96.62 366 ASP A CA 1
ATOM 2863 C C . ASP A 1 366 ? -3.245 -20.614 4.480 1.00 96.62 366 ASP A C 1
ATOM 2865 O O . ASP A 1 366 ? -4.283 -20.804 3.845 1.00 96.62 366 ASP A O 1
ATOM 2869 N N . ASN A 1 367 ? -3.230 -19.961 5.646 1.00 97.12 367 ASN A N 1
ATOM 2870 C CA . ASN A 1 367 ? -4.425 -19.487 6.338 1.00 97.12 367 ASN A CA 1
ATOM 2871 C C . ASN A 1 367 ? -4.528 -17.951 6.286 1.00 97.12 367 ASN A C 1
ATOM 2873 O O . ASN A 1 367 ? -4.016 -17.250 7.166 1.00 97.12 367 ASN A O 1
ATOM 2877 N N . PRO A 1 368 ? -5.187 -17.390 5.254 1.00 98.00 368 PRO A N 1
ATOM 2878 C CA . PRO A 1 368 ? -5.290 -15.950 5.095 1.00 98.00 368 PRO A CA 1
ATOM 2879 C C . PRO A 1 368 ? -6.201 -15.316 6.148 1.00 98.00 368 PRO A C 1
ATOM 2881 O O . PRO A 1 368 ? -7.275 -15.822 6.471 1.00 98.00 368 PRO A O 1
ATOM 2884 N N . ILE A 1 369 ? -5.794 -14.146 6.631 1.00 98.00 369 ILE A N 1
ATOM 2885 C CA . ILE A 1 369 ? -6.529 -13.342 7.620 1.00 98.00 369 ILE A CA 1
ATOM 2886 C C . ILE A 1 369 ? -7.165 -12.095 7.006 1.00 98.00 369 ILE A C 1
ATOM 2888 O O . ILE A 1 369 ? -7.981 -11.433 7.638 1.00 98.00 369 ILE A O 1
ATOM 2892 N N . ALA A 1 370 ? -6.798 -11.762 5.773 1.00 98.50 370 ALA A N 1
ATOM 2893 C CA . ALA A 1 370 ? -7.544 -10.845 4.930 1.00 98.50 370 ALA A CA 1
ATOM 2894 C C . ALA A 1 370 ? -7.210 -11.115 3.464 1.00 98.50 370 ALA A C 1
ATOM 2896 O O . ALA A 1 370 ? -6.102 -11.546 3.142 1.00 98.50 370 ALA A O 1
ATOM 2897 N N . TRP A 1 371 ? -8.139 -10.834 2.559 1.00 98.50 371 TRP A N 1
ATOM 2898 C CA . TRP A 1 371 ? -7.868 -10.887 1.124 1.00 98.50 371 TRP A CA 1
ATOM 2899 C C . TRP A 1 371 ? -8.753 -9.923 0.348 1.00 98.50 371 TRP A C 1
ATOM 2901 O O . TRP A 1 371 ? -9.780 -9.454 0.842 1.00 98.50 371 TRP A O 1
ATOM 2911 N N . VAL A 1 372 ? -8.348 -9.621 -0.882 1.00 98.00 372 VAL A N 1
ATOM 2912 C CA . VAL A 1 372 ? -9.111 -8.755 -1.777 1.00 98.00 372 VAL A CA 1
ATOM 2913 C C . VAL A 1 372 ? -9.989 -9.610 -2.692 1.00 98.00 372 VAL A C 1
ATOM 2915 O O . VAL A 1 372 ? -9.537 -10.386 -3.520 1.00 98.00 372 VAL A O 1
ATOM 2918 N N . GLN A 1 373 ? -11.298 -9.484 -2.567 1.00 97.31 373 GLN A N 1
ATOM 2919 C CA . GLN A 1 373 ? -12.235 -10.101 -3.491 1.00 97.31 373 GLN A CA 1
ATOM 2920 C C . GLN A 1 373 ? -12.395 -9.208 -4.718 1.00 97.31 373 GLN A C 1
ATOM 2922 O O . GLN A 1 373 ? -12.875 -8.083 -4.596 1.00 97.31 373 GLN A O 1
ATOM 2927 N N . LEU A 1 374 ? -12.017 -9.709 -5.896 1.00 95.69 374 LEU A N 1
ATOM 2928 C CA . LEU A 1 374 ? -12.281 -9.048 -7.176 1.00 95.69 374 LEU A CA 1
ATOM 2929 C C . LEU A 1 374 ? -13.791 -9.020 -7.484 1.00 95.69 374 LEU A C 1
ATOM 2931 O O . LEU A 1 374 ? -14.494 -9.972 -7.133 1.00 95.69 374 LEU A O 1
ATOM 2935 N N . PRO A 1 375 ? -14.298 -7.961 -8.145 1.00 96.12 375 PRO A N 1
ATOM 2936 C CA . PRO A 1 375 ? -15.706 -7.896 -8.511 1.00 96.12 375 PRO A CA 1
ATOM 2937 C C . PRO A 1 375 ? -16.047 -8.961 -9.563 1.00 96.12 375 PRO A C 1
ATOM 2939 O O . PRO A 1 375 ? -15.272 -9.195 -10.490 1.00 96.12 375 PRO A O 1
ATOM 2942 N N . ASN A 1 376 ? -17.222 -9.574 -9.440 1.00 95.25 376 ASN A N 1
ATOM 2943 C CA . ASN A 1 376 ? -17.831 -10.431 -10.461 1.00 95.25 376 ASN A CA 1
ATOM 2944 C C . ASN A 1 376 ? -19.352 -10.195 -10.510 1.00 95.25 376 ASN A C 1
ATOM 2946 O O . ASN A 1 376 ? -19.863 -9.358 -9.770 1.00 95.25 376 ASN A O 1
ATOM 2950 N N . GLU A 1 377 ? -20.083 -10.923 -11.360 1.00 95.31 377 GLU A N 1
ATOM 2951 C CA . GLU A 1 377 ? -21.538 -10.745 -11.546 1.00 95.31 377 GLU A CA 1
ATOM 2952 C C . GLU A 1 377 ? -22.343 -10.782 -10.236 1.00 95.31 377 GLU A C 1
ATOM 2954 O O . GLU A 1 377 ? -23.348 -10.089 -10.109 1.00 95.31 377 GLU A O 1
ATOM 2959 N N . ASN A 1 378 ? -21.877 -11.544 -9.243 1.00 95.38 378 ASN A N 1
ATOM 2960 C CA . ASN A 1 378 ? -22.580 -11.779 -7.983 1.00 95.38 378 ASN A CA 1
ATOM 2961 C C . ASN A 1 378 ? -21.861 -11.193 -6.760 1.00 95.38 378 ASN A C 1
ATOM 2963 O O . ASN A 1 378 ? -22.362 -11.311 -5.641 1.00 95.38 378 ASN A O 1
ATOM 2967 N N . LYS A 1 379 ? -20.668 -10.616 -6.932 1.00 94.19 379 LYS A N 1
ATOM 2968 C CA . LYS A 1 379 ? -19.794 -10.215 -5.826 1.00 94.19 379 LYS A CA 1
ATOM 2969 C C . LYS A 1 379 ? -19.204 -8.837 -6.061 1.00 94.19 379 LYS A C 1
ATOM 2971 O O . LYS A 1 379 ? -18.667 -8.543 -7.126 1.00 94.19 379 LYS A O 1
ATOM 2976 N N . SER A 1 380 ? -19.259 -8.007 -5.027 1.00 95.62 380 SER A N 1
ATOM 2977 C CA . SER A 1 380 ? -18.657 -6.676 -5.061 1.00 95.62 380 SER A CA 1
ATOM 2978 C C . SER A 1 380 ? -17.138 -6.745 -4.882 1.00 95.62 380 SER A C 1
ATOM 2980 O O . SER A 1 380 ? -16.607 -7.693 -4.299 1.00 95.62 380 SER A O 1
ATOM 2982 N N . PHE A 1 381 ? -16.440 -5.708 -5.356 1.00 97.19 381 PHE A N 1
ATOM 2983 C CA . PHE A 1 381 ? -15.029 -5.502 -5.036 1.00 97.19 381 PHE A CA 1
ATOM 2984 C C . PHE A 1 381 ? -14.909 -5.192 -3.542 1.00 97.19 381 PHE A C 1
ATOM 2986 O O . PHE A 1 381 ? -15.471 -4.196 -3.082 1.00 97.19 381 PHE A O 1
ATOM 2993 N N . ALA A 1 382 ? -14.236 -6.042 -2.770 1.00 97.94 382 ALA A N 1
ATOM 2994 C CA . ALA A 1 382 ? -14.243 -5.932 -1.313 1.00 97.94 382 ALA A CA 1
ATOM 2995 C C . ALA A 1 382 ? -12.958 -6.447 -0.662 1.00 97.94 382 ALA A C 1
ATOM 2997 O O . ALA A 1 382 ? -12.261 -7.286 -1.224 1.00 97.94 382 ALA A O 1
ATOM 2998 N N . ILE A 1 383 ? -12.663 -5.976 0.550 1.00 98.38 383 ILE A N 1
ATOM 2999 C CA . ILE A 1 383 ? -11.683 -6.615 1.438 1.00 98.38 383 ILE A CA 1
ATOM 3000 C C . ILE A 1 383 ? -12.457 -7.553 2.360 1.00 98.38 383 ILE A C 1
ATOM 3002 O O . ILE A 1 383 ? -13.342 -7.108 3.094 1.00 98.38 383 ILE A O 1
ATOM 3006 N N . ILE A 1 384 ? -12.134 -8.841 2.321 1.00 98.19 384 ILE A N 1
ATOM 3007 C CA . ILE A 1 384 ? -12.757 -9.853 3.171 1.00 98.19 384 ILE A CA 1
ATOM 3008 C C . ILE A 1 384 ? -11.851 -10.112 4.367 1.00 98.19 384 ILE A C 1
ATOM 3010 O O . ILE A 1 384 ? -10.653 -10.335 4.197 1.00 98.19 384 ILE A O 1
ATOM 3014 N N . VAL A 1 385 ? -12.425 -10.074 5.568 1.00 98.19 385 VAL A N 1
ATOM 3015 C CA . VAL A 1 385 ? -11.706 -10.290 6.828 1.00 98.19 385 VAL A CA 1
ATOM 3016 C C . VAL A 1 385 ? -12.455 -11.331 7.667 1.00 98.19 385 VAL A C 1
ATOM 3018 O O . VAL A 1 385 ? -13.614 -11.094 8.036 1.00 98.19 385 VAL A O 1
ATOM 3021 N N . PRO A 1 386 ? -11.845 -12.488 7.984 1.00 97.50 386 PRO A N 1
ATOM 3022 C CA . PRO A 1 386 ? -12.422 -13.453 8.906 1.00 97.50 386 PRO A CA 1
ATOM 3023 C C . PRO A 1 386 ? -12.660 -12.871 10.306 1.00 97.50 386 PRO A C 1
ATOM 3025 O O . PRO A 1 386 ? -11.986 -11.920 10.711 1.00 97.50 386 PRO A O 1
ATOM 3028 N N . PRO A 1 387 ? -13.620 -13.429 11.063 1.00 96.19 387 PRO A N 1
ATOM 3029 C CA . PRO A 1 387 ? -13.875 -12.988 12.430 1.00 96.19 387 PRO A CA 1
ATOM 3030 C C . PRO A 1 387 ? -12.633 -13.180 13.316 1.00 96.19 387 PRO A C 1
ATOM 3032 O O . PRO A 1 387 ? -11.905 -14.158 13.165 1.00 96.19 387 PRO A O 1
ATOM 3035 N N . GLY A 1 388 ? -12.419 -12.266 14.262 1.00 95.62 388 GLY A N 1
ATOM 3036 C CA . GLY A 1 388 ? -11.298 -12.276 15.208 1.00 95.62 388 GLY A CA 1
ATOM 3037 C C . GLY A 1 388 ? -10.150 -11.331 14.840 1.00 95.62 388 GLY A C 1
ATOM 3038 O O . GLY A 1 388 ? -9.306 -11.052 15.687 1.00 95.62 388 GLY A O 1
ATOM 3039 N N . TRP A 1 389 ? -10.139 -10.793 13.618 1.00 96.69 389 TRP A N 1
ATOM 3040 C CA . TRP A 1 389 ? -9.090 -9.893 13.122 1.00 96.69 389 TRP A CA 1
ATOM 3041 C C . TRP A 1 389 ? -9.515 -8.420 13.096 1.00 96.69 389 TRP A C 1
ATOM 3043 O O . TRP A 1 389 ? -8.818 -7.575 12.538 1.00 96.69 389 TRP A O 1
ATOM 3053 N N . GLU A 1 390 ? -10.652 -8.085 13.718 1.00 94.19 390 GLU A N 1
ATOM 3054 C CA . GLU A 1 390 ? -11.189 -6.721 13.779 1.00 94.19 390 GLU A CA 1
ATOM 3055 C C . GLU A 1 390 ? -10.281 -5.711 14.489 1.00 94.19 390 GLU A C 1
ATOM 3057 O O . GLU A 1 390 ? -10.351 -4.516 14.201 1.00 94.19 390 GLU A O 1
ATOM 3062 N N . SER A 1 391 ? -9.400 -6.180 15.373 1.00 95.12 391 SER A N 1
ATOM 3063 C CA . SER A 1 391 ? -8.471 -5.344 16.139 1.00 95.12 391 SER A CA 1
ATOM 3064 C C . SER A 1 391 ? -7.338 -4.730 15.313 1.00 95.12 391 SER A C 1
ATOM 3066 O O . SER A 1 391 ? -6.736 -3.772 15.778 1.00 95.12 391 SER A O 1
ATOM 3068 N N . ILE A 1 392 ? -7.055 -5.249 14.112 1.00 96.62 392 ILE A N 1
ATOM 3069 C CA . ILE A 1 392 ? -5.948 -4.794 13.247 1.00 96.62 392 ILE A CA 1
ATOM 3070 C C . ILE A 1 392 ? -6.437 -4.247 11.898 1.00 96.62 392 ILE A C 1
ATOM 3072 O O . ILE A 1 392 ? -5.713 -4.247 10.900 1.00 96.62 392 ILE A O 1
ATOM 3076 N N . TRP A 1 393 ? -7.700 -3.823 11.819 1.00 97.25 393 TRP A N 1
ATOM 3077 C CA . TRP A 1 393 ? -8.292 -3.360 10.560 1.00 97.25 393 TRP A CA 1
ATOM 3078 C C . TRP A 1 393 ? -7.585 -2.148 9.957 1.00 97.25 393 TRP A C 1
ATOM 3080 O O . TRP A 1 393 ? -7.494 -2.041 8.737 1.00 97.25 393 TRP A O 1
ATOM 3090 N N . ASP A 1 394 ? -7.067 -1.243 10.776 1.00 97.38 394 ASP A N 1
ATOM 3091 C CA . ASP A 1 394 ? -6.293 -0.100 10.303 1.00 97.38 394 ASP A CA 1
ATOM 3092 C C . ASP A 1 394 ? -4.983 -0.531 9.618 1.00 97.38 394 ASP A C 1
ATOM 3094 O O . ASP A 1 394 ? -4.658 0.001 8.555 1.00 97.38 394 ASP A O 1
ATOM 3098 N N . ILE A 1 395 ? -4.295 -1.551 10.146 1.00 97.31 395 ILE A N 1
ATOM 3099 C CA . ILE A 1 395 ? -3.119 -2.182 9.526 1.00 97.31 395 ILE A CA 1
ATOM 3100 C C . ILE A 1 395 ? -3.500 -2.848 8.198 1.00 97.31 395 ILE A C 1
ATOM 3102 O O . ILE A 1 395 ? -2.819 -2.636 7.190 1.00 97.31 395 ILE A O 1
ATOM 3106 N N . ILE A 1 396 ? -4.603 -3.609 8.169 1.00 98.06 396 ILE A N 1
ATOM 3107 C CA . ILE A 1 396 ? -5.106 -4.278 6.954 1.00 98.06 396 ILE A CA 1
ATOM 3108 C C . ILE A 1 396 ? -5.398 -3.243 5.860 1.00 98.06 396 ILE A C 1
ATOM 3110 O O . ILE A 1 396 ? -4.907 -3.364 4.737 1.00 98.06 396 ILE A O 1
ATOM 3114 N N . ILE A 1 397 ? -6.167 -2.201 6.186 1.00 98.19 397 ILE A N 1
ATOM 3115 C CA . ILE A 1 397 ? -6.581 -1.177 5.220 1.00 98.19 397 ILE A CA 1
ATOM 3116 C C . ILE A 1 397 ? -5.372 -0.365 4.747 1.00 98.19 397 ILE A C 1
ATOM 3118 O O . ILE A 1 397 ? -5.247 -0.113 3.550 1.00 98.19 397 ILE A O 1
ATOM 3122 N N . ALA A 1 398 ? -4.458 0.022 5.643 1.00 97.94 398 ALA A N 1
ATOM 3123 C CA . ALA A 1 398 ? -3.249 0.751 5.263 1.00 97.94 398 ALA A CA 1
ATOM 3124 C C . ALA A 1 398 ? -2.347 -0.073 4.331 1.00 97.94 398 ALA A C 1
ATOM 3126 O O . ALA A 1 398 ? -1.888 0.448 3.313 1.00 97.94 398 ALA A O 1
ATOM 3127 N N . GLY A 1 399 ? -2.141 -1.358 4.642 1.00 97.75 399 GLY A N 1
ATOM 3128 C CA . GLY A 1 399 ? -1.379 -2.277 3.796 1.00 97.75 399 GLY A CA 1
ATOM 3129 C C . GLY A 1 399 ? -2.000 -2.437 2.408 1.00 97.75 399 GLY A C 1
ATOM 3130 O O . GLY A 1 399 ? -1.303 -2.286 1.404 1.00 97.75 399 GLY A O 1
ATOM 3131 N N . TRP A 1 400 ? -3.321 -2.638 2.343 1.00 98.00 400 TRP A N 1
ATOM 3132 C CA . TRP A 1 400 ? -4.051 -2.688 1.075 1.00 98.00 400 TRP A CA 1
ATOM 3133 C C . TRP A 1 400 ? -3.885 -1.399 0.261 1.00 98.00 400 TRP A C 1
ATOM 3135 O O . TRP A 1 400 ? -3.543 -1.465 -0.917 1.00 98.00 400 TRP A O 1
ATOM 3145 N N . VAL A 1 401 ? -4.067 -0.224 0.877 1.00 97.62 401 VAL A N 1
ATOM 3146 C CA . VAL A 1 401 ? -3.931 1.071 0.188 1.00 97.62 401 VAL A CA 1
ATOM 3147 C C . VAL A 1 401 ? -2.542 1.233 -0.431 1.00 97.62 401 VAL A C 1
ATOM 3149 O O . VAL A 1 401 ? -2.431 1.681 -1.573 1.00 97.62 401 VAL A O 1
ATOM 3152 N N . ILE A 1 402 ? -1.487 0.883 0.306 1.00 96.56 402 ILE A N 1
ATOM 3153 C CA . ILE A 1 402 ? -0.101 1.012 -0.162 1.00 96.56 402 ILE A CA 1
ATOM 3154 C C . ILE A 1 402 ? 0.167 0.061 -1.329 1.00 96.56 402 ILE A C 1
ATOM 3156 O O . ILE A 1 402 ? 0.701 0.485 -2.358 1.00 96.56 402 ILE A O 1
ATOM 3160 N N . LEU A 1 403 ? -0.230 -1.205 -1.200 1.00 96.44 403 LEU A N 1
ATOM 3161 C CA . LEU A 1 403 ? -0.007 -2.202 -2.245 1.00 96.44 403 LEU A CA 1
ATOM 3162 C C . LEU A 1 403 ? -0.820 -1.946 -3.493 1.00 96.44 403 LEU A C 1
ATOM 3164 O O . LEU A 1 403 ? -0.279 -2.037 -4.587 1.00 96.44 403 LEU A O 1
ATOM 3168 N N . GLU A 1 404 ? -2.096 -1.607 -3.352 1.00 95.94 404 GLU A N 1
ATOM 3169 C CA . GLU A 1 404 ? -2.949 -1.323 -4.498 1.00 95.94 404 GLU A CA 1
ATOM 3170 C C . GLU A 1 404 ? -2.406 -0.121 -5.277 1.00 95.94 404 GLU A C 1
ATOM 3172 O O . GLU A 1 404 ? -2.331 -0.175 -6.500 1.00 95.94 404 GLU A O 1
ATOM 3177 N N . GLN A 1 405 ? -1.911 0.925 -4.602 1.00 93.81 405 GLN A N 1
ATOM 3178 C CA . GLN A 1 405 ? -1.214 2.019 -5.287 1.00 93.81 405 GLN A CA 1
ATOM 3179 C C . GLN A 1 405 ? 0.054 1.550 -6.012 1.00 93.81 405 GLN A C 1
ATOM 3181 O O . GLN A 1 405 ? 0.272 1.936 -7.161 1.00 93.81 405 GLN A O 1
ATOM 3186 N N . LYS A 1 406 ? 0.890 0.728 -5.365 1.00 92.38 406 LYS A N 1
ATOM 3187 C CA . LYS A 1 406 ? 2.132 0.207 -5.956 1.00 92.38 406 LYS A CA 1
ATOM 3188 C C . LYS A 1 406 ? 1.848 -0.680 -7.175 1.00 92.38 406 LYS A C 1
ATOM 3190 O O . LYS A 1 406 ? 2.457 -0.487 -8.220 1.00 92.38 406 LYS A O 1
ATOM 3195 N N . MET A 1 407 ? 0.872 -1.582 -7.085 1.00 92.75 407 MET A N 1
ATOM 3196 C CA . MET A 1 407 ? 0.444 -2.433 -8.199 1.00 92.75 407 MET A CA 1
ATOM 3197 C C . MET A 1 407 ? -0.120 -1.615 -9.357 1.00 92.75 407 MET A C 1
ATOM 3199 O O . MET A 1 407 ? 0.247 -1.859 -10.497 1.00 92.75 407 MET A O 1
ATOM 3203 N N . ARG A 1 408 ? -0.956 -0.606 -9.088 1.00 92.19 408 ARG A N 1
ATOM 3204 C CA . ARG A 1 408 ? -1.500 0.273 -10.137 1.00 92.19 408 ARG A CA 1
ATOM 3205 C C . ARG A 1 408 ? -0.412 1.050 -10.876 1.00 92.19 408 ARG A C 1
ATOM 3207 O O . ARG A 1 408 ? -0.558 1.314 -12.067 1.00 92.19 408 ARG A O 1
ATOM 3214 N N . LEU A 1 409 ? 0.669 1.417 -10.187 1.00 89.94 409 LEU A N 1
ATOM 3215 C CA . LEU A 1 409 ? 1.836 2.024 -10.827 1.00 89.94 409 LEU A CA 1
ATOM 3216 C C . LEU A 1 409 ? 2.537 1.026 -11.754 1.00 89.94 409 LEU A C 1
ATOM 3218 O O . LEU A 1 409 ? 2.744 1.356 -12.918 1.00 89.94 409 LEU A O 1
ATOM 3222 N N . TYR A 1 410 ? 2.782 -0.203 -11.295 1.00 90.94 410 TYR A N 1
ATOM 3223 C CA . TYR A 1 410 ? 3.363 -1.249 -12.141 1.00 90.94 410 TYR A CA 1
ATOM 3224 C C . TYR A 1 410 ? 2.477 -1.627 -13.335 1.00 90.94 410 TYR A C 1
ATOM 3226 O O . TYR A 1 410 ? 2.980 -1.748 -14.447 1.00 90.94 410 TYR A O 1
ATOM 3234 N N . GLU A 1 411 ? 1.160 -1.760 -13.145 1.00 90.81 411 GLU A N 1
ATOM 3235 C CA . GLU A 1 411 ? 0.198 -2.010 -14.230 1.00 90.81 411 GLU A CA 1
ATOM 3236 C C . GLU A 1 411 ? 0.289 -0.901 -15.293 1.00 90.81 411 GLU A C 1
ATOM 3238 O O . GLU A 1 411 ? 0.347 -1.178 -16.490 1.00 90.81 411 GLU A O 1
ATOM 3243 N N . LYS A 1 412 ? 0.364 0.363 -14.858 1.00 89.88 412 LYS A N 1
ATOM 3244 C CA . LYS A 1 412 ? 0.495 1.519 -15.752 1.00 89.88 412 LYS A CA 1
ATOM 3245 C C . LYS A 1 412 ? 1.836 1.538 -16.491 1.00 89.88 412 LYS A C 1
ATOM 3247 O O . LYS A 1 412 ? 1.879 1.915 -17.660 1.00 89.88 412 LYS A O 1
ATOM 3252 N N . GLU A 1 413 ? 2.924 1.176 -15.820 1.00 86.38 413 GLU A N 1
ATOM 3253 C CA . GLU A 1 413 ? 4.253 1.053 -16.429 1.00 86.38 413 GLU A CA 1
ATOM 3254 C C . GLU A 1 413 ? 4.288 -0.077 -17.472 1.00 86.38 413 GLU A C 1
ATOM 3256 O O . GLU A 1 413 ? 4.761 0.156 -18.585 1.00 86.38 413 GLU A O 1
ATOM 3261 N N . SER A 1 414 ? 3.697 -1.244 -17.176 1.00 87.69 414 SER A N 1
ATOM 3262 C CA . SER A 1 414 ? 3.570 -2.367 -18.125 1.00 87.69 414 SER A CA 1
ATOM 3263 C C . SER A 1 414 ? 2.766 -1.973 -19.361 1.00 87.69 414 SER A C 1
ATOM 3265 O O . SER A 1 414 ? 3.242 -2.130 -20.481 1.00 87.69 414 SER A O 1
ATOM 3267 N N . GLN A 1 415 ? 1.595 -1.351 -19.177 1.00 88.12 415 GLN A N 1
ATOM 3268 C CA . GLN A 1 415 ? 0.749 -0.893 -20.288 1.00 88.12 415 GLN A CA 1
ATOM 3269 C C . GLN A 1 415 ? 1.461 0.123 -21.192 1.00 88.12 415 GLN A C 1
ATOM 3271 O O . GLN A 1 415 ? 1.276 0.120 -22.408 1.00 88.12 415 GLN A O 1
ATOM 3276 N N . ARG A 1 416 ? 2.300 0.997 -20.621 1.00 89.88 416 ARG A N 1
ATOM 3277 C CA . ARG A 1 416 ? 3.127 1.929 -21.403 1.00 89.88 416 ARG A CA 1
ATOM 3278 C C . ARG A 1 416 ? 4.207 1.202 -22.195 1.00 89.88 416 ARG A C 1
ATOM 3280 O O . ARG A 1 416 ? 4.413 1.536 -23.358 1.00 89.88 416 ARG A O 1
ATOM 3287 N N . ALA A 1 417 ? 4.883 0.230 -21.586 1.00 87.25 417 ALA A N 1
ATOM 3288 C CA . ALA A 1 417 ? 5.894 -0.573 -22.266 1.00 87.25 417 ALA A CA 1
ATOM 3289 C C . ALA A 1 417 ? 5.288 -1.384 -23.426 1.00 87.25 417 ALA A C 1
ATOM 3291 O O . ALA A 1 417 ? 5.824 -1.362 -24.532 1.00 87.25 417 ALA A O 1
ATOM 3292 N N . GLU A 1 418 ? 4.134 -2.017 -23.206 1.00 87.25 418 GLU A N 1
ATOM 3293 C CA . GLU A 1 418 ? 3.376 -2.751 -24.230 1.00 87.25 418 GLU A CA 1
ATOM 3294 C C . GLU A 1 418 ? 2.895 -1.831 -25.363 1.00 87.25 418 GLU A C 1
ATOM 3296 O O . GLU A 1 418 ? 3.019 -2.172 -26.542 1.00 87.25 418 GLU A O 1
ATOM 3301 N N . GLY A 1 419 ? 2.406 -0.633 -25.024 1.00 89.75 419 GLY A N 1
ATOM 3302 C CA . GLY A 1 419 ? 2.020 0.380 -26.006 1.00 89.75 419 GLY A CA 1
ATOM 3303 C C . GLY A 1 419 ? 3.193 0.826 -26.884 1.00 89.75 419 GLY A C 1
ATOM 3304 O O . GLY A 1 419 ? 3.052 0.887 -28.104 1.00 89.75 419 GLY A O 1
ATOM 3305 N N . MET A 1 420 ? 4.367 1.069 -26.288 1.00 86.25 420 MET A N 1
ATOM 3306 C CA . MET A 1 420 ? 5.586 1.416 -27.032 1.00 86.25 420 MET A CA 1
ATOM 3307 C C . MET A 1 420 ? 6.055 0.270 -27.936 1.00 86.25 420 MET A C 1
ATOM 3309 O O . MET A 1 420 ? 6.386 0.511 -29.095 1.00 86.25 420 MET A O 1
ATOM 3313 N N . ALA A 1 421 ? 6.033 -0.974 -27.449 1.00 86.81 421 ALA A N 1
ATOM 3314 C CA . ALA A 1 421 ? 6.403 -2.141 -28.248 1.00 86.81 421 ALA A CA 1
ATOM 3315 C C . ALA A 1 421 ? 5.456 -2.345 -29.445 1.00 86.81 421 ALA A C 1
ATOM 3317 O O . ALA A 1 421 ? 5.902 -2.629 -30.556 1.00 86.81 421 ALA A O 1
ATOM 3318 N N . THR A 1 422 ? 4.151 -2.140 -29.242 1.00 89.75 422 THR A N 1
ATOM 3319 C CA . THR A 1 422 ? 3.146 -2.247 -30.311 1.00 89.75 422 THR A CA 1
ATOM 3320 C C . THR A 1 422 ? 3.339 -1.163 -31.371 1.00 89.75 422 THR A C 1
ATOM 3322 O O . THR A 1 422 ? 3.279 -1.456 -32.563 1.00 89.75 422 THR A O 1
ATOM 3325 N N . GLN A 1 423 ? 3.626 0.077 -30.958 1.00 84.62 423 GLN A N 1
ATOM 3326 C CA . GLN A 1 423 ? 3.940 1.162 -31.891 1.00 84.62 423 GLN A CA 1
ATOM 3327 C C . GLN A 1 423 ? 5.204 0.854 -32.699 1.00 84.62 423 GLN A C 1
ATOM 3329 O O . GLN A 1 423 ? 5.185 0.985 -33.919 1.00 84.62 423 GLN A O 1
ATOM 3334 N N . GLN A 1 424 ? 6.272 0.371 -32.056 1.00 84.19 424 GLN A N 1
ATOM 3335 C CA . GLN A 1 424 ? 7.501 -0.030 -32.752 1.00 84.19 424 GLN A CA 1
ATOM 3336 C C . GLN A 1 424 ? 7.248 -1.128 -33.795 1.00 84.19 424 GLN A C 1
ATOM 3338 O O . GLN A 1 424 ? 7.743 -1.032 -34.916 1.00 84.19 424 GLN A O 1
ATOM 3343 N N . ALA A 1 425 ? 6.437 -2.137 -33.463 1.00 86.62 425 ALA A N 1
ATOM 3344 C CA . ALA A 1 425 ? 6.070 -3.194 -34.403 1.00 86.62 425 ALA A CA 1
ATOM 3345 C C . ALA A 1 425 ? 5.256 -2.662 -35.598 1.00 86.62 425 ALA A C 1
ATOM 3347 O O . ALA A 1 425 ? 5.484 -3.077 -36.736 1.00 86.62 425 ALA A O 1
ATOM 3348 N N . GLN A 1 426 ? 4.340 -1.716 -35.364 1.00 88.06 426 GLN A N 1
ATOM 3349 C CA . GLN A 1 426 ? 3.579 -1.065 -36.434 1.00 88.06 426 GLN A CA 1
ATOM 3350 C C . GLN A 1 426 ? 4.491 -0.253 -37.357 1.00 88.06 426 GLN A C 1
ATOM 3352 O O . GLN A 1 426 ? 4.418 -0.433 -38.569 1.00 88.06 426 GLN A O 1
ATOM 3357 N N . PHE A 1 427 ? 5.386 0.573 -36.806 1.00 85.25 427 PHE A N 1
ATOM 3358 C CA . PHE A 1 427 ? 6.352 1.337 -37.602 1.00 85.25 427 PHE A CA 1
ATOM 3359 C C . PHE A 1 427 ? 7.239 0.424 -38.453 1.00 85.25 427 PHE A C 1
ATOM 3361 O O . PHE A 1 427 ? 7.338 0.639 -39.657 1.00 85.25 427 PHE A O 1
ATOM 3368 N N . ALA A 1 428 ? 7.793 -0.647 -37.874 1.00 83.88 428 ALA A N 1
ATOM 3369 C CA . ALA A 1 428 ? 8.591 -1.617 -38.625 1.00 83.88 428 ALA A CA 1
ATOM 3370 C C . ALA A 1 428 ? 7.797 -2.278 -39.768 1.00 83.88 428 ALA A C 1
ATOM 3372 O O . ALA A 1 428 ? 8.339 -2.496 -40.848 1.00 83.88 428 ALA A O 1
ATOM 3373 N N . THR A 1 429 ? 6.507 -2.556 -39.552 1.00 89.19 429 THR A N 1
ATOM 3374 C CA . THR A 1 429 ? 5.629 -3.125 -40.588 1.00 89.19 429 THR A CA 1
ATOM 3375 C C . THR A 1 429 ? 5.373 -2.126 -41.720 1.00 89.19 429 THR A C 1
ATOM 3377 O O . THR A 1 429 ? 5.436 -2.509 -42.885 1.00 89.19 429 THR A O 1
ATOM 3380 N N . TYR A 1 430 ? 5.136 -0.847 -41.405 1.00 85.88 430 TYR A N 1
ATOM 3381 C CA . TYR A 1 430 ? 4.945 0.198 -42.418 1.00 85.88 430 TYR A CA 1
ATOM 3382 C C . TYR A 1 430 ? 6.207 0.437 -43.254 1.00 85.88 430 TYR A C 1
ATOM 3384 O O . TYR A 1 430 ? 6.105 0.531 -44.473 1.00 85.88 430 TYR A O 1
ATOM 3392 N N . THR A 1 431 ? 7.394 0.453 -42.641 1.00 82.00 431 THR A N 1
ATOM 3393 C CA . THR A 1 431 ? 8.665 0.618 -43.370 1.00 82.00 431 THR A CA 1
ATOM 3394 C C . THR A 1 431 ? 8.958 -0.550 -44.320 1.00 82.00 431 THR A C 1
ATOM 3396 O O . THR A 1 431 ? 9.608 -0.354 -45.340 1.00 82.00 431 THR A O 1
ATOM 3399 N N . MET A 1 432 ? 8.462 -1.760 -44.036 1.00 75.06 432 MET A N 1
ATOM 3400 C CA . MET A 1 432 ? 8.608 -2.913 -44.940 1.00 75.06 432 MET A CA 1
ATOM 3401 C C . MET A 1 432 ? 7.573 -2.957 -46.074 1.00 75.06 432 MET A C 1
ATOM 3403 O O . MET A 1 432 ? 7.708 -3.779 -46.977 1.00 75.06 432 MET A O 1
ATOM 3407 N N . MET A 1 433 ? 6.535 -2.115 -46.031 1.00 76.19 433 MET A N 1
ATOM 3408 C CA . MET A 1 433 ? 5.482 -2.067 -47.051 1.00 76.19 433 MET A CA 1
ATOM 3409 C C . MET A 1 433 ? 5.631 -0.905 -48.038 1.00 76.19 433 MET A C 1
ATOM 3411 O O . MET A 1 433 ? 4.793 -0.804 -48.932 1.00 76.19 433 MET A O 1
ATOM 3415 N N . GLU A 1 434 ? 6.658 -0.054 -47.930 1.00 67.12 434 GLU A N 1
ATOM 3416 C CA . GLU A 1 434 ? 6.971 0.896 -49.004 1.00 67.12 434 GLU A CA 1
ATOM 3417 C C . GLU A 1 434 ? 7.489 0.122 -50.230 1.00 67.12 434 GLU A C 1
ATOM 3419 O O . GLU A 1 434 ? 8.554 -0.499 -50.159 1.00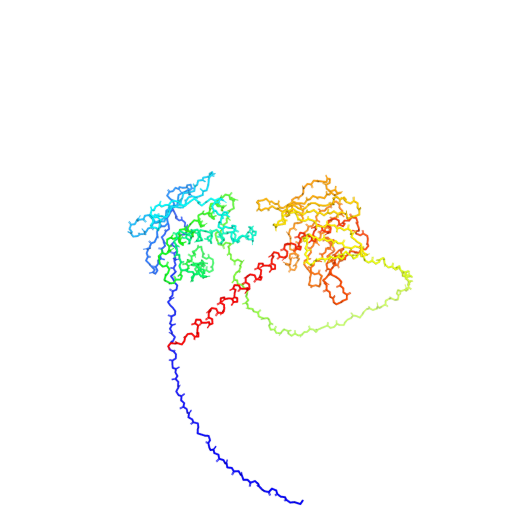 67.12 434 GLU A O 1
ATOM 3424 N N . PRO A 1 435 ? 6.738 0.097 -51.348 1.00 69.81 435 PRO A N 1
ATOM 3425 C CA . PRO A 1 435 ? 7.190 -0.572 -52.553 1.00 69.81 435 PRO A CA 1
ATOM 3426 C C . PRO A 1 435 ? 8.322 0.241 -53.193 1.00 69.81 435 PRO A C 1
ATOM 3428 O O . PRO A 1 435 ? 8.188 1.452 -53.380 1.00 69.81 435 PRO A O 1
ATOM 3431 N N . TYR A 1 436 ? 9.417 -0.454 -53.509 1.00 62.38 436 TYR A N 1
ATOM 3432 C CA . TYR A 1 436 ? 10.535 0.050 -54.313 1.00 62.38 436 TYR A CA 1
ATOM 3433 C C . TYR A 1 436 ? 10.117 0.459 -55.727 1.00 62.38 436 TYR A C 1
ATOM 3435 O O . TYR A 1 436 ? 9.255 -0.237 -56.318 1.00 62.38 436 TYR A O 1
#

Sequence (436 aa):
MYNSPSQSTLSAHRIQVNNESTETLVNPEPHVRLVMTKPSAISNVLLIKGRPRYKISTPDLAGNHTILSNARTGEILVRINRRKVFADEITFMRHYGGKTMKVGKEYMKETTSTLAGGGYNEMGYRDELGALFMASRRDYELPDDLSNPIAWAEPLSAGSEIQALLVPPGQEPFWDIVIGGWAYLQQKLRLEANKSHRDVPVGLMQAGMAVNLSAPGPGRMRGSLVRGLRYSDYDSTASAVTLVNSRPHSELVITKPSALNNVLLLNGKPRYIISTTDPAAAKTKITDARTKELLAKVHRRTIFSDEVMFTHHENGKPIKIGKEWFKESKMPDGRVRWDIETSSGNFAWRMDVVHRLVLCPASDMDNPIAWVQLPNENKSFAIIVPPGWESIWDIIIAGWVILEQKMRLYEKESQRAEGMATQQAQFATYTMMEPY

Organism: NCBI:txid181874